Protein AF-0000000077534504 (afdb_homodimer)

Solvent-accessible surface area (backbone atoms only — not comparable to full-atom values): 26481 Å² total; per-residue (Å²): 138,79,84,79,66,74,70,63,63,71,63,50,74,64,77,28,68,27,70,75,51,37,75,64,35,51,54,45,34,49,50,52,23,51,51,46,39,53,57,45,20,71,73,68,72,58,71,58,84,78,61,47,64,64,73,49,52,81,88,45,28,64,59,52,15,51,44,34,42,68,49,48,48,59,51,47,50,51,50,42,44,65,64,18,58,76,25,66,44,31,30,24,32,24,46,50,44,48,34,49,51,54,51,40,37,35,49,42,10,20,46,68,65,68,66,58,42,52,52,37,52,70,42,32,30,56,36,57,48,62,65,46,28,48,23,52,44,48,47,58,71,62,57,77,57,76,49,58,27,40,41,75,28,29,53,44,48,24,56,52,40,15,61,72,55,74,73,42,82,36,56,75,84,38,26,61,18,50,49,36,45,68,92,48,72,50,40,69,66,55,54,42,62,32,9,58,40,77,57,46,71,72,25,77,43,61,39,84,65,54,42,31,54,18,14,66,41,72,66,38,41,58,56,35,42,75,57,38,64,74,65,35,66,47,50,71,64,82,66,75,60,79,54,61,76,74,67,106,137,80,83,76,69,77,67,66,65,70,66,60,70,56,74,33,68,27,70,75,51,35,74,66,35,50,54,46,33,48,50,51,23,52,52,47,39,54,58,43,19,71,73,68,71,58,71,57,85,79,61,48,64,64,73,48,53,82,87,44,28,63,60,51,15,50,44,34,42,68,50,48,45,60,53,47,48,51,47,42,43,66,62,18,57,77,25,66,44,31,30,23,33,23,48,50,44,48,36,48,53,54,53,40,38,34,47,41,9,20,46,68,64,69,66,58,42,54,51,38,51,69,41,31,30,56,37,57,47,63,65,45,28,48,23,51,45,49,47,56,72,61,56,77,58,75,50,60,27,41,41,76,28,30,53,46,48,24,56,52,38,16,61,71,55,72,72,43,83,36,55,71,84,40,27,59,17,48,50,37,47,68,91,48,73,49,39,68,65,51,59,41,60,31,9,58,40,77,57,46,71,70,25,76,44,59,40,82,63,53,39,33,54,17,16,65,42,72,65,38,42,57,58,36,41,74,57,39,65,73,65,34,67,46,49,70,65,83,66,74,60,78,56,60,77,67,68,107

InterPro domains:
  IPR002893 Zinc finger, MYND-type [PF01753] (195-232)
  IPR002893 Zinc finger, MYND-type [PS50865] (195-232)

Organism: Fusarium solani (NCBI:txid169388)

Nearest PDB structures (foldseek):
  8fgw-assembly1_A  TM=2.495E-01  e=2.724E+00  Homo sapiens
  8fgw-assembly1_A  TM=2.447E-01  e=2.295E+00  Homo sapiens

Foldseek 3Di:
DDCPPPVPCVVVVLCFPELCSDPLNVVLQVVLQVLLQVVVCVVPVDGDPVDGLSDDDPVCLLVSQACCQVCSLVSSLVVLCVVAVVDPVRNLVSLSSLLSSVLSSQQSQHQDDLVSLVSNLVSLVSDPALLNNQLSPLCSVARPSPRWHKFAFHACQQVVQCVVVVNPRGDQQHELRSIDTPPDGHHNQQERQAASQPRHGRADAADPFSNHHGHNDPVSCVVCVVVCCVNRSRPPPVPPPPPVVSPD/DDCPPPPVVVPPQLCFPELCSDPLNVVLQVVLQVLLQVVVCVVPVDGDPVDGLSDDDPVCLLVSQACCQVCSLVSSLVVLCVVAVVDPVRNLVSLSSLLSSVLSSQQSQHQDDLVSLVSNLVSLVSDPALLNNLLSPLCSVARPSPRWHKFQFGACQQVVQCVVVVRPRGDQQHALRSIDTPPDGHHNQQERQAASQPGHGRADAADPQSNHHGHNDVVSCVVCVVVCCVNRSRPPPVPPPPPVVSPD

Structure (mmCIF, N/CA/C/O backbone):
data_AF-0000000077534504-model_v1
#
loop_
_entity.id
_entity.type
_entity.pdbx_description
1 polymer 'MYND-type domain-containing protein'
#
loop_
_atom_site.group_PDB
_atom_site.id
_atom_site.type_symbol
_atom_site.label_atom_id
_atom_site.label_alt_id
_atom_site.label_comp_id
_atom_site.label_asym_id
_atom_site.label_entity_id
_atom_site.label_seq_id
_atom_site.pdbx_PDB_ins_code
_atom_site.Cartn_x
_atom_site.Cartn_y
_atom_site.Cartn_z
_atom_site.occupancy
_atom_site.B_iso_or_equiv
_atom_site.auth_seq_id
_atom_site.auth_comp_id
_atom_site.auth_asym_id
_atom_site.auth_atom_id
_atom_site.pdbx_PDB_model_num
ATOM 1 N N . MET A 1 1 ? -40.906 -25.531 -13.945 1 22.31 1 MET A N 1
ATOM 2 C CA . MET A 1 1 ? -39.812 -25 -14.773 1 22.31 1 MET A CA 1
ATOM 3 C C . MET A 1 1 ? -39.125 -23.828 -14.102 1 22.31 1 MET A C 1
ATOM 5 O O . MET A 1 1 ? -39.625 -22.688 -14.188 1 22.31 1 MET A O 1
ATOM 9 N N . LEU A 1 2 ? -38.75 -23.938 -12.836 1 23.95 2 LEU A N 1
ATOM 10 C CA . LEU A 1 2 ? -38.375 -23.125 -11.688 1 23.95 2 LEU A CA 1
ATOM 11 C C . LEU A 1 2 ? -37.094 -22.328 -11.961 1 23.95 2 LEU A C 1
ATOM 13 O O . LEU A 1 2 ? -36.094 -22.906 -12.375 1 23.95 2 LEU A O 1
ATOM 17 N N . MET A 1 3 ? -37.25 -20.953 -12.297 1 23.3 3 MET A N 1
ATOM 18 C CA . MET A 1 3 ? -36.344 -19.891 -12.711 1 23.3 3 MET A CA 1
ATOM 19 C C . MET A 1 3 ? -35.219 -19.734 -11.695 1 23.3 3 MET A C 1
ATOM 21 O O . MET A 1 3 ? -35.438 -19.234 -10.594 1 23.3 3 MET A O 1
ATOM 25 N N . LEU A 1 4 ? -34.312 -20.781 -11.555 1 25.69 4 LEU A N 1
ATOM 26 C CA . LEU A 1 4 ? -33.094 -20.875 -10.75 1 25.69 4 LEU A CA 1
ATOM 27 C C . LEU A 1 4 ? -32.156 -19.703 -11.039 1 25.69 4 LEU A C 1
ATOM 29 O O . LEU A 1 4 ? -30.969 -19.766 -10.766 1 25.69 4 LEU A O 1
ATOM 33 N N . GLY A 1 5 ? -32.688 -18.641 -11.75 1 23.56 5 GLY A N 1
ATOM 34 C CA . GLY A 1 5 ? -31.844 -17.625 -12.398 1 23.56 5 GLY A CA 1
ATOM 35 C C . GLY A 1 5 ? -31 -16.828 -11.422 1 23.56 5 GLY A C 1
ATOM 36 O O . GLY A 1 5 ? -29.938 -16.312 -11.789 1 23.56 5 GLY A O 1
ATOM 37 N N . SER A 1 6 ? -31.688 -16.297 -10.352 1 26.69 6 SER A N 1
ATOM 38 C CA . SER A 1 6 ? -31.297 -15.039 -9.727 1 26.69 6 SER A CA 1
ATOM 39 C C . SER A 1 6 ? -30.062 -15.219 -8.859 1 26.69 6 SER A C 1
ATOM 41 O O . SER A 1 6 ? -29.578 -14.258 -8.25 1 26.69 6 SER A O 1
ATOM 43 N N . GLY A 1 7 ? -29.719 -16.438 -8.484 1 25.09 7 GLY A N 1
ATOM 44 C CA . GLY A 1 7 ? -28.688 -16.672 -7.48 1 25.09 7 GLY A CA 1
ATOM 45 C C . GLY A 1 7 ? -27.297 -16.297 -7.965 1 25.09 7 GLY A C 1
ATOM 46 O O . GLY A 1 7 ? -26.328 -16.406 -7.215 1 25.09 7 GLY A O 1
ATOM 47 N N . ALA A 1 8 ? -27.109 -16.406 -9.281 1 26.78 8 ALA A N 1
ATOM 48 C CA . ALA A 1 8 ? -25.766 -16.281 -9.836 1 26.78 8 ALA A CA 1
ATOM 49 C C . ALA A 1 8 ? -25.172 -14.906 -9.555 1 26.78 8 ALA A C 1
ATOM 51 O O . ALA A 1 8 ? -23.953 -14.727 -9.562 1 26.78 8 ALA A O 1
ATOM 52 N N . CYS A 1 9 ? -26.031 -13.906 -9.625 1 25.36 9 CYS A N 1
ATOM 53 C CA . CYS A 1 9 ? -25.562 -12.531 -9.789 1 25.36 9 CYS A CA 1
ATOM 54 C C . CYS A 1 9 ? -24.828 -12.055 -8.539 1 25.36 9 CYS A C 1
ATOM 56 O O . CYS A 1 9 ? -24.25 -10.969 -8.539 1 25.36 9 CYS A O 1
ATOM 58 N N . LEU A 1 10 ? -25.391 -12.617 -7.477 1 26.28 10 LEU A N 1
ATOM 59 C CA . LEU A 1 10 ? -24.859 -12.062 -6.234 1 26.28 10 LEU A CA 1
ATOM 60 C C . LEU A 1 10 ? -23.359 -12.312 -6.125 1 26.28 10 LEU A C 1
ATOM 62 O O . LEU A 1 10 ? -22.734 -11.961 -5.121 1 26.28 10 LEU A O 1
ATOM 66 N N . TRP A 1 11 ? -22.953 -13.391 -6.98 1 27.08 11 TRP A N 1
ATOM 67 C CA . TRP A 1 11 ? -21.5 -13.469 -6.961 1 27.08 11 TRP A CA 1
ATOM 68 C C . TRP A 1 11 ? -20.875 -12.109 -7.246 1 27.08 11 TRP A C 1
ATOM 70 O O . TRP A 1 11 ? -20.594 -11.773 -8.398 1 27.08 11 TRP A O 1
ATOM 80 N N . MET A 1 12 ? -21.781 -11.117 -7.293 1 28.77 12 MET A N 1
ATOM 81 C CA . MET A 1 12 ? -21.094 -9.828 -7.391 1 28.77 12 MET A CA 1
ATOM 82 C C . MET A 1 12 ? -19.672 -9.922 -6.844 1 28.77 12 MET A C 1
ATOM 84 O O . MET A 1 12 ? -19.453 -10.469 -5.758 1 28.77 12 MET A O 1
ATOM 88 N N . GLU A 1 13 ? -18.688 -10.07 -7.828 1 31.86 13 GLU A N 1
ATOM 89 C CA . GLU A 1 13 ? -17.25 -10.133 -7.656 1 31.86 13 GLU A CA 1
ATOM 90 C C . GLU A 1 13 ? -16.812 -9.484 -6.344 1 31.86 13 GLU A C 1
ATOM 92 O O . GLU A 1 13 ? -16.953 -8.273 -6.168 1 31.86 13 GLU A O 1
ATOM 97 N N . MET A 1 14 ? -17.281 -9.953 -5.395 1 33.03 14 MET A N 1
ATOM 98 C CA . MET A 1 14 ? -16.562 -9.641 -4.16 1 33.03 14 MET A CA 1
ATOM 99 C C . MET A 1 14 ? -15.117 -9.25 -4.457 1 33.03 14 MET A C 1
ATOM 101 O O . MET A 1 14 ? -14.234 -10.109 -4.52 1 33.03 14 MET A O 1
ATOM 105 N N . LYS A 1 15 ? -14.852 -8.602 -5.684 1 39.38 15 LYS A N 1
ATOM 106 C CA . LYS A 1 15 ? -13.547 -8 -5.949 1 39.38 15 LYS A CA 1
ATOM 107 C C . LYS A 1 15 ? -12.742 -7.84 -4.664 1 39.38 15 LYS A C 1
ATOM 109 O O . LYS A 1 15 ? -13.008 -6.938 -3.867 1 39.38 15 LYS A O 1
ATOM 114 N N . GLY A 1 16 ? -12.672 -8.891 -3.924 1 46.16 16 GLY A N 1
ATOM 115 C CA . GLY A 1 16 ? -12.109 -9.469 -2.715 1 46.16 16 GLY A CA 1
ATOM 116 C C . GLY A 1 16 ? -10.703 -8.977 -2.42 1 46.16 16 GLY A C 1
ATOM 117 O O . GLY A 1 16 ? -10.016 -8.477 -3.314 1 46.16 16 GLY A O 1
ATOM 118 N N . CYS A 1 17 ? -10.516 -8.453 -1.136 1 65.75 17 CYS A N 1
ATOM 119 C CA . CYS A 1 17 ? -9.445 -7.883 -0.328 1 65.75 17 CYS A CA 1
ATOM 120 C C . CYS A 1 17 ? -8.227 -8.797 -0.306 1 65.75 17 CYS A C 1
ATOM 122 O O . CYS A 1 17 ? -7.785 -9.227 0.762 1 65.75 17 CYS A O 1
ATOM 124 N N . ASN A 1 18 ? -8.055 -9.406 -1.475 1 79.25 18 ASN A N 1
ATOM 125 C CA . ASN A 1 18 ? -6.762 -10.078 -1.411 1 79.25 18 ASN A CA 1
ATOM 126 C C . ASN A 1 18 ? -5.668 -9.25 -2.082 1 79.25 18 ASN A C 1
ATOM 128 O O . ASN A 1 18 ? -5.918 -8.133 -2.533 1 79.25 18 ASN A O 1
ATOM 132 N N . ILE A 1 19 ? -4.543 -9.773 -2.139 1 85.69 19 ILE A N 1
ATOM 133 C CA . ILE A 1 19 ? -3.361 -9.016 -2.525 1 85.69 19 ILE A CA 1
ATOM 134 C C . ILE A 1 19 ? -3.475 -8.594 -3.99 1 85.69 19 ILE A C 1
ATOM 136 O O . ILE A 1 19 ? -2.846 -7.621 -4.41 1 85.69 19 ILE A O 1
ATOM 140 N N . LEU A 1 20 ? -4.375 -9.25 -4.773 1 87.38 20 LEU A N 1
ATOM 141 C CA . LEU A 1 20 ? -4.461 -8.992 -6.207 1 87.38 20 LEU A CA 1
ATOM 142 C C . LEU A 1 20 ? -5.535 -7.949 -6.504 1 87.38 20 LEU A C 1
ATOM 144 O O . LEU A 1 20 ? -5.625 -7.449 -7.629 1 87.38 20 LEU A O 1
ATOM 148 N N . HIS A 1 21 ? -6.309 -7.57 -5.516 1 79.75 21 HIS A N 1
ATOM 149 C CA . HIS A 1 21 ? -7.461 -6.715 -5.773 1 79.75 21 HIS A CA 1
ATOM 150 C C . HIS A 1 21 ? -7.363 -5.41 -4.992 1 79.75 21 HIS A C 1
ATOM 152 O O . HIS A 1 21 ? -8.344 -4.973 -4.375 1 79.75 21 HIS A O 1
ATOM 158 N N . THR A 1 22 ? -6.227 -4.906 -4.945 1 78.31 22 THR A N 1
ATOM 159 C CA . THR A 1 22 ? -6.012 -3.568 -4.402 1 78.31 22 THR A CA 1
ATOM 160 C C . THR A 1 22 ? -5.742 -2.564 -5.52 1 78.31 22 THR A C 1
ATOM 162 O O . THR A 1 22 ? -5.383 -2.951 -6.633 1 78.31 22 THR A O 1
ATOM 165 N N . ASP A 1 23 ? -5.961 -1.314 -5.23 1 72.75 23 ASP A N 1
ATOM 166 C CA . ASP A 1 23 ? -5.668 -0.275 -6.211 1 72.75 23 ASP A CA 1
ATOM 167 C C . ASP A 1 23 ? -4.203 -0.325 -6.641 1 72.75 23 ASP A C 1
ATOM 169 O O . ASP A 1 23 ? -3.896 -0.196 -7.828 1 72.75 23 ASP A O 1
ATOM 173 N N . ASP A 1 24 ? -3.344 -0.531 -5.727 1 80.19 24 ASP A N 1
ATOM 174 C CA . ASP A 1 24 ? -1.92 -0.617 -6.043 1 80.19 24 ASP A CA 1
ATOM 175 C C . ASP A 1 24 ? -1.623 -1.835 -6.914 1 80.19 24 ASP A C 1
ATOM 177 O O . ASP A 1 24 ? -0.816 -1.758 -7.844 1 80.19 24 ASP A O 1
ATOM 181 N N . ALA A 1 25 ? -2.285 -2.883 -6.562 1 87.88 25 ALA A N 1
ATOM 182 C CA . ALA A 1 25 ? -2.053 -4.105 -7.332 1 87.88 25 ALA A CA 1
ATOM 183 C C . ALA A 1 25 ? -2.477 -3.926 -8.789 1 87.88 25 ALA A C 1
ATOM 185 O O . ALA A 1 25 ? -1.803 -4.41 -9.703 1 87.88 25 ALA A O 1
ATOM 186 N N . GLU A 1 26 ? -3.598 -3.303 -8.945 1 82.56 26 GLU A N 1
ATOM 187 C CA . GLU A 1 26 ? -4.062 -3.062 -10.305 1 82.56 26 GLU A CA 1
ATOM 188 C C . GLU A 1 26 ? -3.076 -2.195 -11.078 1 82.56 26 GLU A C 1
ATOM 190 O O . GLU A 1 26 ? -2.783 -2.469 -12.25 1 82.56 26 GLU A O 1
ATOM 195 N N . TYR A 1 27 ? -2.656 -1.233 -10.469 1 79.06 27 TYR A N 1
ATOM 196 C CA . TYR A 1 27 ? -1.695 -0.334 -11.094 1 79.06 27 TYR A CA 1
ATOM 197 C C . TYR A 1 27 ? -0.418 -1.077 -11.477 1 79.06 27 TYR A C 1
ATOM 199 O O . TYR A 1 27 ? 0.026 -1.018 -12.625 1 79.06 27 TYR A O 1
ATOM 207 N N . PHE A 1 28 ? 0.162 -1.713 -10.609 1 88.81 28 PHE A N 1
ATOM 208 C CA . PHE A 1 28 ? 1.445 -2.359 -10.859 1 88.81 28 PHE A CA 1
ATOM 209 C C . PHE A 1 28 ? 1.266 -3.613 -11.703 1 88.81 28 PHE A C 1
ATOM 211 O O . PHE A 1 28 ? 2.211 -4.078 -12.344 1 88.81 28 PHE A O 1
ATOM 218 N N . GLY A 1 29 ? 0.051 -4.188 -11.664 1 89.88 29 GLY A N 1
ATOM 219 C CA . GLY A 1 29 ? -0.255 -5.234 -12.625 1 89.88 29 GLY A CA 1
ATOM 220 C C . GLY A 1 29 ? -0.129 -4.781 -14.062 1 89.88 29 GLY A C 1
ATOM 221 O O . GLY A 1 29 ? 0.381 -5.516 -14.906 1 89.88 29 GLY A O 1
ATOM 222 N N . GLN A 1 30 ? -0.551 -3.619 -14.266 1 84.94 30 GLN A N 1
ATOM 223 C CA . GLN A 1 30 ? -0.414 -3.047 -15.602 1 84.94 30 GLN A CA 1
ATOM 224 C C . GLN A 1 30 ? 1.053 -2.811 -15.953 1 84.94 30 GLN A C 1
ATOM 226 O O . GLN A 1 30 ? 1.458 -2.984 -17.109 1 84.94 30 GLN A O 1
ATOM 231 N N . VAL A 1 31 ? 1.794 -2.387 -15.023 1 85.44 31 VAL A N 1
ATOM 232 C CA . VAL A 1 31 ? 3.227 -2.195 -15.219 1 85.44 31 VAL A CA 1
ATOM 233 C C . VAL A 1 31 ? 3.871 -3.518 -15.633 1 85.44 31 VAL A C 1
ATOM 235 O O . VAL A 1 31 ? 4.699 -3.553 -16.547 1 85.44 31 VAL A O 1
ATOM 238 N N . ILE A 1 32 ? 3.504 -4.539 -14.961 1 93.12 32 ILE A N 1
ATOM 239 C CA . ILE A 1 32 ? 4.02 -5.867 -15.273 1 93.12 32 ILE A CA 1
ATOM 240 C C . ILE A 1 32 ? 3.648 -6.242 -16.703 1 93.12 32 ILE A C 1
ATOM 242 O O . ILE A 1 32 ? 4.48 -6.77 -17.453 1 93.12 32 ILE A O 1
ATOM 246 N N . ASP A 1 33 ? 2.428 -5.965 -17.078 1 91.25 33 ASP A N 1
ATOM 247 C CA . ASP A 1 33 ? 1.979 -6.23 -18.438 1 91.25 33 ASP A CA 1
ATOM 248 C C . ASP A 1 33 ? 2.805 -5.441 -19.453 1 91.25 33 ASP A C 1
ATOM 250 O O . ASP A 1 33 ? 3.186 -5.973 -20.5 1 91.25 33 ASP A O 1
ATOM 254 N N . ASP A 1 34 ? 3.037 -4.219 -19.172 1 86.5 34 ASP A N 1
ATOM 255 C CA . ASP A 1 34 ? 3.834 -3.385 -20.078 1 86.5 34 ASP A CA 1
ATOM 256 C C . ASP A 1 34 ? 5.242 -3.951 -20.234 1 86.5 34 ASP A C 1
ATOM 258 O O . ASP A 1 34 ? 5.773 -3.982 -21.359 1 86.5 34 ASP A O 1
ATOM 262 N N . ILE A 1 35 ? 5.848 -4.332 -19.172 1 90.06 35 ILE A N 1
ATOM 263 C CA . ILE A 1 35 ? 7.176 -4.926 -19.219 1 90.06 35 ILE A CA 1
ATOM 264 C C . ILE A 1 35 ? 7.148 -6.191 -20.062 1 90.06 35 ILE A C 1
ATOM 266 O O . ILE A 1 35 ? 8.016 -6.391 -20.922 1 90.06 35 ILE A O 1
ATOM 270 N N . ALA A 1 36 ? 6.156 -7.039 -19.828 1 94.19 36 ALA A N 1
ATOM 271 C CA . ALA A 1 36 ? 6.027 -8.281 -20.594 1 94.19 36 ALA A CA 1
ATOM 272 C C . ALA A 1 36 ? 5.895 -7.996 -22.094 1 94.19 36 ALA A C 1
ATOM 274 O O . ALA A 1 36 ? 6.551 -8.641 -22.906 1 94.19 36 ALA A O 1
ATOM 275 N N . ARG A 1 37 ? 5.047 -7.047 -22.406 1 91.25 37 ARG A N 1
ATOM 276 C CA . ARG A 1 37 ? 4.832 -6.695 -23.812 1 91.25 37 ARG A CA 1
ATOM 277 C C . ARG A 1 37 ? 6.113 -6.164 -24.438 1 91.25 37 ARG A C 1
ATOM 279 O O . ARG A 1 37 ? 6.414 -6.469 -25.594 1 91.25 37 ARG A O 1
ATOM 286 N N . GLU A 1 38 ? 6.809 -5.355 -23.734 1 86.62 38 GLU A N 1
ATOM 287 C CA . GLU A 1 38 ? 8.078 -4.836 -24.234 1 86.62 38 GLU A CA 1
ATOM 288 C C . GLU A 1 38 ? 9.07 -5.969 -24.484 1 86.62 38 GLU A C 1
ATOM 290 O O . GLU A 1 38 ? 9.781 -5.965 -25.5 1 86.62 38 GLU A O 1
ATOM 295 N N . LEU A 1 39 ? 9.164 -6.902 -23.625 1 91.44 39 LEU A N 1
ATOM 296 C CA . LEU A 1 39 ? 10.078 -8.031 -23.75 1 91.44 39 LEU A CA 1
ATOM 297 C C . LEU A 1 39 ? 9.688 -8.914 -24.938 1 91.44 39 LEU A C 1
ATOM 299 O O . LEU A 1 39 ? 10.562 -9.383 -25.672 1 91.44 39 LEU A O 1
ATOM 303 N N . LEU A 1 40 ? 8.383 -9.102 -25.109 1 90.06 40 LEU A N 1
ATOM 304 C CA . LEU A 1 40 ? 7.902 -9.953 -26.188 1 90.06 40 LEU A CA 1
ATOM 305 C C . LEU A 1 40 ? 8.062 -9.25 -27.531 1 90.06 40 LEU A C 1
ATOM 307 O O . LEU A 1 40 ? 8.328 -9.898 -28.547 1 90.06 40 LEU A O 1
ATOM 311 N N . ALA A 1 41 ? 7.789 -7.996 -27.547 1 83.06 41 ALA A N 1
ATOM 312 C CA . ALA A 1 41 ? 7.98 -7.238 -28.781 1 83.06 41 ALA A CA 1
ATOM 313 C C . ALA A 1 41 ? 9.43 -7.309 -29.25 1 83.06 41 ALA A C 1
ATOM 315 O O . ALA A 1 41 ? 9.695 -7.43 -30.438 1 83.06 41 ALA A O 1
ATOM 316 N N . TYR A 1 42 ? 10.227 -7.191 -28.375 1 74.69 42 TYR A N 1
ATOM 317 C CA . TYR A 1 42 ? 11.641 -7.289 -28.703 1 74.69 42 TYR A CA 1
ATOM 318 C C . TYR A 1 42 ? 11.977 -8.664 -29.266 1 74.69 42 TYR A C 1
ATOM 320 O O . TYR A 1 42 ? 12.773 -8.789 -30.203 1 74.69 42 TYR A O 1
ATOM 328 N N . ALA A 1 43 ? 11.258 -9.688 -28.797 1 69.12 43 ALA A N 1
ATOM 329 C CA . ALA A 1 43 ? 11.555 -11.055 -29.219 1 69.12 43 ALA A CA 1
ATOM 330 C C . ALA A 1 43 ? 10.836 -11.406 -30.516 1 69.12 43 ALA A C 1
ATOM 332 O O . ALA A 1 43 ? 11.398 -12.078 -31.391 1 69.12 43 ALA A O 1
ATOM 333 N N . GLU A 1 44 ? 9.562 -10.93 -30.672 1 68.94 44 GLU A N 1
ATOM 334 C CA . GLU A 1 44 ? 8.758 -11.422 -31.781 1 68.94 44 GLU A CA 1
ATOM 335 C C . GLU A 1 44 ? 8.578 -10.344 -32.844 1 68.94 44 GLU A C 1
ATOM 337 O O . GLU A 1 44 ? 8.109 -10.633 -33.969 1 68.94 44 GLU A O 1
ATOM 342 N N . GLY A 1 45 ? 9.023 -9.156 -32.594 1 66.62 45 GLY A N 1
ATOM 343 C CA . GLY A 1 45 ? 8.984 -8.102 -33.594 1 66.62 45 GLY A CA 1
ATOM 344 C C . GLY A 1 45 ? 7.703 -7.297 -33.562 1 66.62 45 GLY A C 1
ATOM 345 O O . GLY A 1 45 ? 7.688 -6.129 -33.969 1 66.62 45 GLY A O 1
ATOM 346 N N . ASP A 1 46 ? 6.469 -7.965 -33.281 1 65.44 46 ASP A N 1
ATOM 347 C CA . ASP A 1 46 ? 5.234 -7.188 -33.25 1 65.44 46 ASP A CA 1
ATOM 348 C C . ASP A 1 46 ? 4.668 -7.141 -31.828 1 65.44 46 ASP A C 1
ATOM 350 O O . ASP A 1 46 ? 4.684 -8.148 -31.109 1 65.44 46 ASP A O 1
ATOM 354 N N . GLU A 1 47 ? 4.242 -5.961 -31.484 1 68.38 47 GLU A N 1
ATOM 355 C CA . GLU A 1 47 ? 3.715 -5.77 -30.141 1 68.38 47 GLU A CA 1
ATOM 356 C C . GLU A 1 47 ? 2.24 -6.16 -30.062 1 68.38 47 GLU A C 1
ATOM 358 O O . GLU A 1 47 ? 1.419 -5.648 -30.828 1 68.38 47 GLU A O 1
ATOM 363 N N . ASP A 1 48 ? 1.947 -7.277 -29.391 1 74.25 48 ASP A N 1
ATOM 364 C CA . ASP A 1 48 ? 0.563 -7.602 -29.062 1 74.25 48 ASP A CA 1
ATOM 365 C C . ASP A 1 48 ? 0.081 -6.785 -27.859 1 74.25 48 ASP A C 1
ATOM 367 O O . ASP A 1 48 ? 0.33 -7.156 -26.703 1 74.25 48 ASP A O 1
ATOM 371 N N . ARG A 1 49 ? -0.64 -5.766 -28.156 1 74.38 49 ARG A N 1
ATOM 372 C CA . ARG A 1 49 ? -1.07 -4.828 -27.109 1 74.38 49 ARG A CA 1
ATOM 373 C C . ARG A 1 49 ? -2.139 -5.449 -26.219 1 74.38 49 ARG A C 1
ATOM 375 O O . ARG A 1 49 ? -2.406 -4.953 -25.125 1 74.38 49 ARG A O 1
ATOM 382 N N . THR A 1 50 ? -2.604 -6.574 -26.609 1 82.25 50 THR A N 1
ATOM 383 C CA . THR A 1 50 ? -3.691 -7.164 -25.828 1 82.25 50 THR A CA 1
ATOM 384 C C . THR A 1 50 ? -3.16 -8.211 -24.859 1 82.25 50 THR A C 1
ATOM 386 O O . THR A 1 50 ? -3.883 -8.664 -23.969 1 82.25 50 THR A O 1
ATOM 389 N N . PHE A 1 51 ? -1.879 -8.492 -25.062 1 89.06 51 PHE A N 1
ATOM 390 C CA . PHE A 1 51 ? -1.289 -9.516 -24.203 1 89.06 51 PHE A CA 1
ATOM 391 C C . PHE A 1 51 ? -1.28 -9.062 -22.75 1 89.06 51 PHE A C 1
ATOM 393 O O . PHE A 1 51 ? -0.962 -7.906 -22.453 1 89.06 51 PHE A O 1
ATOM 400 N N . THR A 1 52 ? -1.708 -9.922 -21.844 1 93.88 52 THR A N 1
ATOM 401 C CA . THR A 1 52 ? -1.717 -9.594 -20.422 1 93.88 52 THR A CA 1
ATOM 402 C C . THR A 1 52 ? -1.415 -10.828 -19.578 1 93.88 52 THR A C 1
ATOM 404 O O . THR A 1 52 ? -1.885 -11.93 -19.891 1 93.88 52 THR A O 1
ATOM 407 N N . ILE A 1 53 ? -0.557 -10.617 -18.609 1 94.25 53 ILE A N 1
ATOM 408 C CA . ILE A 1 53 ? -0.276 -11.641 -17.609 1 94.25 53 ILE A CA 1
ATOM 409 C C . ILE A 1 53 ? -1.106 -11.375 -16.359 1 94.25 53 ILE A C 1
ATOM 411 O O . ILE A 1 53 ? -1.352 -12.289 -15.562 1 94.25 53 ILE A O 1
ATOM 415 N N . TRP A 1 54 ? -1.479 -10.172 -16.188 1 93.38 54 TRP A N 1
ATOM 416 C CA . TRP A 1 54 ? -2.137 -9.734 -14.961 1 93.38 54 TRP A CA 1
ATOM 417 C C . TRP A 1 54 ? -3.58 -10.227 -14.914 1 93.38 54 TRP A C 1
ATOM 419 O O . TRP A 1 54 ? -4.043 -10.727 -13.883 1 93.38 54 TRP A O 1
ATOM 429 N N . ARG A 1 55 ? -4.242 -10.094 -16 1 92.44 55 ARG A N 1
ATOM 430 C CA . ARG A 1 55 ? -5.625 -10.547 -16.094 1 92.44 55 ARG A CA 1
ATOM 431 C C . ARG A 1 55 ? -5.875 -11.289 -17.406 1 92.44 55 ARG A C 1
ATOM 433 O O . ARG A 1 55 ? -6.652 -10.828 -18.25 1 92.44 55 ARG A O 1
ATOM 440 N N . PRO A 1 56 ? -5.266 -12.375 -17.516 1 93.25 56 PRO A N 1
ATOM 441 C CA . PRO A 1 56 ? -5.492 -13.125 -18.75 1 93.25 56 PRO A CA 1
ATOM 442 C C . PRO A 1 56 ? -6.891 -13.734 -18.828 1 93.25 56 PRO A C 1
ATOM 444 O O . PRO A 1 56 ? -7.457 -14.109 -17.797 1 93.25 56 PRO A O 1
ATOM 447 N N . LEU A 1 57 ? -7.375 -13.773 -20.047 1 91.31 57 LEU A N 1
ATOM 448 C CA . LEU A 1 57 ? -8.617 -14.508 -20.266 1 91.31 57 LEU A CA 1
ATOM 449 C C . LEU A 1 57 ? -8.43 -15.984 -19.953 1 91.31 57 LEU A C 1
ATOM 451 O O . LEU A 1 57 ? -7.316 -16.5 -20.031 1 91.31 57 LEU A O 1
ATOM 455 N N . VAL A 1 58 ? -9.531 -16.625 -19.672 1 90.88 58 VAL A N 1
ATOM 456 C CA . VAL A 1 58 ? -9.5 -18.031 -19.281 1 90.88 58 VAL A CA 1
ATOM 457 C C . VAL A 1 58 ? -8.867 -18.875 -20.375 1 90.88 58 VAL A C 1
ATOM 459 O O . VAL A 1 58 ? -8.07 -19.766 -20.109 1 90.88 58 VAL A O 1
ATOM 462 N N . GLU A 1 59 ? -9.117 -18.547 -21.625 1 92.19 59 GLU A N 1
ATOM 463 C CA . GLU A 1 59 ? -8.625 -19.328 -22.766 1 92.19 59 GLU A CA 1
ATOM 464 C C . GLU A 1 59 ? -7.133 -19.109 -22.969 1 92.19 59 GLU A C 1
ATOM 466 O O . GLU A 1 59 ? -6.465 -19.922 -23.609 1 92.19 59 GLU A O 1
ATOM 471 N N . ASP A 1 60 ? -6.613 -18.062 -22.438 1 93.38 60 ASP A N 1
ATOM 472 C CA . ASP A 1 60 ? -5.215 -17.719 -22.672 1 93.38 60 ASP A CA 1
ATOM 473 C C . ASP A 1 60 ? -4.34 -18.141 -21.5 1 93.38 60 ASP A C 1
ATOM 475 O O . ASP A 1 60 ? -3.113 -18.047 -21.562 1 93.38 60 ASP A O 1
ATOM 479 N N . ARG A 1 61 ? -4.891 -18.625 -20.453 1 94.06 61 ARG A N 1
ATOM 480 C CA . ARG A 1 61 ? -4.184 -18.859 -19.203 1 94.06 61 ARG A CA 1
ATOM 481 C C . ARG A 1 61 ? -3.086 -19.906 -19.391 1 94.06 61 ARG A C 1
ATOM 483 O O . ARG A 1 61 ? -1.978 -19.75 -18.875 1 94.06 61 ARG A O 1
ATOM 490 N N . GLU A 1 62 ? -3.412 -20.922 -20.094 1 94.75 62 GLU A N 1
ATOM 491 C CA . GLU A 1 62 ? -2.43 -21.984 -20.297 1 94.75 62 GLU A CA 1
ATOM 492 C C . GLU A 1 62 ? -1.23 -21.484 -21.094 1 94.75 62 GLU A C 1
ATOM 494 O O . GLU A 1 62 ? -0.085 -21.797 -20.781 1 94.75 62 GLU A O 1
ATOM 499 N N . LEU A 1 63 ? -1.525 -20.766 -22.094 1 95.06 63 LEU A N 1
ATOM 500 C CA . LEU A 1 63 ? -0.458 -20.188 -22.906 1 95.06 63 LEU A CA 1
ATOM 501 C C . LEU A 1 63 ? 0.414 -19.25 -22.078 1 95.06 63 LEU A C 1
ATOM 503 O O . LEU A 1 63 ? 1.644 -19.312 -22.156 1 95.06 63 LEU A O 1
ATOM 507 N N . VAL A 1 64 ? -0.215 -18.422 -21.344 1 96.69 64 VAL A N 1
ATOM 508 C CA . VAL A 1 64 ? 0.505 -17.469 -20.516 1 96.69 64 VAL A CA 1
ATOM 509 C C . VAL A 1 64 ? 1.367 -18.219 -19.5 1 96.69 64 VAL A C 1
ATOM 511 O O . VAL A 1 64 ? 2.525 -17.844 -19.266 1 96.69 64 VAL A O 1
ATOM 514 N N . ALA A 1 65 ? 0.798 -19.25 -18.922 1 97.69 65 ALA A N 1
ATOM 515 C CA . ALA A 1 65 ? 1.542 -20.062 -17.953 1 97.69 65 ALA A CA 1
ATOM 516 C C . ALA A 1 65 ? 2.799 -20.641 -18.594 1 97.69 65 ALA A C 1
ATOM 518 O O . ALA A 1 65 ? 3.867 -20.656 -17.984 1 97.69 65 ALA A O 1
ATOM 519 N N . GLU A 1 66 ? 2.625 -21.141 -19.781 1 96.94 66 GLU A N 1
ATOM 520 C CA . GLU A 1 66 ? 3.75 -21.734 -20.5 1 96.94 66 GLU A CA 1
ATOM 521 C C . GLU A 1 66 ? 4.828 -20.688 -20.781 1 96.94 66 GLU A C 1
ATOM 523 O O . GLU A 1 66 ? 6.02 -20.953 -20.625 1 96.94 66 GLU A O 1
ATOM 528 N N . MET A 1 67 ? 4.43 -19.578 -21.203 1 96.31 67 MET A N 1
ATOM 529 C CA . MET A 1 67 ? 5.383 -18.516 -21.516 1 96.31 67 MET A CA 1
ATOM 530 C C . MET A 1 67 ? 6.145 -18.094 -20.266 1 96.31 67 MET A C 1
ATOM 532 O O . MET A 1 67 ? 7.363 -17.922 -20.297 1 96.31 67 MET A O 1
ATOM 536 N N . LEU A 1 68 ? 5.406 -17.922 -19.203 1 97.81 68 LEU A N 1
ATOM 537 C CA . LEU A 1 68 ? 6.027 -17.531 -17.953 1 97.81 68 LEU A CA 1
ATOM 538 C C . LEU A 1 68 ? 7.02 -18.594 -17.484 1 97.81 68 LEU A C 1
ATOM 540 O O . LEU A 1 68 ? 8.109 -18.266 -17.016 1 97.81 68 LEU A O 1
ATOM 544 N N . GLY A 1 69 ? 6.652 -19.844 -17.594 1 97.06 69 GLY A N 1
ATOM 545 C CA . GLY A 1 69 ? 7.5 -20.938 -17.156 1 97.06 69 GLY A CA 1
ATOM 546 C C . GLY A 1 69 ? 8.719 -21.141 -18.031 1 97.06 69 GLY A C 1
ATOM 547 O O . GLY A 1 69 ? 9.711 -21.734 -17.594 1 97.06 69 GLY A O 1
ATOM 548 N N . ASN A 1 70 ? 8.57 -20.625 -19.281 1 96.06 70 ASN A N 1
ATOM 549 C CA . ASN A 1 70 ? 9.664 -20.797 -20.234 1 96.06 70 ASN A CA 1
ATOM 550 C C . ASN A 1 70 ? 10.539 -19.547 -20.297 1 96.06 70 ASN A C 1
ATOM 552 O O . ASN A 1 70 ? 10.945 -19.125 -21.375 1 96.06 70 ASN A O 1
ATOM 556 N N . GLY A 1 71 ? 10.758 -18.906 -19.141 1 96.31 71 GLY A N 1
ATOM 557 C CA . GLY A 1 71 ? 11.781 -17.875 -19.062 1 96.31 71 GLY A CA 1
ATOM 558 C C . GLY A 1 71 ? 11.211 -16.469 -19 1 96.31 71 GLY A C 1
ATOM 559 O O . GLY A 1 71 ? 11.898 -15.531 -18.609 1 96.31 71 GLY A O 1
ATOM 560 N N . LEU A 1 72 ? 9.945 -16.281 -19.453 1 97.19 72 LEU A N 1
ATOM 561 C CA . LEU A 1 72 ? 9.383 -14.938 -19.484 1 97.19 72 LEU A CA 1
ATOM 562 C C . LEU A 1 72 ? 9.32 -14.352 -18.078 1 97.19 72 LEU A C 1
ATOM 564 O O . LEU A 1 72 ? 9.617 -13.172 -17.875 1 97.19 72 LEU A O 1
ATOM 568 N N . LEU A 1 73 ? 8.898 -15.117 -17.109 1 98.44 73 LEU A N 1
ATOM 569 C CA . LEU A 1 73 ? 8.836 -14.617 -15.734 1 98.44 73 LEU A CA 1
ATOM 570 C C . LEU A 1 73 ? 10.211 -14.156 -15.258 1 98.44 73 LEU A C 1
ATOM 572 O O . LEU A 1 73 ? 10.336 -13.094 -14.648 1 98.44 73 LEU A O 1
ATOM 576 N N . ASP A 1 74 ? 11.242 -14.961 -15.539 1 98 74 ASP A N 1
ATOM 577 C CA . ASP A 1 74 ? 12.602 -14.594 -15.141 1 98 74 ASP A CA 1
ATOM 578 C C . ASP A 1 74 ? 13.008 -13.25 -15.75 1 98 74 ASP A C 1
ATOM 580 O O . ASP A 1 74 ? 13.586 -12.406 -15.062 1 98 74 ASP A O 1
ATOM 584 N N . ALA A 1 75 ? 12.688 -13.117 -16.969 1 97.5 75 ALA A N 1
ATOM 585 C CA . ALA A 1 75 ? 13.031 -11.875 -17.656 1 97.5 75 ALA A CA 1
ATOM 586 C C . ALA A 1 75 ? 12.289 -10.688 -17.047 1 97.5 75 ALA A C 1
ATOM 588 O O . ALA A 1 75 ? 12.859 -9.609 -16.875 1 97.5 75 ALA A O 1
ATOM 589 N N . ILE A 1 76 ? 11.016 -10.859 -16.781 1 97.31 76 ILE A N 1
ATOM 590 C CA . ILE A 1 76 ? 10.195 -9.812 -16.172 1 97.31 76 ILE A CA 1
ATOM 591 C C . ILE A 1 76 ? 10.789 -9.406 -14.828 1 97.31 76 ILE A C 1
ATOM 593 O O . ILE A 1 76 ? 10.953 -8.219 -14.547 1 97.31 76 ILE A O 1
ATOM 597 N N . LEU A 1 77 ? 11.141 -10.375 -13.984 1 97.94 77 LEU A N 1
ATOM 598 C CA . LEU A 1 77 ? 11.664 -10.109 -12.648 1 97.94 77 LEU A CA 1
ATOM 599 C C . LEU A 1 77 ? 13.023 -9.422 -12.727 1 97.94 77 LEU A C 1
ATOM 601 O O . LEU A 1 77 ? 13.32 -8.539 -11.922 1 97.94 77 LEU A O 1
ATOM 605 N N . GLU A 1 78 ? 13.789 -9.797 -13.664 1 96.25 78 GLU A N 1
ATOM 606 C CA . GLU A 1 78 ? 15.062 -9.125 -13.867 1 96.25 78 GLU A CA 1
ATOM 607 C C . GLU A 1 78 ? 14.859 -7.66 -14.25 1 96.25 78 GLU A C 1
ATOM 609 O O . GLU A 1 78 ? 15.602 -6.785 -13.797 1 96.25 78 GLU A O 1
ATOM 614 N N . GLU A 1 79 ? 13.922 -7.441 -15.117 1 93.56 79 GLU A N 1
ATOM 615 C CA . GLU A 1 79 ? 13.609 -6.074 -15.508 1 93.56 79 GLU A CA 1
ATOM 616 C C . GLU A 1 79 ? 13.109 -5.254 -14.32 1 93.56 79 GLU A C 1
ATOM 618 O O . GLU A 1 79 ? 13.422 -4.066 -14.203 1 93.56 79 GLU A O 1
ATOM 623 N N . ILE A 1 80 ? 12.289 -5.844 -13.516 1 93.25 80 ILE A N 1
ATOM 624 C CA . ILE A 1 80 ? 11.781 -5.164 -12.328 1 93.25 80 ILE A CA 1
ATOM 625 C C . ILE A 1 80 ? 12.945 -4.777 -11.422 1 93.25 80 ILE A C 1
ATOM 627 O O . ILE A 1 80 ? 13.008 -3.65 -10.922 1 93.25 80 ILE A O 1
ATOM 631 N N . ILE A 1 81 ? 13.867 -5.676 -11.234 1 93.06 81 ILE A N 1
ATOM 632 C CA . ILE A 1 81 ? 15.023 -5.41 -10.391 1 93.06 81 ILE A CA 1
ATOM 633 C C . ILE A 1 81 ? 15.852 -4.281 -10.992 1 93.06 81 ILE A C 1
ATOM 635 O O . ILE A 1 81 ? 16.234 -3.338 -10.297 1 93.06 81 ILE A O 1
ATOM 639 N N . ALA A 1 82 ? 16.047 -4.355 -12.227 1 88.5 82 ALA A N 1
ATOM 640 C CA . ALA A 1 82 ? 16.875 -3.369 -12.906 1 88.5 82 ALA A CA 1
ATOM 641 C C . ALA A 1 82 ? 16.234 -1.984 -12.859 1 88.5 82 ALA A C 1
ATOM 643 O O . ALA A 1 82 ? 16.922 -0.981 -12.672 1 88.5 82 ALA A O 1
ATOM 644 N N . ARG A 1 83 ? 14.922 -1.935 -12.961 1 83.81 83 ARG A N 1
ATOM 645 C CA . ARG A 1 83 ? 14.227 -0.658 -13.062 1 83.81 83 ARG A CA 1
ATOM 646 C C . ARG A 1 83 ? 14 -0.046 -11.688 1 83.81 83 ARG A C 1
ATOM 648 O O . ARG A 1 83 ? 14.062 1.175 -11.523 1 83.81 83 ARG A O 1
ATOM 655 N N . TYR A 1 84 ? 13.766 -0.926 -10.727 1 85.06 84 TYR A N 1
ATOM 656 C CA . TYR A 1 84 ? 13.234 -0.381 -9.484 1 85.06 84 TYR A CA 1
ATOM 657 C C . TYR A 1 84 ? 14.242 -0.536 -8.352 1 85.06 84 TYR A C 1
ATOM 659 O O . TYR A 1 84 ? 14.25 0.262 -7.41 1 85.06 84 TYR A O 1
ATOM 667 N N . MET A 1 85 ? 14.992 -1.507 -8.336 1 84.88 85 MET A N 1
ATOM 668 C CA . MET A 1 85 ? 15.703 -1.856 -7.109 1 84.88 85 MET A CA 1
ATOM 669 C C . MET A 1 85 ? 17.125 -1.311 -7.133 1 84.88 85 MET A C 1
ATOM 671 O O . MET A 1 85 ? 17.953 -1.662 -6.281 1 84.88 85 MET A O 1
ATOM 675 N N . SER A 1 86 ? 17.422 -0.427 -8.125 1 78.25 86 SER A N 1
ATOM 676 C CA . SER A 1 86 ? 18.719 0.236 -8.164 1 78.25 86 SER A CA 1
ATOM 677 C C . SER A 1 86 ? 18.688 1.569 -7.426 1 78.25 86 SER A C 1
ATOM 679 O O . SER A 1 86 ? 19.734 2.184 -7.191 1 78.25 86 SER A O 1
ATOM 681 N N . SER A 1 87 ? 17.547 2.049 -7.051 1 75.44 87 SER A N 1
ATOM 682 C CA . SER A 1 87 ? 17.375 3.314 -6.348 1 75.44 87 SER A CA 1
ATOM 683 C C . SER A 1 87 ? 16.578 3.121 -5.055 1 75.44 87 SER A C 1
ATOM 685 O O . SER A 1 87 ? 15.609 2.367 -5.02 1 75.44 87 SER A O 1
ATOM 687 N N . PRO A 1 88 ? 17.016 3.822 -4.012 1 76.25 88 PRO A N 1
ATOM 688 C CA . PRO A 1 88 ? 16.297 3.703 -2.742 1 76.25 88 PRO A CA 1
ATOM 689 C C . PRO A 1 88 ? 14.867 4.227 -2.828 1 76.25 88 PRO A C 1
ATOM 691 O O . PRO A 1 88 ? 13.969 3.701 -2.164 1 76.25 88 PRO A O 1
ATOM 694 N N . CYS A 1 89 ? 14.648 5.172 -3.73 1 75.44 89 CYS A N 1
ATOM 695 C CA . CYS A 1 89 ? 13.352 5.836 -3.787 1 75.44 89 CYS A CA 1
ATOM 696 C C . CYS A 1 89 ? 12.32 4.957 -4.473 1 75.44 89 CYS A C 1
ATOM 698 O O . CYS A 1 89 ? 11.117 5.188 -4.34 1 75.44 89 CYS A O 1
ATOM 700 N N . THR A 1 90 ? 12.812 3.953 -5.117 1 81.88 90 THR A N 1
ATOM 701 C CA . THR A 1 90 ? 11.859 3.113 -5.844 1 81.88 90 THR A CA 1
ATOM 702 C C . THR A 1 90 ? 11.867 1.69 -5.289 1 81.88 90 THR A C 1
ATOM 704 O O . THR A 1 90 ? 11.219 0.801 -5.848 1 81.88 90 THR A O 1
ATOM 707 N N . LEU A 1 91 ? 12.539 1.518 -4.254 1 85.44 91 LEU A N 1
ATOM 708 C CA . LEU A 1 91 ? 12.727 0.185 -3.691 1 85.44 91 LEU A CA 1
ATOM 709 C C . LEU A 1 91 ? 11.391 -0.419 -3.27 1 85.44 91 LEU A C 1
ATOM 711 O O . LEU A 1 91 ? 11.133 -1.602 -3.51 1 85.44 91 LEU A O 1
ATOM 715 N N . GLY A 1 92 ? 10.578 0.349 -2.633 1 87.62 92 GLY A N 1
ATOM 716 C CA . GLY A 1 92 ? 9.266 -0.132 -2.221 1 87.62 92 GLY A CA 1
ATOM 717 C C . GLY A 1 92 ? 8.422 -0.624 -3.379 1 87.62 92 GLY A C 1
ATOM 718 O O . GLY A 1 92 ? 7.84 -1.708 -3.311 1 87.62 92 GLY A O 1
ATOM 719 N N . ALA A 1 93 ? 8.406 0.154 -4.395 1 87.75 93 ALA A N 1
ATOM 720 C CA . ALA A 1 93 ? 7.664 -0.223 -5.594 1 87.75 93 ALA A CA 1
ATOM 721 C C . ALA A 1 93 ? 8.234 -1.493 -6.215 1 87.75 93 ALA A C 1
ATOM 723 O O . ALA A 1 93 ? 7.484 -2.35 -6.691 1 87.75 93 ALA A O 1
ATOM 724 N N . GLY A 1 94 ? 9.547 -1.531 -6.223 1 91.81 94 GLY A N 1
ATOM 725 C CA . GLY A 1 94 ? 10.211 -2.693 -6.797 1 91.81 94 GLY A CA 1
ATOM 726 C C . GLY A 1 94 ? 9.875 -3.986 -6.082 1 91.81 94 GLY A C 1
ATOM 727 O O . GLY A 1 94 ? 9.531 -4.984 -6.719 1 91.81 94 GLY A O 1
ATOM 728 N N . ARG A 1 95 ? 9.984 -3.961 -4.789 1 94 95 ARG A N 1
ATOM 729 C CA . ARG A 1 95 ? 9.672 -5.145 -3.992 1 94 95 ARG A CA 1
ATOM 730 C C . ARG A 1 95 ? 8.219 -5.566 -4.18 1 94 95 ARG A C 1
ATOM 732 O O . ARG A 1 95 ? 7.926 -6.754 -4.328 1 94 95 ARG A O 1
ATOM 739 N N . TYR A 1 96 ? 7.414 -4.578 -4.203 1 95 96 TYR A N 1
ATOM 740 C CA . TYR A 1 96 ? 5.988 -4.84 -4.359 1 95 96 TYR A CA 1
ATOM 741 C C . TYR A 1 96 ? 5.688 -5.445 -5.727 1 95 96 TYR A C 1
ATOM 743 O O . TYR A 1 96 ? 4.961 -6.434 -5.828 1 95 96 TYR A O 1
ATOM 751 N N . THR A 1 97 ? 6.211 -4.875 -6.734 1 94.69 97 THR A N 1
ATOM 752 C CA . THR A 1 97 ? 5.977 -5.348 -8.094 1 94.69 97 THR A CA 1
ATOM 753 C C . THR A 1 97 ? 6.539 -6.754 -8.289 1 94.69 97 THR A C 1
ATOM 755 O O . THR A 1 97 ? 5.965 -7.562 -9.016 1 94.69 97 THR A O 1
ATOM 758 N N . TYR A 1 98 ? 7.723 -6.996 -7.668 1 97.5 98 TYR A N 1
ATOM 759 C CA . TYR A 1 98 ? 8.312 -8.328 -7.719 1 97.5 98 TYR A CA 1
ATOM 760 C C . TYR A 1 98 ? 7.355 -9.375 -7.145 1 97.5 98 TYR A C 1
ATOM 762 O O . TYR A 1 98 ? 7.109 -10.406 -7.773 1 97.5 98 TYR A O 1
ATOM 770 N N . ILE A 1 99 ? 6.816 -9.055 -5.984 1 97.81 99 ILE A N 1
ATOM 771 C CA . ILE A 1 99 ? 5.867 -9.953 -5.344 1 97.81 99 ILE A CA 1
ATOM 772 C C . ILE A 1 99 ? 4.668 -10.188 -6.262 1 97.81 99 ILE A C 1
ATOM 774 O O . ILE A 1 99 ? 4.266 -11.328 -6.488 1 97.81 99 ILE A O 1
ATOM 778 N N . LEU A 1 100 ? 4.133 -9.148 -6.812 1 97.25 100 LEU A N 1
ATOM 779 C CA . LEU A 1 100 ? 2.939 -9.242 -7.648 1 97.25 100 LEU A CA 1
ATOM 780 C C . LEU A 1 100 ? 3.203 -10.102 -8.875 1 97.25 100 LEU A C 1
ATOM 782 O O . LEU A 1 100 ? 2.334 -10.867 -9.305 1 97.25 100 LEU A O 1
ATOM 786 N N . ALA A 1 101 ? 4.391 -9.953 -9.43 1 98.44 101 ALA A N 1
ATOM 787 C CA . ALA A 1 101 ? 4.723 -10.75 -10.609 1 98.44 101 ALA A CA 1
ATOM 788 C C . ALA A 1 101 ? 4.742 -12.234 -10.281 1 98.44 101 ALA A C 1
ATOM 790 O O . ALA A 1 101 ? 4.238 -13.055 -11.055 1 98.44 101 ALA A O 1
ATOM 791 N N . VAL A 1 102 ? 5.297 -12.547 -9.148 1 98.56 102 VAL A N 1
ATOM 792 C CA . VAL A 1 102 ? 5.367 -13.938 -8.727 1 98.56 102 VAL A CA 1
ATOM 793 C C . VAL A 1 102 ? 3.959 -14.469 -8.445 1 98.56 102 VAL A C 1
ATOM 795 O O . VAL A 1 102 ? 3.602 -15.562 -8.891 1 98.56 102 VAL A O 1
ATOM 798 N N . VAL A 1 103 ? 3.166 -13.672 -7.789 1 97.31 103 VAL A N 1
ATOM 799 C CA . VAL A 1 103 ? 1.805 -14.062 -7.438 1 97.31 103 VAL A CA 1
ATOM 800 C C . VAL A 1 103 ? 0.969 -14.219 -8.711 1 97.31 103 VAL A C 1
ATOM 802 O O . VAL A 1 103 ? 0.155 -15.141 -8.812 1 97.31 103 VAL A O 1
ATOM 805 N N . ALA A 1 104 ? 1.176 -13.344 -9.633 1 97.5 104 ALA A N 1
ATOM 806 C CA . ALA A 1 104 ? 0.463 -13.43 -10.906 1 97.5 104 ALA A CA 1
ATOM 807 C C . ALA A 1 104 ? 0.814 -14.719 -11.641 1 97.5 104 ALA A C 1
ATOM 809 O O . ALA A 1 104 ? -0.043 -15.328 -12.289 1 97.5 104 ALA A O 1
ATOM 810 N N . ALA A 1 105 ? 2.059 -15.133 -11.578 1 98.44 105 ALA A N 1
ATOM 811 C CA . ALA A 1 105 ? 2.5 -16.375 -12.195 1 98.44 105 ALA A CA 1
ATOM 812 C C . ALA A 1 105 ? 1.839 -17.578 -11.539 1 98.44 105 ALA A C 1
ATOM 814 O O . ALA A 1 105 ? 1.434 -18.531 -12.219 1 98.44 105 ALA A O 1
ATOM 815 N N . MET A 1 106 ? 1.726 -17.547 -10.227 1 97.75 106 MET A N 1
ATOM 816 C CA . MET A 1 106 ? 1.087 -18.641 -9.5 1 97.75 106 MET A CA 1
ATOM 817 C C . MET A 1 106 ? -0.383 -18.766 -9.891 1 97.75 106 MET A C 1
ATOM 819 O O . MET A 1 106 ? -0.921 -19.875 -9.953 1 97.75 106 MET A O 1
ATOM 823 N N . LYS A 1 107 ? -1.004 -17.672 -10.125 1 96.44 107 LYS A N 1
ATOM 824 C CA . LYS A 1 107 ? -2.428 -17.641 -10.453 1 96.44 107 LYS A CA 1
ATOM 825 C C . LYS A 1 107 ? -2.719 -18.406 -11.734 1 96.44 107 LYS A C 1
ATOM 827 O O . LYS A 1 107 ? -3.809 -18.969 -11.898 1 96.44 107 LYS A O 1
ATOM 832 N N . VAL A 1 108 ? -1.769 -18.453 -12.625 1 97.06 108 VAL A N 1
ATOM 833 C CA . VAL A 1 108 ? -2.018 -19.109 -13.906 1 97.06 108 VAL A CA 1
ATOM 834 C C . VAL A 1 108 ? -1.336 -20.484 -13.922 1 97.06 108 VAL A C 1
ATOM 836 O O . VAL A 1 108 ? -1.38 -21.188 -14.93 1 97.06 108 VAL A O 1
ATOM 839 N N . GLY A 1 109 ? -0.696 -20.859 -12.906 1 97.56 109 GLY A N 1
ATOM 840 C CA . GLY A 1 109 ? -0.107 -22.188 -12.781 1 97.56 109 GLY A CA 1
ATOM 841 C C . GLY A 1 109 ? 1.231 -22.312 -13.484 1 97.56 109 GLY A C 1
ATOM 842 O O . GLY A 1 109 ? 1.552 -23.359 -14.047 1 97.56 109 GLY A O 1
ATOM 843 N N . ALA A 1 110 ? 1.999 -21.281 -13.5 1 98.38 110 ALA A N 1
ATOM 844 C CA . ALA A 1 110 ? 3.311 -21.312 -14.141 1 98.38 110 ALA A CA 1
ATOM 845 C C . ALA A 1 110 ? 4.324 -22.047 -13.273 1 98.38 110 ALA A C 1
ATOM 847 O O . ALA A 1 110 ? 4.195 -22.094 -12.047 1 98.38 110 ALA A O 1
ATOM 848 N N . ILE A 1 111 ? 5.273 -22.656 -14 1 98.38 111 ILE A N 1
ATOM 849 C CA . ILE A 1 111 ? 6.414 -23.219 -13.273 1 98.38 111 ILE A CA 1
ATOM 850 C C . ILE A 1 111 ? 7.387 -22.109 -12.906 1 98.38 111 ILE A C 1
ATOM 852 O O . ILE A 1 111 ? 7.828 -21.344 -13.773 1 98.38 111 ILE A O 1
ATOM 856 N N . ILE A 1 112 ? 7.707 -22 -11.617 1 98.38 112 ILE A N 1
ATOM 857 C CA . ILE A 1 112 ? 8.492 -20.875 -11.109 1 98.38 112 ILE A CA 1
ATOM 858 C C . ILE A 1 112 ? 9.781 -21.391 -10.484 1 98.38 112 ILE A C 1
ATOM 860 O O . ILE A 1 112 ? 9.773 -22.375 -9.75 1 98.38 112 ILE A O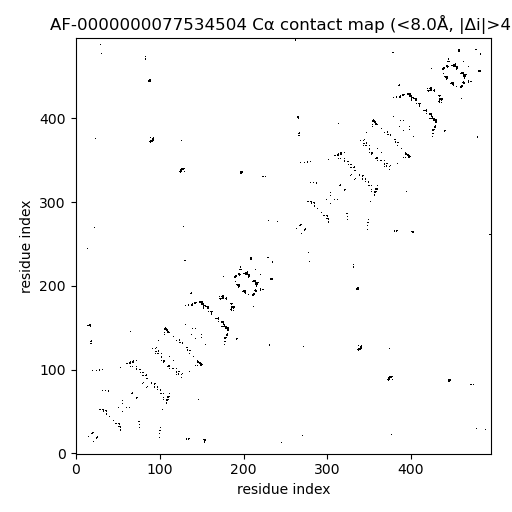 1
ATOM 864 N N . ALA A 1 113 ? 10.914 -20.781 -10.82 1 97.94 113 ALA A N 1
ATOM 865 C CA . ALA A 1 113 ? 12.188 -21.141 -10.195 1 97.94 113 ALA A CA 1
ATOM 866 C C . ALA A 1 113 ? 12.133 -20.922 -8.688 1 97.94 113 ALA A C 1
ATOM 868 O O . ALA A 1 113 ? 11.609 -19.906 -8.219 1 97.94 113 ALA A O 1
ATOM 869 N N . PRO A 1 114 ? 12.672 -21.797 -7.883 1 96.88 114 PRO A N 1
ATOM 870 C CA . PRO A 1 114 ? 12.586 -21.734 -6.422 1 96.88 114 PRO A CA 1
ATOM 871 C C . PRO A 1 114 ? 13.148 -20.438 -5.852 1 96.88 114 PRO A C 1
ATOM 873 O O . PRO A 1 114 ? 12.664 -19.938 -4.832 1 96.88 114 PRO A O 1
ATOM 876 N N . VAL A 1 115 ? 14.094 -19.891 -6.508 1 97.38 115 VAL A N 1
ATOM 877 C CA . VAL A 1 115 ? 14.742 -18.672 -6.012 1 97.38 115 VAL A CA 1
ATOM 878 C C . VAL A 1 115 ? 13.734 -17.531 -5.949 1 97.38 115 VAL A C 1
ATOM 880 O O . VAL A 1 115 ? 13.82 -16.672 -5.066 1 97.38 115 VAL A O 1
ATOM 883 N N . HIS A 1 116 ? 12.766 -17.547 -6.805 1 98 116 HIS A N 1
ATOM 884 C CA . HIS A 1 116 ? 11.812 -16.438 -6.859 1 98 116 HIS A CA 1
ATOM 885 C C . HIS A 1 116 ? 10.82 -16.5 -5.699 1 98 116 HIS A C 1
ATOM 887 O O . HIS A 1 116 ? 10.32 -15.469 -5.25 1 98 116 HIS A O 1
ATOM 893 N N . PHE A 1 117 ? 10.578 -17.734 -5.121 1 96.62 117 PHE A N 1
ATOM 894 C CA . PHE A 1 117 ? 9.797 -17.844 -3.895 1 96.62 117 PHE A CA 1
ATOM 895 C C . PHE A 1 117 ? 10.547 -17.219 -2.721 1 96.62 117 PHE A C 1
ATOM 897 O O . PHE A 1 117 ? 9.945 -16.531 -1.897 1 96.62 117 PHE A O 1
ATOM 904 N N . GLU A 1 118 ? 11.781 -17.484 -2.727 1 95.38 118 GLU A N 1
ATOM 905 C CA . GLU A 1 118 ? 12.602 -17 -1.627 1 95.38 118 GLU A CA 1
ATOM 906 C C . GLU A 1 118 ? 12.633 -15.469 -1.613 1 95.38 118 GLU A C 1
ATOM 908 O O . GLU A 1 118 ? 12.484 -14.844 -0.558 1 95.38 118 GLU A O 1
ATOM 913 N N . PHE A 1 119 ? 12.797 -14.898 -2.742 1 96.25 119 PHE A N 1
ATOM 914 C CA . PHE A 1 119 ? 12.844 -13.445 -2.826 1 96.25 119 PHE A CA 1
ATOM 915 C C . PHE A 1 119 ? 11.492 -12.844 -2.471 1 96.25 119 PHE A C 1
ATOM 917 O O . PHE A 1 119 ? 11.422 -11.852 -1.74 1 96.25 119 PHE A O 1
ATOM 924 N N . ALA A 1 120 ? 10.438 -13.422 -3.033 1 96.31 120 ALA A N 1
ATOM 925 C CA . ALA A 1 120 ? 9.102 -12.906 -2.725 1 96.31 120 ALA A CA 1
ATOM 926 C C . ALA A 1 120 ? 8.836 -12.945 -1.224 1 96.31 120 ALA A C 1
ATOM 928 O O . ALA A 1 120 ? 8.344 -11.977 -0.649 1 96.31 120 ALA A O 1
ATOM 929 N N . LYS A 1 121 ? 9.203 -14.047 -0.58 1 91.44 121 LYS A N 1
ATOM 930 C CA . LYS A 1 121 ? 9.039 -14.18 0.864 1 91.44 121 LYS A CA 1
ATOM 931 C C . LYS A 1 121 ? 9.852 -13.125 1.613 1 91.44 121 LYS A C 1
ATOM 933 O O . LYS A 1 121 ? 9.359 -12.516 2.562 1 91.44 121 LYS A O 1
ATOM 938 N N . ALA A 1 122 ? 11.039 -12.914 1.147 1 91.62 122 ALA A N 1
ATOM 939 C CA . ALA A 1 122 ? 11.938 -11.961 1.796 1 91.62 122 ALA A CA 1
ATOM 940 C C . ALA A 1 122 ? 11.375 -10.539 1.707 1 91.62 122 ALA A C 1
ATOM 942 O O . ALA A 1 122 ? 11.68 -9.695 2.553 1 91.62 122 ALA A O 1
ATOM 943 N N . PHE A 1 123 ? 10.523 -10.281 0.72 1 93.44 123 PHE A N 1
ATOM 944 C CA . PHE A 1 123 ? 10 -8.938 0.508 1 93.44 123 PHE A CA 1
ATOM 945 C C . PHE A 1 123 ? 8.68 -8.75 1.249 1 93.44 123 PHE A C 1
ATOM 947 O O . PHE A 1 123 ? 8.203 -7.621 1.405 1 93.44 123 PHE A O 1
ATOM 954 N N . THR A 1 124 ? 8.094 -9.797 1.847 1 90.56 124 THR A N 1
ATOM 955 C CA . THR A 1 124 ? 6.746 -9.742 2.406 1 90.56 124 THR A CA 1
ATOM 956 C C . THR A 1 124 ? 6.703 -8.828 3.625 1 90.56 124 THR A C 1
ATOM 958 O O . THR A 1 124 ? 5.699 -8.148 3.863 1 90.56 124 THR A O 1
ATOM 961 N N . PRO A 1 125 ? 7.773 -8.68 4.402 1 86 125 PRO A N 1
ATOM 962 C CA . PRO A 1 125 ? 7.699 -7.805 5.574 1 86 125 PRO A CA 1
ATOM 963 C C . PRO A 1 125 ? 7.477 -6.34 5.195 1 86 125 PRO A C 1
ATOM 965 O O . PRO A 1 125 ? 7.109 -5.527 6.051 1 86 125 PRO A O 1
ATOM 968 N N . HIS A 1 126 ? 7.676 -6.047 3.963 1 89 126 HIS A N 1
ATOM 969 C CA . HIS A 1 126 ? 7.527 -4.664 3.527 1 89 126 HIS A CA 1
ATOM 970 C C . HIS A 1 126 ? 6.102 -4.383 3.066 1 89 126 HIS A C 1
ATOM 972 O O . HIS A 1 126 ? 5.754 -3.234 2.783 1 89 126 HIS A O 1
ATOM 978 N N . LEU A 1 127 ? 5.312 -5.418 3.014 1 88.88 127 LEU A N 1
ATOM 979 C CA . LEU A 1 127 ? 3.895 -5.199 2.752 1 88.88 127 LEU A CA 1
ATOM 980 C C . LEU A 1 127 ? 3.211 -4.559 3.953 1 88.88 127 LEU A C 1
ATOM 982 O O . LEU A 1 127 ? 3.521 -4.891 5.102 1 88.88 127 LEU A O 1
ATOM 986 N N . VAL A 1 128 ? 2.318 -3.721 3.621 1 86.44 128 VAL A N 1
ATOM 987 C CA . VAL A 1 128 ? 1.658 -2.975 4.688 1 86.44 128 VAL A CA 1
ATOM 988 C C . VAL A 1 128 ? 0.61 -3.857 5.363 1 86.44 128 VAL A C 1
ATOM 990 O O . VAL A 1 128 ? 0.462 -3.828 6.59 1 86.44 128 VAL A O 1
ATOM 993 N N . SER A 1 129 ? -0.065 -4.664 4.633 1 80.56 129 SER A N 1
ATOM 994 C CA . SER A 1 129 ? -1.126 -5.512 5.168 1 80.56 129 SER A CA 1
ATOM 995 C C . SER A 1 129 ? -0.572 -6.84 5.664 1 80.56 129 SER A C 1
ATOM 997 O O . SER A 1 129 ? -0.016 -7.617 4.887 1 80.56 129 SER A O 1
ATOM 999 N N . PRO A 1 130 ? -0.769 -7.145 6.934 1 76.81 130 PRO A N 1
ATOM 1000 C CA . PRO A 1 130 ? -0.341 -8.461 7.426 1 76.81 130 PRO A CA 1
ATOM 1001 C C . PRO A 1 130 ? -1.061 -9.609 6.734 1 76.81 130 PRO A C 1
ATOM 1003 O O . PRO A 1 130 ? -0.482 -10.688 6.555 1 76.81 130 PRO A O 1
ATOM 1006 N N . PHE A 1 131 ? -2.26 -9.336 6.406 1 78.12 131 PHE A N 1
ATOM 1007 C CA . PHE A 1 131 ? -3.004 -10.383 5.707 1 78.12 131 PHE A CA 1
ATOM 1008 C C . PHE A 1 131 ? -2.371 -10.68 4.352 1 78.12 131 PHE A C 1
ATOM 1010 O O . PHE A 1 131 ? -2.26 -11.844 3.959 1 78.12 131 PHE A O 1
ATOM 1017 N N . HIS A 1 132 ? -2.072 -9.625 3.646 1 87.38 132 HIS A N 1
ATOM 1018 C CA . HIS A 1 132 ? -1.42 -9.828 2.357 1 87.38 132 HIS A CA 1
ATOM 1019 C C . HIS A 1 132 ? -0.082 -10.539 2.521 1 87.38 132 HIS A C 1
ATOM 1021 O O . HIS A 1 132 ? 0.305 -11.344 1.672 1 87.38 132 HIS A O 1
ATOM 1027 N N . GLN A 1 133 ? 0.624 -10.234 3.6 1 85.81 133 GLN A N 1
ATOM 1028 C CA . GLN A 1 133 ? 1.872 -10.93 3.887 1 85.81 133 GLN A CA 1
ATOM 1029 C C . GLN A 1 133 ? 1.642 -12.438 4.023 1 85.81 133 GLN A C 1
ATOM 1031 O O . GLN A 1 133 ? 2.344 -13.234 3.398 1 85.81 133 GLN A O 1
ATOM 1036 N N . LEU A 1 134 ? 0.687 -12.719 4.762 1 83.5 134 LEU A N 1
ATOM 1037 C CA . LEU A 1 134 ? 0.396 -14.125 5.016 1 83.5 134 LEU A CA 1
ATOM 1038 C C . LEU A 1 134 ? -0.062 -14.828 3.742 1 83.5 134 LEU A C 1
ATOM 1040 O O . LEU A 1 134 ? 0.252 -16 3.527 1 83.5 134 LEU A O 1
ATOM 1044 N N . GLN A 1 135 ? -0.866 -14.156 3.006 1 87.62 135 GLN A N 1
ATOM 1045 C CA . GLN A 1 135 ? -1.327 -14.742 1.749 1 87.62 135 GLN A CA 1
ATOM 1046 C C . GLN A 1 135 ? -0.152 -15.109 0.849 1 87.62 135 GLN A C 1
ATOM 1048 O O . GLN A 1 135 ? -0.115 -16.203 0.285 1 87.62 135 GLN A O 1
ATOM 1053 N N . VAL A 1 136 ? 0.761 -14.156 0.746 1 92.25 136 VAL A N 1
ATOM 1054 C CA . VAL A 1 136 ? 1.914 -14.383 -0.121 1 92.25 136 VAL A CA 1
ATOM 1055 C C . VAL A 1 136 ? 2.795 -15.484 0.461 1 92.25 136 VAL A C 1
ATOM 1057 O O . VAL A 1 136 ? 3.252 -16.375 -0.264 1 92.25 136 VAL A O 1
ATOM 1060 N N . LEU A 1 137 ? 3.027 -15.453 1.743 1 88.5 137 LEU A N 1
ATOM 1061 C CA . LEU A 1 137 ? 3.846 -16.469 2.395 1 88.5 137 LEU A CA 1
ATOM 1062 C C . LEU A 1 137 ? 3.234 -17.859 2.211 1 88.5 137 LEU A C 1
ATOM 1064 O O . LEU A 1 137 ? 3.934 -18.812 1.846 1 88.5 137 LEU A O 1
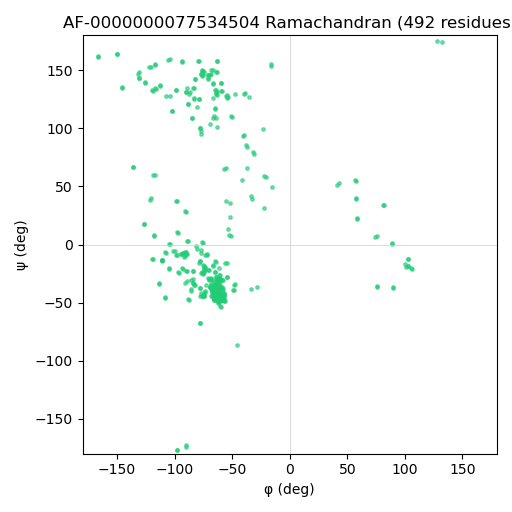ATOM 1068 N N . THR A 1 138 ? 1.968 -17.938 2.418 1 86.75 138 THR A N 1
ATOM 1069 C CA . THR A 1 138 ? 1.271 -19.219 2.271 1 86.75 138 THR A CA 1
ATOM 1070 C C . THR A 1 138 ? 1.365 -19.719 0.834 1 86.75 138 THR A C 1
ATOM 1072 O O . THR A 1 138 ? 1.638 -20.891 0.602 1 86.75 138 THR A O 1
ATOM 1075 N N . ALA A 1 139 ? 1.088 -18.875 -0.058 1 92.62 139 ALA A N 1
ATOM 1076 C CA . ALA A 1 139 ? 1.17 -19.25 -1.467 1 92.62 139 ALA A CA 1
ATOM 1077 C C . ALA A 1 139 ? 2.57 -19.734 -1.822 1 92.62 139 ALA A C 1
ATOM 1079 O O . ALA A 1 139 ? 2.723 -20.766 -2.502 1 92.62 139 ALA A O 1
ATOM 1080 N N . CYS A 1 140 ? 3.627 -19.016 -1.354 1 93.5 140 CYS A N 1
ATOM 1081 C CA . CYS A 1 140 ? 5.004 -19.375 -1.665 1 93.5 140 CYS A CA 1
ATOM 1082 C C . CYS A 1 140 ? 5.367 -20.719 -1.043 1 93.5 140 CYS A C 1
ATOM 1084 O O . CYS A 1 140 ? 6.145 -21.484 -1.615 1 93.5 140 CYS A O 1
ATOM 1086 N N . GLU A 1 141 ? 4.832 -21.031 0.001 1 88.31 141 GLU A N 1
ATOM 1087 C CA . GLU A 1 141 ? 5.176 -22.25 0.721 1 88.31 141 GLU A CA 1
ATOM 1088 C C . GLU A 1 141 ? 4.379 -23.438 0.202 1 88.31 141 GLU A C 1
ATOM 1090 O O . GLU A 1 141 ? 4.867 -24.562 0.2 1 88.31 141 GLU A O 1
ATOM 1095 N N . GLU A 1 142 ? 3.154 -23.203 -0.291 1 90.19 142 GLU A N 1
ATOM 1096 C CA . GLU A 1 142 ? 2.26 -24.328 -0.586 1 90.19 142 GLU A CA 1
ATOM 1097 C C . GLU A 1 142 ? 2.064 -24.484 -2.09 1 90.19 142 GLU A C 1
ATOM 1099 O O . GLU A 1 142 ? 1.534 -25.5 -2.543 1 90.19 142 GLU A O 1
ATOM 1104 N N . TYR A 1 143 ? 2.455 -23.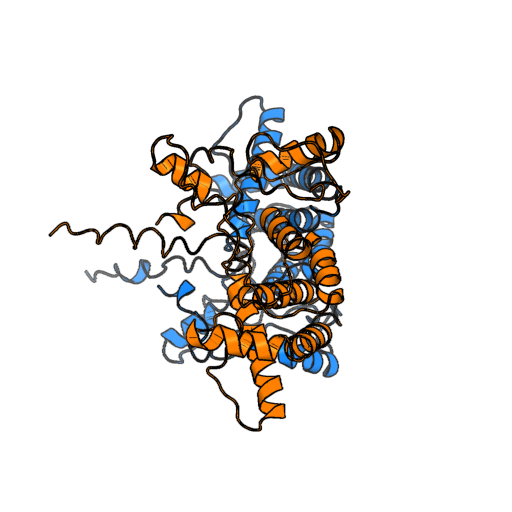5 -2.828 1 95.19 143 TYR A N 1
ATOM 1105 C CA . TYR A 1 143 ? 2.342 -23.641 -4.277 1 95.19 143 TYR A CA 1
ATOM 1106 C C . TYR A 1 143 ? 3.035 -24.906 -4.762 1 95.19 143 TYR A C 1
ATOM 1108 O O . TYR A 1 143 ? 4.215 -25.141 -4.469 1 95.19 143 TYR A O 1
ATOM 1116 N N . LYS A 1 144 ? 2.389 -25.766 -5.5 1 96.06 144 LYS A N 1
ATOM 1117 C CA . LYS A 1 144 ? 2.898 -27.078 -5.895 1 96.06 144 LYS A CA 1
ATOM 1118 C C . LYS A 1 144 ? 3.922 -26.953 -7.016 1 96.06 144 LYS A C 1
ATOM 1120 O O . LYS A 1 144 ? 4.766 -27.828 -7.195 1 96.06 144 LYS A O 1
ATOM 1125 N N . ASN A 1 145 ? 3.824 -25.891 -7.762 1 97.62 145 ASN A N 1
ATOM 1126 C CA . ASN A 1 145 ? 4.746 -25.641 -8.867 1 97.62 145 ASN A CA 1
ATOM 1127 C C . ASN A 1 145 ? 4.727 -26.781 -9.883 1 97.62 145 ASN A C 1
ATOM 1129 O O . ASN A 1 145 ? 5.781 -27.266 -10.289 1 97.62 145 ASN A O 1
ATOM 1133 N N . ASN A 1 146 ? 3.617 -27.328 -10.203 1 96.44 146 ASN A N 1
ATOM 1134 C CA . ASN A 1 146 ? 3.443 -28.438 -11.117 1 96.44 146 ASN A CA 1
ATOM 1135 C C . ASN A 1 146 ? 2.422 -28.125 -12.211 1 96.44 146 ASN A C 1
ATOM 1137 O O . ASN A 1 146 ? 1.838 -29.031 -12.805 1 96.44 146 ASN A O 1
ATOM 1141 N N . GLY A 1 147 ? 2.162 -26.891 -12.367 1 95.88 147 GLY A N 1
ATOM 1142 C CA . GLY A 1 147 ? 1.252 -26.484 -13.43 1 95.88 147 GLY A CA 1
ATOM 1143 C C . GLY A 1 147 ? -0.137 -26.141 -12.922 1 95.88 147 GLY A C 1
ATOM 1144 O O . GLY A 1 147 ? -0.952 -25.578 -13.656 1 95.88 147 GLY A O 1
ATOM 1145 N N . LYS A 1 148 ? -0.462 -26.469 -11.695 1 96.31 148 LYS A N 1
ATOM 1146 C CA . LYS A 1 148 ? -1.771 -26.156 -11.125 1 96.31 148 LYS A CA 1
ATOM 1147 C C . LYS A 1 148 ? -1.829 -24.719 -10.617 1 96.31 148 LYS A C 1
ATOM 1149 O O . LYS A 1 148 ? -0.874 -24.234 -10.008 1 96.31 148 LYS A O 1
ATOM 1154 N N . CYS A 1 149 ? -2.949 -24.125 -10.805 1 95.94 149 CYS A N 1
ATOM 1155 C CA . CYS A 1 149 ? -3.141 -22.734 -10.414 1 95.94 149 CYS A CA 1
ATOM 1156 C C . CYS A 1 149 ? -3.295 -22.594 -8.906 1 95.94 149 CYS A C 1
ATOM 1158 O O . CYS A 1 149 ? -3.75 -23.531 -8.242 1 95.94 149 CYS A O 1
ATOM 1160 N N . TRP A 1 150 ? -2.852 -21.469 -8.406 1 94.81 150 TRP A N 1
ATOM 1161 C CA . TRP A 1 150 ? -3.137 -21.094 -7.027 1 94.81 150 TRP A CA 1
ATOM 1162 C C . TRP A 1 150 ? -4.305 -20.109 -6.961 1 94.81 150 TRP A C 1
ATOM 1164 O O . TRP A 1 150 ? -4.367 -19.156 -7.738 1 94.81 150 TRP A O 1
ATOM 1174 N N . ILE A 1 151 ? -5.23 -20.359 -6.078 1 91.25 151 ILE A N 1
ATOM 1175 C CA . ILE A 1 151 ? -6.391 -19.5 -5.898 1 91.25 151 ILE A CA 1
ATOM 1176 C C . ILE A 1 151 ? -6.195 -18.625 -4.66 1 91.25 151 ILE A C 1
ATOM 1178 O O . ILE A 1 151 ? -6.082 -19.141 -3.545 1 91.25 151 ILE A O 1
ATOM 1182 N N . PHE A 1 152 ? -6.098 -17.359 -4.887 1 89.88 152 PHE A N 1
ATOM 1183 C CA . PHE A 1 152 ? -6.062 -16.406 -3.775 1 89.88 152 PHE A CA 1
ATOM 1184 C C . PHE A 1 152 ? -7.473 -16.078 -3.303 1 89.88 152 PHE A C 1
ATOM 1186 O O . PHE A 1 152 ? -8.305 -15.625 -4.086 1 89.88 152 PHE A O 1
ATOM 1193 N N . GLU A 1 153 ? -7.695 -16.25 -2.1 1 82.38 153 GLU A N 1
ATOM 1194 C CA . GLU A 1 153 ? -9.039 -16.062 -1.557 1 82.38 153 GLU A CA 1
ATOM 1195 C C . GLU A 1 153 ? -9.219 -14.641 -1.023 1 82.38 153 GLU A C 1
ATOM 1197 O O . GLU A 1 153 ? -8.242 -13.93 -0.78 1 82.38 153 GLU A O 1
ATOM 1202 N N . ALA A 1 154 ? -10.477 -14.281 -0.987 1 75.06 154 ALA A N 1
ATOM 1203 C CA . ALA A 1 154 ? -10.805 -12.984 -0.41 1 75.06 154 ALA A CA 1
ATOM 1204 C C . ALA A 1 154 ? -10.703 -13.016 1.112 1 75.06 154 ALA A C 1
ATOM 1206 O O . ALA A 1 154 ? -11.078 -14.008 1.743 1 75.06 154 ALA A O 1
ATOM 1207 N N . MET A 1 155 ? -10.273 -11.797 1.485 1 70.31 155 MET A N 1
ATOM 1208 C CA . MET A 1 155 ? -10.203 -11.664 2.938 1 70.31 155 MET A CA 1
ATOM 1209 C C . MET A 1 155 ? -11.586 -11.781 3.566 1 70.31 155 MET A C 1
ATOM 1211 O O . MET A 1 155 ? -12.562 -11.258 3.033 1 70.31 155 MET A O 1
ATOM 1215 N N . TYR A 1 156 ? -11.891 -12.477 4.484 1 62.72 156 TYR A N 1
ATOM 1216 C CA . TYR A 1 156 ? -13.086 -12.547 5.316 1 62.72 156 TYR A CA 1
ATOM 1217 C C . TYR A 1 156 ? -14.234 -13.219 4.57 1 62.72 156 TYR A C 1
ATOM 1219 O O . TYR A 1 156 ? -15.398 -13.055 4.934 1 62.72 156 TYR A O 1
ATOM 1227 N N . ALA A 1 157 ? -13.938 -13.727 3.428 1 63.84 157 ALA A N 1
ATOM 1228 C CA . ALA A 1 157 ? -15.023 -14.289 2.625 1 63.84 157 ALA A CA 1
ATOM 1229 C C . ALA A 1 157 ? -15.891 -15.227 3.455 1 63.84 157 ALA A C 1
ATOM 1231 O O . ALA A 1 157 ? -17.125 -15.156 3.41 1 63.84 157 ALA A O 1
ATOM 1232 N N . ARG A 1 158 ? -15.273 -15.922 4.234 1 64.69 158 ARG A N 1
ATOM 1233 C CA . ARG A 1 158 ? -16.016 -16.891 5.031 1 64.69 158 ARG A CA 1
ATOM 1234 C C . ARG A 1 158 ? -16.797 -16.203 6.148 1 64.69 158 ARG A C 1
ATOM 1236 O O . ARG A 1 158 ? -17.938 -16.547 6.418 1 64.69 158 ARG A O 1
ATOM 1243 N N . THR A 1 159 ? -16.109 -15.273 6.758 1 62.72 159 THR A N 1
ATOM 1244 C CA . THR A 1 159 ? -16.75 -14.539 7.844 1 62.72 159 THR A CA 1
ATOM 1245 C C . THR A 1 159 ? -17.984 -13.781 7.336 1 62.72 159 THR A C 1
ATOM 1247 O O . THR A 1 159 ? -19.031 -13.805 7.965 1 62.72 159 THR A O 1
ATOM 1250 N N . LEU A 1 160 ? -17.797 -13.234 6.273 1 61.47 160 LEU A N 1
ATOM 1251 C CA . LEU A 1 160 ? -18.906 -12.477 5.703 1 61.47 160 LEU A CA 1
ATOM 1252 C C . LEU A 1 160 ? -20.047 -13.406 5.293 1 61.47 160 LEU A C 1
ATOM 1254 O O . LEU A 1 160 ? -21.219 -13.055 5.445 1 61.47 160 LEU A O 1
ATOM 1258 N N . SER A 1 161 ? -19.703 -14.492 4.801 1 62.41 161 SER A N 1
ATOM 1259 C CA . SER A 1 161 ? -20.703 -15.469 4.414 1 62.41 161 SER A CA 1
ATOM 1260 C C . SER A 1 161 ? -21.469 -15.992 5.629 1 62.41 161 SER A C 1
ATOM 1262 O O . SER A 1 161 ? -22.688 -16.188 5.566 1 62.41 161 SER A O 1
ATOM 1264 N N . ARG A 1 162 ? -20.766 -16.172 6.707 1 64.06 162 ARG A N 1
ATOM 1265 C CA . ARG A 1 162 ? -21.391 -16.625 7.941 1 64.06 162 ARG A CA 1
ATOM 1266 C C . ARG A 1 162 ? -22.391 -15.602 8.461 1 64.06 162 ARG A C 1
ATOM 1268 O O . ARG A 1 162 ? -23.469 -15.969 8.953 1 64.06 162 ARG A O 1
ATOM 1275 N N . HIS A 1 163 ? -21.953 -14.406 8.344 1 60.25 163 HIS A N 1
ATOM 1276 C CA . HIS A 1 163 ? -22.828 -13.344 8.805 1 60.25 163 HIS A CA 1
ATOM 1277 C C . HIS A 1 163 ? -24.109 -13.289 7.969 1 60.25 163 HIS A C 1
ATOM 1279 O O . HIS A 1 163 ? -25.188 -13 8.492 1 60.25 163 HIS A O 1
ATOM 1285 N N . LYS A 1 164 ? -23.875 -13.414 6.719 1 59.34 164 LYS A N 1
ATOM 1286 C CA . LYS A 1 164 ? -25.016 -13.344 5.82 1 59.34 164 LYS A CA 1
ATOM 1287 C C . LYS A 1 164 ? -25.953 -14.523 6.035 1 59.34 164 LYS A C 1
ATOM 1289 O O . LYS A 1 164 ? -27.172 -14.406 5.836 1 59.34 164 LYS A O 1
ATOM 1294 N N . THR A 1 165 ? -25.375 -15.617 6.301 1 58.22 165 THR A N 1
ATOM 1295 C CA . THR A 1 165 ? -26.219 -16.797 6.426 1 58.22 165 THR A CA 1
ATOM 1296 C C . THR A 1 165 ? -26.688 -16.969 7.863 1 58.22 165 THR A C 1
ATOM 1298 O O . THR A 1 165 ? -27.281 -18 8.211 1 58.22 165 THR A O 1
ATOM 1301 N N . ARG A 1 166 ? -26.828 -15.914 8.656 1 55.5 166 ARG A N 1
ATOM 1302 C CA . ARG A 1 166 ? -27.344 -15.875 10.016 1 55.5 166 ARG A CA 1
ATOM 1303 C C . ARG A 1 166 ? -26.797 -17.031 10.844 1 55.5 166 ARG A C 1
ATOM 1305 O O . ARG A 1 166 ? -27.547 -17.734 11.508 1 55.5 166 ARG A O 1
ATOM 1312 N N . GLY A 1 167 ? -25.5 -17.266 10.938 1 53.44 167 GLY A N 1
ATOM 1313 C CA . GLY A 1 167 ? -24.891 -18.141 11.93 1 53.44 167 GLY A CA 1
ATOM 1314 C C . GLY A 1 167 ? -24.547 -19.516 11.391 1 53.44 167 GLY A C 1
ATOM 1315 O O . GLY A 1 167 ? -23.984 -20.344 12.109 1 53.44 167 GLY A O 1
ATOM 1316 N N . ALA A 1 168 ? -25.125 -19.906 10.234 1 51.94 168 ALA A N 1
ATOM 1317 C CA . ALA A 1 168 ? -24.828 -21.25 9.742 1 51.94 168 ALA A CA 1
ATOM 1318 C C . ALA A 1 168 ? -23.375 -21.359 9.297 1 51.94 168 ALA A C 1
ATOM 1320 O O . ALA A 1 168 ? -22.703 -20.344 9.109 1 51.94 168 ALA A O 1
ATOM 1321 N N . ARG A 1 169 ? -22.906 -22.594 9.461 1 56.78 169 ARG A N 1
ATOM 1322 C CA . ARG A 1 169 ? -21.547 -22.906 9.055 1 56.78 169 ARG A CA 1
ATOM 1323 C C . ARG A 1 169 ? -21.188 -22.219 7.738 1 56.78 169 ARG A C 1
ATOM 1325 O O . ARG A 1 169 ? -22.047 -22.109 6.848 1 56.78 169 ARG A O 1
ATOM 1332 N N . GLY A 1 170 ? -20.578 -21.062 7.688 1 56.34 170 GLY A N 1
ATOM 1333 C CA . GLY A 1 170 ? -20.141 -20.391 6.477 1 56.34 170 GLY A CA 1
ATOM 1334 C C . GLY A 1 170 ? -20.094 -21.312 5.27 1 56.34 170 GLY A C 1
ATOM 1335 O O . GLY A 1 170 ? -20.125 -22.531 5.41 1 56.34 170 GLY A O 1
ATOM 1336 N N . ASP A 1 171 ? -20.234 -20.859 4.031 1 64.19 171 ASP A N 1
ATOM 1337 C CA . ASP A 1 171 ? -20.109 -21.609 2.779 1 64.19 171 ASP A CA 1
ATOM 1338 C C . ASP A 1 171 ? -18.812 -22.422 2.756 1 64.19 171 ASP A C 1
ATOM 1340 O O . ASP A 1 17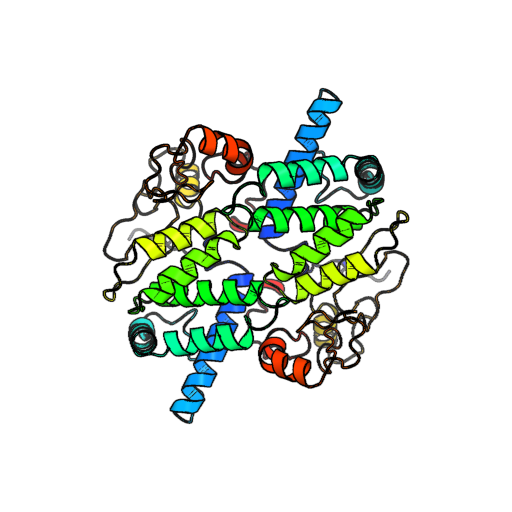1 ? -17.719 -21.875 2.871 1 64.19 171 ASP A O 1
ATOM 1344 N N . PRO A 1 172 ? -18.938 -23.766 2.842 1 64.44 172 PRO A N 1
ATOM 1345 C CA . PRO A 1 172 ? -17.734 -24.594 2.852 1 64.44 172 PRO A CA 1
ATOM 1346 C C . PRO A 1 172 ? -16.828 -24.328 1.654 1 64.44 172 PRO A C 1
ATOM 1348 O O . PRO A 1 172 ? -15.664 -24.734 1.65 1 64.44 172 PRO A O 1
ATOM 1351 N N . ARG A 1 173 ? -17.484 -23.656 0.708 1 67.56 173 ARG A N 1
ATOM 1352 C CA . ARG A 1 173 ? -16.703 -23.375 -0.49 1 67.56 173 ARG A CA 1
ATOM 1353 C C . ARG A 1 173 ? -15.734 -22.219 -0.252 1 67.56 173 ARG A C 1
ATOM 1355 O O . ARG A 1 173 ? -14.836 -21.969 -1.066 1 67.56 173 ARG A O 1
ATOM 1362 N N . LEU A 1 174 ? -15.883 -21.641 0.99 1 70.5 174 LEU A N 1
ATOM 1363 C CA . LEU A 1 174 ? -15.047 -20.469 1.273 1 70.5 174 LEU A CA 1
ATOM 1364 C C . LEU A 1 174 ? -13.945 -20.828 2.271 1 70.5 174 LEU A C 1
ATOM 1366 O O . LEU A 1 174 ? -14.195 -21.531 3.254 1 70.5 174 LEU A O 1
ATOM 1370 N N . GLY A 1 175 ? -12.82 -20.516 1.883 1 69.94 175 GLY A N 1
ATOM 1371 C CA . GLY A 1 175 ? -11.672 -20.781 2.744 1 69.94 175 GLY A CA 1
ATOM 1372 C C . GLY A 1 175 ? -11.359 -19.625 3.678 1 69.94 175 GLY A C 1
ATOM 1373 O O . GLY A 1 175 ? -12.172 -18.703 3.84 1 69.94 175 GLY A O 1
ATOM 1374 N N . ASN A 1 176 ? -10.258 -19.734 4.402 1 69.06 176 ASN A N 1
ATOM 1375 C CA . ASN A 1 176 ? -9.844 -18.781 5.43 1 69.06 176 ASN A CA 1
ATOM 1376 C C . ASN A 1 176 ? -9.289 -17.5 4.812 1 69.06 176 ASN A C 1
ATOM 1378 O O . ASN A 1 176 ? -8.812 -16.625 5.527 1 69.06 176 ASN A O 1
ATOM 1382 N N . GLY A 1 177 ? -9.312 -17.5 3.49 1 77.88 177 GLY A N 1
ATOM 1383 C CA . GLY A 1 177 ? -8.922 -16.25 2.85 1 77.88 177 GLY A CA 1
ATOM 1384 C C . GLY A 1 177 ? -7.516 -16.281 2.285 1 77.88 177 GLY A C 1
ATOM 1385 O O . GLY A 1 177 ? -7.145 -15.43 1.478 1 77.88 177 GLY A O 1
ATOM 1386 N N . LEU A 1 178 ? -6.656 -17.234 2.734 1 82.5 178 LEU A N 1
ATOM 1387 C CA . LEU A 1 178 ? -5.254 -17.234 2.336 1 82.5 178 LEU A CA 1
ATOM 1388 C C . LEU A 1 178 ? -5.09 -17.766 0.918 1 82.5 178 LEU A C 1
ATOM 1390 O O . LEU A 1 178 ? -4.375 -17.172 0.106 1 82.5 178 LEU A O 1
ATOM 1394 N N . GLY A 1 179 ? -5.828 -18.859 0.546 1 86.81 179 GLY A N 1
ATOM 1395 C CA . GLY A 1 179 ? -5.742 -19.438 -0.784 1 86.81 179 GLY A CA 1
ATOM 1396 C C . GLY A 1 179 ? -5.477 -20.938 -0.766 1 86.81 179 GLY A C 1
ATOM 1397 O O . GLY A 1 179 ? -5.328 -21.531 0.302 1 86.81 179 GLY A O 1
ATOM 1398 N N . HIS A 1 180 ? -5.484 -21.531 -1.897 1 88.69 180 HIS A N 1
ATOM 1399 C CA . HIS A 1 180 ? -5.277 -22.969 -2.07 1 88.69 180 HIS A CA 1
ATOM 1400 C C . HIS A 1 180 ? -5.023 -23.312 -3.533 1 88.69 180 HIS A C 1
ATOM 1402 O O . HIS A 1 180 ? -5.301 -22.516 -4.426 1 88.69 180 HIS A O 1
ATOM 1408 N N . SER A 1 181 ? -4.457 -24.547 -3.65 1 92.5 181 SER A N 1
ATOM 1409 C CA . SER A 1 181 ? -4.312 -25.047 -5.012 1 92.5 181 SER A CA 1
ATOM 1410 C C . SER A 1 181 ? -5.672 -25.375 -5.625 1 92.5 181 SER A C 1
ATOM 1412 O O . SER A 1 181 ? -6.57 -25.859 -4.934 1 92.5 181 SER A O 1
ATOM 1414 N N . VAL A 1 182 ? -5.797 -25.172 -6.902 1 92.81 182 VAL A N 1
ATOM 1415 C CA . VAL A 1 182 ? -7.062 -25.312 -7.609 1 92.81 182 VAL A CA 1
ATOM 1416 C C . VAL A 1 182 ? -7.566 -26.75 -7.461 1 92.81 182 VAL A C 1
ATOM 1418 O O . VAL A 1 182 ? -8.773 -27 -7.492 1 92.81 182 VAL A O 1
ATOM 1421 N N . ASP A 1 183 ? -6.707 -27.688 -7.336 1 92.31 183 ASP A N 1
ATOM 1422 C CA . ASP A 1 183 ? -7.066 -29.109 -7.266 1 92.31 183 ASP A CA 1
ATOM 1423 C C . ASP A 1 183 ? -7.332 -29.531 -5.824 1 92.31 183 ASP A C 1
ATOM 1425 O O . ASP A 1 183 ? -7.504 -30.719 -5.543 1 92.31 183 ASP A O 1
ATOM 1429 N N . GLU A 1 184 ? -7.258 -28.594 -4.922 1 88.25 184 GLU A N 1
ATOM 1430 C CA . GLU A 1 184 ? -7.539 -28.875 -3.516 1 88.25 184 GLU A CA 1
ATOM 1431 C C . GLU A 1 184 ? -8.75 -28.078 -3.029 1 88.25 184 GLU A C 1
ATOM 1433 O O . GLU A 1 184 ? -9.086 -27.031 -3.59 1 88.25 184 GLU A O 1
ATOM 1438 N N . LEU A 1 185 ? -9.383 -28.547 -2.055 1 82.88 185 LEU A N 1
ATOM 1439 C CA . LEU A 1 185 ? -10.469 -27.828 -1.412 1 82.88 185 LEU A CA 1
ATOM 1440 C C . LEU A 1 185 ? -9.93 -26.734 -0.497 1 82.88 185 LEU A C 1
ATOM 1442 O O . LEU A 1 185 ? -8.852 -26.875 0.08 1 82.88 185 LEU A O 1
ATOM 1446 N N . PRO A 1 186 ? -10.711 -25.656 -0.444 1 79.88 186 PRO A N 1
ATOM 1447 C CA . PRO A 1 186 ? -10.281 -24.609 0.484 1 79.88 186 PRO A CA 1
ATOM 1448 C C . PRO A 1 186 ? -10.188 -25.109 1.926 1 79.88 186 PRO A C 1
ATOM 1450 O O . PRO A 1 186 ? -11 -25.922 2.359 1 79.88 186 PRO A O 1
ATOM 1453 N N . THR A 1 187 ? -9.055 -24.766 2.486 1 72.38 187 THR A N 1
ATOM 1454 C CA . THR A 1 187 ? -8.859 -25.203 3.867 1 72.38 187 THR A CA 1
ATOM 1455 C C . THR A 1 187 ? -9.469 -24.188 4.84 1 72.38 187 THR A C 1
ATOM 1457 O O . THR A 1 187 ? -9.344 -22.969 4.637 1 72.38 187 THR A O 1
ATOM 1460 N N . ARG A 1 188 ? -10.156 -24.734 5.645 1 63.84 188 ARG A N 1
ATOM 1461 C CA . ARG A 1 188 ? -10.766 -23.891 6.672 1 63.84 188 ARG A CA 1
ATOM 1462 C C . ARG A 1 188 ? -9.711 -23.266 7.566 1 63.84 188 ARG A C 1
ATOM 1464 O O . ARG A 1 188 ? -9.867 -22.125 8.008 1 63.84 188 ARG A O 1
ATOM 1471 N N . HIS A 1 189 ? -8.641 -24.109 7.766 1 60.31 189 HIS A N 1
ATOM 1472 C CA . HIS A 1 189 ? -7.648 -23.625 8.727 1 60.31 189 HIS A CA 1
ATOM 1473 C C . HIS A 1 189 ? -6.285 -23.438 8.07 1 60.31 189 HIS A C 1
ATOM 1475 O O . HIS A 1 189 ? -5.578 -24.422 7.82 1 60.31 189 HIS A O 1
ATOM 1481 N N . CYS A 1 190 ? -6.328 -22.578 7.082 1 58.94 190 CYS A N 1
ATOM 1482 C CA . CYS A 1 190 ? -4.992 -22.359 6.543 1 58.94 190 CYS A CA 1
ATOM 1483 C C . CYS A 1 190 ? -4.176 -21.453 7.449 1 58.94 190 CYS A C 1
ATOM 1485 O O . CYS A 1 190 ? -4.539 -20.281 7.66 1 58.94 190 CYS A O 1
ATOM 1487 N N . CYS A 1 191 ? -3.33 -22.109 8.312 1 61.16 191 CYS A N 1
ATOM 1488 C CA . CYS A 1 191 ? -2.535 -21.438 9.336 1 61.16 191 CYS A CA 1
ATOM 1489 C C . CYS A 1 191 ? -1.182 -21.016 8.781 1 61.16 191 CYS A C 1
ATOM 1491 O O . CYS A 1 191 ? -0.641 -21.656 7.883 1 61.16 191 CYS A O 1
ATOM 1493 N N . SER A 1 192 ? -0.93 -19.844 9.133 1 69.56 192 SER A N 1
ATOM 1494 C CA . SER A 1 192 ? 0.432 -19.406 8.852 1 69.56 192 SER A CA 1
ATOM 1495 C C . SER A 1 192 ? 1.453 -20.438 9.305 1 69.56 192 SER A C 1
ATOM 1497 O O . SER A 1 192 ? 1.281 -21.062 10.352 1 69.56 192 SER A O 1
ATOM 1499 N N . LYS A 1 193 ? 2.322 -20.781 8.469 1 74 193 LYS A N 1
ATOM 1500 C CA . LYS A 1 193 ? 3.389 -21.703 8.828 1 74 193 LYS A CA 1
ATOM 1501 C C . LYS A 1 193 ? 4.516 -20.984 9.562 1 74 193 LYS A C 1
ATOM 1503 O O . LYS A 1 193 ? 5.473 -21.625 10.016 1 74 193 LYS A O 1
ATOM 1508 N N . THR A 1 194 ? 4.414 -19.703 9.68 1 76.56 194 THR A N 1
ATOM 1509 C CA . THR A 1 194 ? 5.395 -18.891 10.375 1 76.56 194 THR A CA 1
ATOM 1510 C C . THR A 1 194 ? 4.707 -17.953 11.359 1 76.56 194 THR A C 1
ATOM 1512 O O . THR A 1 194 ? 3.539 -17.594 11.18 1 76.56 194 THR A O 1
ATOM 1515 N N . CYS A 1 195 ? 5.453 -17.734 12.375 1 81.81 195 CYS A N 1
ATOM 1516 C CA . CYS A 1 195 ? 4.965 -16.766 13.344 1 81.81 195 CYS A CA 1
ATOM 1517 C C . CYS A 1 195 ? 4.836 -15.383 12.719 1 81.81 195 CYS A C 1
ATOM 1519 O O . CYS A 1 195 ? 5.793 -14.875 12.117 1 81.81 195 CYS A O 1
ATOM 1521 N N . ILE A 1 196 ? 3.713 -14.758 12.859 1 77.56 196 ILE A N 1
ATOM 1522 C CA . ILE A 1 196 ? 3.461 -13.477 12.203 1 77.56 196 ILE A CA 1
ATOM 1523 C C . ILE A 1 196 ? 4.246 -12.375 12.906 1 77.56 196 ILE A C 1
ATOM 1525 O O . ILE A 1 196 ? 4.484 -11.305 12.328 1 77.56 196 ILE A O 1
ATOM 1529 N N . THR A 1 197 ? 4.652 -12.664 14.18 1 77.44 197 THR A N 1
ATOM 1530 C CA . THR A 1 197 ? 5.332 -11.641 14.969 1 77.44 197 THR A CA 1
ATOM 1531 C C . THR A 1 197 ? 6.836 -11.68 14.727 1 77.44 197 THR A C 1
ATOM 1533 O O . THR A 1 197 ? 7.453 -10.656 14.438 1 77.44 197 THR A O 1
ATOM 1536 N N . CYS A 1 198 ? 7.414 -12.812 14.758 1 78.31 198 CYS A N 1
ATOM 1537 C CA . CYS A 1 198 ? 8.867 -12.867 14.703 1 78.31 198 CYS A CA 1
ATOM 1538 C C . CYS A 1 198 ? 9.344 -13.641 13.477 1 78.31 198 CYS A C 1
ATOM 1540 O O . CYS A 1 198 ? 10.531 -13.648 13.164 1 78.31 198 CYS A O 1
ATOM 1542 N N . GLY A 1 199 ? 8.469 -14.359 12.789 1 76.31 199 GLY A N 1
ATOM 1543 C CA . GLY A 1 199 ? 8.828 -15.062 11.57 1 76.31 199 GLY A CA 1
ATOM 1544 C C . GLY A 1 199 ? 9.344 -16.469 11.82 1 76.31 199 GLY A C 1
ATOM 1545 O O . GLY A 1 199 ? 9.664 -17.203 10.875 1 76.31 199 GLY A O 1
ATOM 1546 N N . SER A 1 200 ? 9.398 -16.906 13.055 1 82.56 200 SER A N 1
ATOM 1547 C CA . SER A 1 200 ? 9.891 -18.234 13.375 1 82.56 200 SER A CA 1
ATOM 1548 C C . SER A 1 200 ? 8.992 -19.312 12.773 1 82.56 200 SER A C 1
ATOM 1550 O O . SER A 1 200 ? 7.777 -19.141 12.688 1 82.56 200 SER A O 1
ATOM 1552 N N . PRO A 1 201 ? 9.656 -20.438 12.438 1 81.69 201 PRO A N 1
ATOM 1553 C CA . PRO A 1 201 ? 8.875 -21.5 11.797 1 81.69 201 PRO A CA 1
ATOM 1554 C C . PRO A 1 201 ? 8.055 -22.312 12.797 1 81.69 201 PRO A C 1
ATOM 1556 O O . PRO A 1 201 ? 8.359 -22.312 13.992 1 81.69 201 PRO A O 1
ATOM 1559 N N . LYS A 1 202 ? 7.016 -22.969 12.352 1 81.81 202 LYS A N 1
ATOM 1560 C CA . LYS A 1 202 ? 6.164 -23.953 13.016 1 81.81 202 LYS A CA 1
ATOM 1561 C C . LYS A 1 202 ? 5.555 -23.375 14.289 1 81.81 202 LYS A C 1
ATOM 1563 O O . LYS A 1 202 ? 5.645 -23.984 15.359 1 81.81 202 LYS A O 1
ATOM 1568 N N . PRO A 1 203 ? 4.859 -22.234 14.172 1 85.88 203 PRO A N 1
ATOM 1569 C CA . PRO A 1 203 ? 4.148 -21.688 15.336 1 85.88 203 PRO A CA 1
ATOM 1570 C C . PRO A 1 203 ? 2.984 -22.578 15.773 1 85.88 203 PRO A C 1
ATOM 1572 O O . PRO A 1 203 ? 2.254 -23.109 14.93 1 85.88 203 PRO A O 1
ATOM 1575 N N . ARG A 1 204 ? 2.828 -22.75 17.125 1 85.81 204 ARG A N 1
ATOM 1576 C CA . ARG A 1 204 ? 1.848 -23.719 17.625 1 85.81 204 ARG A CA 1
ATOM 1577 C C . ARG A 1 204 ? 0.615 -23 18.172 1 85.81 204 ARG A C 1
ATOM 1579 O O . ARG A 1 204 ? -0.436 -23.625 18.344 1 85.81 204 ARG A O 1
ATOM 1586 N N . ILE A 1 205 ? 0.76 -21.781 18.5 1 88.75 205 ILE A N 1
ATOM 1587 C CA . ILE A 1 205 ? -0.362 -21.031 19.062 1 88.75 205 ILE A CA 1
ATOM 1588 C C . ILE A 1 205 ? -1.148 -20.359 17.922 1 88.75 205 ILE A C 1
ATOM 1590 O O . ILE A 1 205 ? -0.57 -19.688 17.078 1 88.75 205 ILE A O 1
ATOM 1594 N N . ILE A 1 206 ? -2.479 -20.516 17.938 1 83.06 206 ILE A N 1
ATOM 1595 C CA . ILE A 1 206 ? -3.33 -20 16.859 1 83.06 206 ILE A CA 1
ATOM 1596 C C . ILE A 1 206 ? -4.273 -18.938 17.422 1 83.06 206 ILE A C 1
ATOM 1598 O O . ILE A 1 206 ? -4.809 -19.094 18.531 1 83.06 206 ILE A O 1
ATOM 1602 N N . CYS A 1 207 ? -4.301 -17.875 16.625 1 79.38 207 CYS A N 1
ATOM 1603 C CA . CYS A 1 207 ? -5.309 -16.906 17.031 1 79.38 207 CYS A CA 1
ATOM 1604 C C . CYS A 1 207 ? -6.684 -17.547 17.141 1 79.38 207 CYS A C 1
ATOM 1606 O O . CYS A 1 207 ? -7.141 -18.203 16.188 1 79.38 207 CYS A O 1
ATOM 1608 N N . LYS A 1 208 ? -7.309 -17.375 18.188 1 73.75 208 LYS A N 1
ATOM 1609 C CA . LYS A 1 208 ? -8.602 -18.016 18.422 1 73.75 208 LYS A CA 1
ATOM 1610 C C . LYS A 1 208 ? -9.703 -17.344 17.609 1 73.75 208 LYS A C 1
ATOM 1612 O O . LYS A 1 208 ? -10.758 -17.953 17.375 1 73.75 208 LYS A O 1
ATOM 1617 N N . GLY A 1 209 ? -9.469 -16.141 17.219 1 72.31 209 GLY A N 1
ATOM 1618 C CA . GLY A 1 209 ? -10.453 -15.406 16.453 1 72.31 209 GLY A CA 1
ATOM 1619 C C . GLY A 1 209 ? -10.484 -15.812 14.984 1 72.31 209 GLY A C 1
ATOM 1620 O O . GLY A 1 209 ? -11.391 -16.516 14.547 1 72.31 209 GLY A O 1
ATOM 1621 N N . CYS A 1 210 ? -9.453 -15.516 14.305 1 68.44 210 CYS A N 1
ATOM 1622 C CA . CYS A 1 210 ? -9.422 -15.703 12.852 1 68.44 210 CYS A CA 1
ATOM 1623 C C . CYS A 1 210 ? -8.93 -17.094 12.492 1 68.44 210 CYS A C 1
ATOM 1625 O O . CYS A 1 210 ? -9.125 -17.562 11.367 1 68.44 210 CYS A O 1
ATOM 1627 N N . ARG A 1 211 ? -8.164 -17.719 13.461 1 72.94 211 ARG A N 1
ATOM 1628 C CA . ARG A 1 211 ? -7.57 -19.031 13.266 1 72.94 211 ARG A CA 1
ATOM 1629 C C . ARG A 1 211 ? -6.648 -19.047 12.055 1 72.94 211 ARG A C 1
ATOM 1631 O O . ARG A 1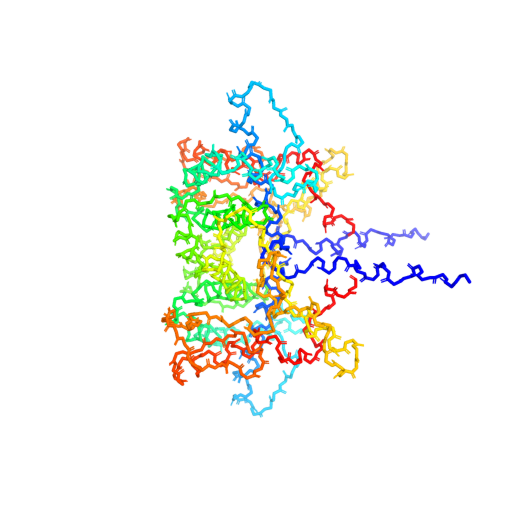 211 ? -6.492 -20.078 11.398 1 72.94 211 ARG A O 1
ATOM 1638 N N . ILE A 1 212 ? -6.164 -17.922 11.664 1 74.56 212 ILE A N 1
ATOM 1639 C CA . ILE A 1 212 ? -5.27 -17.781 10.523 1 74.56 212 ILE A CA 1
ATOM 1640 C C . ILE A 1 212 ? -3.859 -17.453 11.008 1 74.56 212 ILE A C 1
ATOM 1642 O O . ILE A 1 212 ? -2.893 -18.109 10.602 1 74.56 212 ILE A O 1
ATOM 1646 N N . PHE A 1 213 ? -3.844 -16.531 11.914 1 77.69 213 PHE A N 1
ATOM 1647 C CA . PHE A 1 213 ? -2.549 -16.062 12.398 1 77.69 213 PHE A CA 1
ATOM 1648 C C . PHE A 1 213 ? -2.018 -17 13.484 1 77.69 213 PHE A C 1
ATOM 1650 O O . PHE A 1 213 ? -2.779 -17.484 14.32 1 77.69 213 PHE A O 1
ATOM 1657 N N . ARG A 1 214 ? -0.767 -17.312 13.344 1 82.81 214 ARG A N 1
ATOM 1658 C CA . ARG A 1 214 ? -0.134 -18.188 14.32 1 82.81 214 ARG A CA 1
ATOM 1659 C C . ARG A 1 214 ? 1.049 -17.5 14.992 1 82.81 214 ARG A C 1
ATOM 1661 O O . ARG A 1 214 ? 1.646 -16.578 14.422 1 82.81 214 ARG A O 1
ATOM 1668 N N . TYR A 1 215 ? 1.219 -18.031 16.203 1 87 215 TYR A N 1
ATOM 1669 C CA . TYR A 1 215 ? 2.279 -17.484 17.047 1 87 215 TYR A CA 1
ATOM 1670 C C . TYR A 1 215 ? 3.148 -18.594 17.625 1 87 215 TYR A C 1
ATOM 1672 O O . TYR A 1 215 ? 2.652 -19.672 17.922 1 87 215 TYR A O 1
ATOM 1680 N N . CYS A 1 216 ? 4.445 -18.297 17.719 1 87.69 216 CYS A N 1
ATOM 1681 C CA . CYS A 1 216 ? 5.371 -19.328 18.188 1 87.69 216 CYS A CA 1
ATOM 1682 C C . CYS A 1 216 ? 5.406 -19.375 19.703 1 87.69 216 CYS A C 1
ATOM 1684 O O . CYS A 1 216 ? 5.852 -20.375 20.281 1 87.69 216 CYS A O 1
ATOM 1686 N N . SER A 1 217 ? 5.047 -18.328 20.375 1 90.81 217 SER A N 1
ATOM 1687 C CA . SER A 1 217 ? 5.059 -18.234 21.828 1 90.81 217 SER A CA 1
ATOM 1688 C C . SER A 1 217 ? 3.977 -17.297 22.344 1 90.81 217 SER A C 1
ATOM 1690 O O . SER A 1 217 ? 3.41 -16.516 21.562 1 90.81 217 SER A O 1
ATOM 1692 N N . LYS A 1 218 ? 3.682 -17.391 23.625 1 89.31 218 LYS A N 1
ATOM 1693 C CA . LYS A 1 218 ? 2.74 -16.469 24.25 1 89.31 218 LYS A CA 1
ATOM 1694 C C . LYS A 1 218 ? 3.236 -15.023 24.141 1 89.31 218 LYS A C 1
ATOM 1696 O O . LYS A 1 218 ? 2.438 -14.094 24.031 1 89.31 218 LYS A O 1
ATOM 1701 N N . GLY A 1 219 ? 4.527 -14.961 24.125 1 86.5 219 GLY A N 1
ATOM 1702 C CA . GLY A 1 219 ? 5.121 -13.641 23.953 1 86.5 219 GLY A CA 1
ATOM 1703 C C . GLY A 1 219 ? 4.785 -13.008 22.625 1 86.5 219 GLY A C 1
ATOM 1704 O O . GLY A 1 219 ? 4.387 -11.844 22.562 1 86.5 219 GLY A O 1
ATOM 1705 N N . CYS A 1 220 ? 4.859 -13.812 21.609 1 87.12 220 CYS A N 1
ATOM 1706 C CA . CYS A 1 220 ? 4.559 -13.312 20.281 1 87.12 220 CYS A CA 1
ATOM 1707 C C . CYS A 1 220 ? 3.074 -12.992 20.141 1 87.12 220 CYS A C 1
ATOM 1709 O O . CYS A 1 220 ? 2.703 -12.031 19.469 1 87.12 220 CYS A O 1
ATOM 1711 N N . LEU A 1 221 ? 2.316 -13.836 20.781 1 86.25 221 LEU A N 1
ATOM 1712 C CA . LEU A 1 221 ? 0.876 -13.609 20.766 1 86.25 221 LEU A CA 1
ATOM 1713 C C . LEU A 1 221 ? 0.535 -12.281 21.438 1 86.25 221 LEU A C 1
ATOM 1715 O O . LEU A 1 221 ? -0.242 -11.492 20.906 1 86.25 221 LEU A O 1
ATOM 1719 N N . GLU A 1 222 ? 1.173 -12.109 22.562 1 84.88 222 GLU A N 1
ATOM 1720 C CA . GLU A 1 222 ? 0.904 -10.883 23.312 1 84.88 222 GLU A CA 1
ATOM 1721 C C . GLU A 1 222 ? 1.405 -9.656 22.562 1 84.88 222 GLU A C 1
ATOM 1723 O O . GLU A 1 222 ? 0.795 -8.586 22.625 1 84.88 222 GLU A O 1
ATOM 1728 N N . HIS A 1 223 ? 2.469 -9.844 22 1 80.62 223 HIS A N 1
ATOM 1729 C CA . HIS A 1 223 ? 3.035 -8.742 21.234 1 80.62 223 HIS A CA 1
ATOM 1730 C C . HIS A 1 223 ? 2.096 -8.305 20.125 1 80.62 223 HIS A C 1
ATOM 1732 O O . HIS A 1 223 ? 1.967 -7.109 19.844 1 80.62 223 HIS A O 1
ATOM 1738 N N . ASP A 1 224 ? 1.459 -9.297 19.562 1 80.25 224 ASP A N 1
ATOM 1739 C CA . ASP A 1 224 ? 0.627 -9.023 18.391 1 80.25 224 ASP A CA 1
ATOM 1740 C C . ASP A 1 224 ? -0.804 -8.688 18.812 1 80.25 224 ASP A C 1
ATOM 1742 O O . ASP A 1 224 ? -1.618 -8.289 17.969 1 80.25 224 ASP A O 1
ATOM 1746 N N . ARG A 1 225 ? -1.076 -8.852 19.984 1 78.25 225 ARG A N 1
ATOM 1747 C CA . ARG A 1 225 ? -2.457 -8.789 20.438 1 78.25 225 ARG A CA 1
ATOM 1748 C C . ARG A 1 225 ? -3.107 -7.465 20.062 1 78.25 225 ARG A C 1
ATOM 1750 O O . ARG A 1 225 ? -4.207 -7.445 19.5 1 78.25 225 ARG A O 1
ATOM 1757 N N . LYS A 1 226 ? -2.422 -6.418 20.344 1 70.62 226 LYS A N 1
ATOM 1758 C CA . LYS A 1 226 ? -3.006 -5.109 20.062 1 70.62 226 LYS A CA 1
ATOM 1759 C C . LYS A 1 226 ? -3.188 -4.902 18.562 1 70.62 226 LYS A C 1
ATOM 1761 O O . LYS A 1 226 ? -4.207 -4.363 18.125 1 70.62 226 LYS A O 1
ATOM 1766 N N . LEU A 1 227 ? -2.256 -5.41 17.797 1 69.38 227 LEU A N 1
ATOM 1767 C CA . LEU A 1 227 ? -2.322 -5.258 16.359 1 69.38 227 LEU A CA 1
ATOM 1768 C C . LEU A 1 227 ? -3.373 -6.188 15.758 1 69.38 227 LEU A C 1
ATOM 1770 O O . LEU A 1 227 ? -4.133 -5.785 14.875 1 69.38 227 LEU A O 1
ATOM 1774 N N . HIS A 1 228 ? -3.273 -7.363 16.297 1 73.06 228 HIS A N 1
ATOM 1775 C CA . HIS A 1 228 ? -4.164 -8.383 15.758 1 73.06 228 HIS A CA 1
ATOM 1776 C C . HIS A 1 228 ? -5.625 -8.031 16.016 1 73.06 228 HIS A C 1
ATOM 1778 O O . HIS A 1 228 ? -6.5 -8.383 15.219 1 73.06 228 HIS A O 1
ATOM 1784 N N . LYS A 1 229 ? -5.836 -7.414 17.078 1 66 229 LYS A N 1
ATOM 1785 C CA . LYS A 1 229 ? -7.207 -7.012 17.391 1 66 229 LYS A CA 1
ATOM 1786 C C . LYS A 1 229 ? -7.809 -6.195 16.25 1 66 229 LYS A C 1
ATOM 1788 O O . LYS A 1 229 ? -9 -6.324 15.945 1 66 229 LYS A O 1
ATOM 1793 N N . GLU A 1 230 ? -6.938 -5.551 15.555 1 59.91 230 GLU A N 1
ATOM 1794 C CA . GLU A 1 230 ? -7.395 -4.676 14.484 1 59.91 230 GLU A CA 1
ATOM 1795 C C . GLU A 1 230 ? -7.418 -5.406 13.148 1 59.91 230 GLU A C 1
ATOM 1797 O O . GLU A 1 230 ? -8.156 -5.023 12.234 1 59.91 230 GLU A O 1
ATOM 1802 N N . THR A 1 231 ? -6.688 -6.441 13.125 1 62.12 231 THR A N 1
ATOM 1803 C CA . THR A 1 231 ? -6.496 -7.098 11.836 1 62.12 231 THR A CA 1
ATOM 1804 C C . THR A 1 231 ? -7.191 -8.453 11.812 1 62.12 231 THR A C 1
ATOM 1806 O O . THR A 1 231 ? -7.336 -9.062 10.75 1 62.12 231 THR A O 1
ATOM 1809 N N . CYS A 1 232 ? -7.57 -8.852 13.094 1 67.31 232 CYS A N 1
ATOM 1810 C CA . CYS A 1 232 ? -8.18 -10.172 13.164 1 67.31 232 CYS A CA 1
ATOM 1811 C C . CYS A 1 232 ? -9.508 -10.195 12.414 1 67.31 232 CYS A C 1
ATOM 1813 O O . CYS A 1 232 ? -10.422 -9.438 12.734 1 67.31 232 CYS A O 1
ATOM 1815 N N . PRO A 1 233 ? -9.617 -10.945 11.422 1 58.75 233 PRO A N 1
ATOM 1816 C CA . PRO A 1 233 ? -10.852 -10.992 10.633 1 58.75 233 PRO A CA 1
ATOM 1817 C C . PRO A 1 233 ? -12.055 -11.461 11.453 1 58.75 233 PRO A C 1
ATOM 1819 O O . PRO A 1 233 ? -13.203 -11.258 11.055 1 58.75 233 PRO A O 1
ATOM 1822 N N . ALA A 1 234 ? -11.859 -12.242 12.523 1 54.69 234 ALA A N 1
ATOM 1823 C CA . ALA A 1 234 ? -12.961 -12.727 13.352 1 54.69 234 ALA A CA 1
ATOM 1824 C C . ALA A 1 234 ? -13.57 -11.602 14.18 1 54.69 234 ALA A C 1
ATOM 1826 O O . ALA A 1 234 ? -14.688 -11.734 14.695 1 54.69 234 ALA A O 1
ATOM 1827 N N . ARG A 1 235 ? -12.875 -10.641 14.523 1 50.22 235 ARG A N 1
ATOM 1828 C CA . ARG A 1 235 ? -13.5 -9.609 15.344 1 50.22 235 ARG A CA 1
ATOM 1829 C C . ARG A 1 235 ? -14.586 -8.867 14.562 1 50.22 235 ARG A C 1
ATOM 1831 O O . ARG A 1 235 ? -14.359 -8.438 13.43 1 50.22 235 ARG A O 1
ATOM 1838 N N . PRO A 1 236 ? -15.906 -9.164 14.992 1 42.25 236 PRO A N 1
ATOM 1839 C CA . PRO A 1 236 ? -16.984 -8.398 14.383 1 42.25 236 PRO A CA 1
ATOM 1840 C C . PRO A 1 236 ? -16.625 -6.938 14.141 1 42.25 236 PRO A C 1
ATOM 1842 O O . PRO A 1 236 ? -16.062 -6.281 15.031 1 42.25 236 PRO A O 1
ATOM 1845 N N . TYR A 1 237 ? -16.031 -6.691 13.062 1 37.75 237 TYR A N 1
ATOM 1846 C CA . TYR A 1 237 ? -16.062 -5.25 12.844 1 37.75 237 TYR A CA 1
ATOM 1847 C C . TYR A 1 237 ? -17.328 -4.641 13.43 1 37.75 237 TYR A C 1
ATOM 1849 O O . TYR A 1 237 ? -18.438 -5.094 13.133 1 37.75 237 TYR A O 1
ATOM 1857 N N . ASP A 1 238 ? -17.469 -4.402 14.633 1 38.06 238 ASP A N 1
ATOM 1858 C CA . ASP A 1 238 ? -18.703 -3.791 15.102 1 38.06 238 ASP A CA 1
ATOM 1859 C C . ASP A 1 238 ? -19.266 -2.822 14.07 1 38.06 238 ASP A C 1
ATOM 1861 O O . ASP A 1 238 ? -20.141 -2 14.383 1 38.06 238 ASP A O 1
ATOM 1865 N N . GLY A 1 239 ? -19.312 -2.992 12.883 1 34.09 239 GLY A N 1
ATOM 1866 C CA . GLY A 1 239 ? -19.984 -2.17 11.891 1 34.09 239 GLY A CA 1
ATOM 1867 C C . GLY A 1 239 ? -19.25 -0.88 11.586 1 34.09 239 GLY A C 1
ATOM 1868 O O . GLY A 1 239 ? -19.656 -0.127 10.695 1 34.09 239 GLY A O 1
ATOM 1869 N N . SER A 1 240 ? -18.672 -0.289 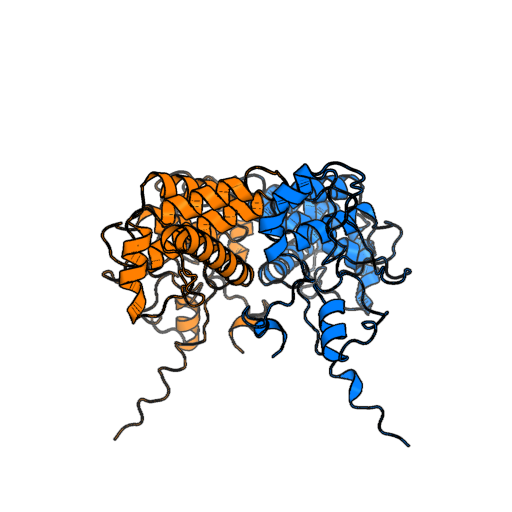12.477 1 32.88 240 SER A N 1
ATOM 1870 C CA . SER A 1 240 ? -18.219 1.077 12.242 1 32.88 240 SER A CA 1
ATOM 1871 C C . SER A 1 240 ? -17.078 1.11 11.219 1 32.88 240 SER A C 1
ATOM 1873 O O . SER A 1 240 ? -16.625 2.186 10.836 1 32.88 240 SER A O 1
ATOM 1875 N N . PHE A 1 241 ? -16.328 0.208 11.242 1 34.47 241 PHE A N 1
ATOM 1876 C CA . PHE A 1 241 ? -15.289 0.297 10.219 1 34.47 241 PHE A CA 1
ATOM 1877 C C . PHE A 1 241 ? -15.898 0.157 8.828 1 34.47 241 PHE A C 1
ATOM 1879 O O . PHE A 1 241 ? -16.906 -0.523 8.648 1 34.47 241 PHE A O 1
ATOM 1886 N N . GLY A 1 242 ? -15.719 1.027 7.844 1 31.7 242 GLY A N 1
ATOM 1887 C CA . GLY A 1 242 ? -16.219 1.118 6.484 1 31.7 242 GLY A CA 1
ATOM 1888 C C . GLY A 1 242 ? -16.234 -0.218 5.762 1 31.7 242 GLY A C 1
ATOM 1889 O O . GLY A 1 242 ? -15.234 -0.632 5.188 1 31.7 242 GLY A O 1
ATOM 1890 N N . ALA A 1 243 ? -16.828 -1.207 6.219 1 30.56 243 ALA A N 1
ATOM 1891 C CA . ALA A 1 243 ? -17.438 -2.271 5.426 1 30.56 243 ALA A CA 1
ATOM 1892 C C . ALA A 1 243 ? -18 -1.727 4.117 1 30.56 243 ALA A C 1
ATOM 1894 O O . ALA A 1 243 ? -18.406 -2.494 3.24 1 30.56 243 ALA A O 1
ATOM 1895 N N . GLN A 1 244 ? -18.578 -0.535 4.168 1 30.19 244 GLN A N 1
ATOM 1896 C CA . GLN A 1 244 ? -19.266 0.031 3.006 1 30.19 244 GLN A CA 1
ATOM 1897 C C . GLN A 1 244 ? -18.391 -0.073 1.757 1 30.19 244 GLN A C 1
ATOM 1899 O O . GLN A 1 244 ? -18.875 0.114 0.639 1 30.19 244 GLN A O 1
ATOM 1904 N N . TRP A 1 245 ? -17.25 0.053 1.923 1 30.98 245 TRP A N 1
ATOM 1905 C CA . TRP A 1 245 ? -16.562 0.06 0.633 1 30.98 245 TRP A CA 1
ATOM 1906 C C . TRP A 1 245 ? -16.75 -1.271 -0.09 1 30.98 245 TRP A C 1
ATOM 1908 O O . TRP A 1 245 ? -16.484 -1.378 -1.287 1 30.98 245 TRP A O 1
ATOM 1918 N N . TYR A 1 246 ? -16.875 -2.396 0.693 1 28.41 246 TYR A N 1
ATOM 1919 C CA . TYR A 1 246 ? -16.969 -3.695 0.036 1 28.41 246 TYR A CA 1
ATOM 1920 C C . TYR A 1 246 ? -18.422 -4.059 -0.273 1 28.41 246 TYR A C 1
ATOM 1922 O O . TYR A 1 246 ? -18.688 -4.98 -1.046 1 28.41 246 TYR A O 1
ATOM 1930 N N . MET A 1 247 ? -19.359 -3.637 0.531 1 26.64 247 MET A N 1
ATOM 1931 C CA . MET A 1 247 ? -20.734 -4.125 0.366 1 26.64 247 MET A CA 1
ATOM 1932 C C . MET A 1 247 ? -21.469 -3.311 -0.688 1 26.64 247 MET A C 1
ATOM 1934 O O . MET A 1 247 ? -22.594 -3.666 -1.081 1 26.64 247 MET A O 1
ATOM 1938 N N . GLU A 1 248 ? -21.234 -2.045 -0.859 1 23.17 248 GLU A N 1
ATOM 1939 C CA . GLU A 1 248 ? -22.188 -1.568 -1.868 1 23.17 248 GLU A CA 1
ATOM 1940 C C . GLU A 1 248 ? -21.719 -1.942 -3.273 1 23.17 248 GLU A C 1
ATOM 1942 O O . GLU A 1 248 ? -20.531 -1.896 -3.572 1 23.17 248 GLU A O 1
ATOM 1947 N N . MET B 1 1 ? -33.25 33.781 -11.57 1 22.19 1 MET B N 1
ATOM 1948 C CA . MET B 1 1 ? -32.938 33.062 -10.336 1 22.19 1 MET B CA 1
ATOM 1949 C C . MET B 1 1 ? -32.156 31.781 -10.633 1 22.19 1 MET B C 1
ATOM 1951 O O . MET B 1 1 ? -32.75 30.781 -11.047 1 22.19 1 MET B O 1
ATOM 1955 N N . LEU B 1 2 ? -31 31.828 -11.273 1 23.92 2 LEU B N 1
ATOM 1956 C CA . LEU B 1 2 ? -30.141 30.969 -12.07 1 23.92 2 LEU B CA 1
ATOM 1957 C C . LEU B 1 2 ? -29.516 29.875 -11.195 1 23.92 2 LEU B C 1
ATOM 1959 O O . LEU B 1 2 ? -28.969 30.172 -10.133 1 23.92 2 LEU B O 1
ATOM 1963 N N . MET B 1 3 ? -30.047 28.578 -11.297 1 23.45 3 MET B N 1
ATOM 1964 C CA . MET B 1 3 ? -29.812 27.328 -10.578 1 23.45 3 MET B CA 1
ATOM 1965 C C . MET B 1 3 ? -28.344 26.922 -10.641 1 23.45 3 MET B C 1
ATOM 1967 O O . MET B 1 3 ? -27.859 26.469 -11.68 1 23.45 3 MET B O 1
ATOM 1971 N N . LEU B 1 4 ? -27.406 27.734 -10.016 1 25.59 4 LEU B N 1
ATOM 1972 C CA . LEU B 1 4 ? -25.969 27.562 -9.836 1 25.59 4 LEU B CA 1
ATOM 1973 C C . LEU B 1 4 ? -25.656 26.203 -9.203 1 25.59 4 LEU B C 1
ATOM 1975 O O . LEU B 1 4 ? -24.562 26 -8.664 1 25.59 4 LEU B O 1
ATOM 1979 N N . GLY B 1 5 ? -26.656 25.312 -9.062 1 23.77 5 GLY B N 1
ATOM 1980 C CA . GLY B 1 5 ? -26.625 24.188 -8.156 1 23.77 5 GLY B CA 1
ATOM 1981 C C . GLY B 1 5 ? -25.562 23.156 -8.516 1 23.77 5 GLY B C 1
ATOM 1982 O O . GLY B 1 5 ? -25.203 22.312 -7.691 1 23.77 5 GLY B O 1
ATOM 1983 N N . SER B 1 6 ? -25.391 22.859 -9.844 1 27.61 6 SER B N 1
ATOM 1984 C CA . SER B 1 6 ? -24.906 21.547 -10.273 1 27.61 6 SER B CA 1
ATOM 1985 C C . SER B 1 6 ? -23.391 21.438 -10.117 1 27.61 6 SER B C 1
ATOM 1987 O O . SER B 1 6 ? -22.797 20.391 -10.422 1 27.61 6 SER B O 1
ATOM 1989 N N . GLY B 1 7 ? -22.656 22.531 -9.945 1 25.52 7 GLY B N 1
ATOM 1990 C CA . GLY B 1 7 ? -21.203 22.547 -9.992 1 25.52 7 GLY B CA 1
ATOM 1991 C C . GLY B 1 7 ? -20.547 21.906 -8.773 1 25.52 7 GLY B C 1
ATOM 1992 O O . GLY B 1 7 ? -19.328 21.734 -8.727 1 25.52 7 GLY B O 1
ATOM 1993 N N . ALA B 1 8 ? -21.203 22.094 -7.586 1 27.5 8 ALA B N 1
ATOM 1994 C CA . ALA B 1 8 ? -20.562 21.719 -6.324 1 27.5 8 ALA B CA 1
ATOM 1995 C C . ALA B 1 8 ? -20.281 20.219 -6.289 1 27.5 8 ALA B C 1
ATOM 1997 O O . ALA B 1 8 ? -19.469 19.75 -5.5 1 27.5 8 ALA B O 1
ATOM 1998 N N . CYS B 1 9 ? -21.125 19.406 -6.969 1 26.22 9 CYS B N 1
ATOM 1999 C CA . CYS B 1 9 ? -21.156 17.969 -6.809 1 26.22 9 CYS B CA 1
ATOM 2000 C C . CYS B 1 9 ? -19.891 17.328 -7.406 1 26.22 9 CYS B C 1
ATOM 2002 O O . CYS B 1 9 ? -19.656 16.141 -7.223 1 26.22 9 CYS B O 1
ATOM 2004 N N . LEU B 1 10 ? -19.375 18 -8.43 1 27.89 10 LEU B N 1
ATOM 2005 C CA . LEU B 1 10 ? -18.219 17.453 -9.141 1 27.89 10 LEU B CA 1
ATOM 2006 C C . LEU B 1 10 ? -17 17.406 -8.242 1 27.89 10 LEU B C 1
ATOM 2008 O O . LEU B 1 10 ? -16.016 16.734 -8.562 1 27.89 10 LEU B O 1
ATOM 2012 N N . TRP B 1 11 ? -16.906 18.453 -7.363 1 29.52 11 TRP B N 1
ATOM 2013 C CA . TRP B 1 11 ? -15.75 18.531 -6.469 1 29.52 11 TRP B CA 1
ATOM 2014 C C . TRP B 1 11 ? -15.68 17.312 -5.555 1 29.52 11 TRP B C 1
ATOM 2016 O O . TRP B 1 11 ? -14.609 16.969 -5.059 1 29.52 11 TRP B O 1
ATOM 2026 N N . MET B 1 12 ? -16.938 16.938 -4.961 1 29.33 12 MET B N 1
ATOM 2027 C CA . MET B 1 12 ? -16.969 15.992 -3.844 1 29.33 12 MET B CA 1
ATOM 2028 C C . MET B 1 12 ? -16.078 14.789 -4.129 1 29.33 12 MET B C 1
ATOM 2030 O O . MET B 1 12 ? -15.258 14.398 -3.287 1 29.33 12 MET B O 1
ATOM 2034 N N . GLU B 1 13 ? -16.75 13.711 -4.895 1 31.16 13 GLU B N 1
ATOM 2035 C CA . GLU B 1 13 ? -16.406 12.289 -4.789 1 31.16 13 GLU B CA 1
ATOM 2036 C C . GLU B 1 13 ? -15.078 11.992 -5.48 1 31.16 13 GLU B C 1
ATOM 2038 O O . GLU B 1 13 ? -14.773 10.828 -5.777 1 31.16 13 GLU B O 1
ATOM 2043 N N . MET B 1 14 ? -14.641 12.922 -6.121 1 33.62 14 MET B N 1
ATOM 2044 C CA . MET B 1 14 ? -13.297 12.609 -6.582 1 33.62 14 MET B CA 1
ATOM 2045 C C . MET B 1 14 ? -12.414 12.156 -5.426 1 33.62 14 MET B C 1
ATOM 2047 O O . MET B 1 14 ? -11.562 12.906 -4.953 1 33.62 14 MET B O 1
ATOM 2051 N N . LYS B 1 15 ? -13.039 11.609 -4.277 1 39.5 15 LYS B N 1
ATOM 2052 C CA . LYS B 1 15 ? -12.289 10.953 -3.217 1 39.5 15 LYS B CA 1
ATOM 2053 C C . LYS B 1 15 ? -10.922 10.484 -3.721 1 39.5 15 LYS B C 1
ATOM 2055 O O . LYS B 1 15 ? -10.82 9.469 -4.41 1 39.5 15 LYS B O 1
ATOM 2060 N N . GLY B 1 16 ? -10.102 11.359 -4.219 1 46.66 16 GLY B N 1
ATOM 2061 C CA . GLY B 1 16 ? -8.805 11.664 -4.805 1 46.66 16 GLY B CA 1
ATOM 2062 C C . GLY B 1 16 ? -7.668 10.891 -4.176 1 46.66 16 GLY B C 1
ATOM 2063 O O . GLY B 1 16 ? -7.797 10.375 -3.062 1 46.66 16 GLY B O 1
ATOM 2064 N N . CYS B 1 17 ? -6.809 10.242 -5.125 1 65.44 17 CYS B N 1
ATOM 2065 C CA . CYS B 1 17 ? -5.629 9.391 -5.152 1 65.44 17 CYS B CA 1
ATOM 2066 C C . CYS B 1 17 ? -4.477 10.023 -4.383 1 65.44 17 CYS B C 1
ATOM 2068 O O . CYS B 1 17 ? -3.412 10.281 -4.949 1 65.44 17 CYS B O 1
ATOM 2070 N N . ASN B 1 18 ? -4.852 10.648 -3.312 1 79 18 ASN B N 1
ATOM 2071 C CA . ASN B 1 18 ? -3.664 11.008 -2.547 1 79 18 ASN B CA 1
ATOM 2072 C C . ASN B 1 18 ? -3.402 10.008 -1.42 1 79 18 ASN B C 1
ATOM 2074 O O . ASN B 1 18 ? -4.117 9.016 -1.289 1 79 18 ASN B O 1
ATOM 2078 N N . ILE B 1 19 ? -2.443 10.273 -0.674 1 85.5 19 ILE B N 1
ATOM 2079 C CA . ILE B 1 19 ? -1.929 9.297 0.28 1 85.5 19 ILE B CA 1
ATOM 2080 C C . ILE B 1 19 ? -2.979 9.023 1.355 1 85.5 19 ILE B C 1
ATOM 2082 O O . ILE B 1 19 ? -2.963 7.973 1.992 1 85.5 19 ILE B O 1
ATOM 2086 N N . LEU B 1 20 ? -3.99 9.93 1.507 1 87.5 20 LEU B N 1
ATOM 2087 C CA . LEU B 1 20 ? -4.965 9.805 2.584 1 87.5 20 LEU B CA 1
ATOM 2088 C C . LEU B 1 20 ? -6.207 9.062 2.109 1 87.5 20 LEU B C 1
ATOM 2090 O O . LEU B 1 20 ? -7.059 8.688 2.918 1 87.5 20 LEU B O 1
ATOM 2094 N N . HIS B 1 21 ? -6.312 8.789 0.833 1 79.56 21 HIS B N 1
ATOM 2095 C CA . HIS B 1 21 ? -7.555 8.242 0.295 1 79.56 21 HIS B CA 1
ATOM 2096 C C . HIS B 1 21 ? -7.324 6.891 -0.371 1 79.56 21 HIS B C 1
ATOM 2098 O O . HIS B 1 21 ? -7.855 6.629 -1.45 1 79.56 21 HIS B O 1
ATOM 2104 N N . THR B 1 22 ? -6.512 6.148 0.204 1 78.25 22 THR B N 1
ATOM 2105 C CA . THR B 1 22 ? -6.332 4.762 -0.214 1 78.25 22 THR B CA 1
ATOM 2106 C C . THR B 1 22 ? -7.02 3.809 0.761 1 78.25 22 THR B C 1
ATOM 2108 O O . THR B 1 22 ? -7.316 4.184 1.898 1 78.25 22 THR B O 1
ATOM 2111 N N . ASP B 1 23 ? -7.293 2.625 0.309 1 72.69 23 ASP B N 1
ATOM 2112 C CA . ASP B 1 23 ? -7.887 1.622 1.187 1 72.69 23 ASP B CA 1
ATOM 2113 C C . ASP B 1 23 ? -7 1.367 2.406 1 72.69 23 ASP B C 1
ATOM 2115 O O . ASP B 1 23 ? -7.5 1.26 3.527 1 72.69 23 ASP B O 1
ATOM 2119 N N . ASP B 1 24 ? -5.762 1.298 2.207 1 80.12 24 ASP B N 1
ATOM 2120 C CA . ASP B 1 24 ? -4.828 1.079 3.309 1 80.12 24 ASP B CA 1
ATOM 2121 C C . ASP B 1 24 ? -4.84 2.258 4.281 1 80.12 24 ASP B C 1
ATOM 2123 O O . ASP B 1 24 ? -4.785 2.068 5.496 1 80.12 24 ASP B O 1
ATOM 2127 N N . ALA B 1 25 ? -4.898 3.4 3.68 1 87.88 25 ALA B N 1
ATOM 2128 C CA . ALA B 1 25 ? -4.898 4.59 4.527 1 87.88 25 ALA B CA 1
ATOM 2129 C C . ALA B 1 25 ? -6.129 4.621 5.43 1 87.88 25 ALA B C 1
ATOM 2131 O O . ALA B 1 25 ? -6.039 5.004 6.598 1 87.88 25 ALA B O 1
ATOM 2132 N N . GLU B 1 26 ? -7.23 4.285 4.836 1 82.44 26 GLU B N 1
ATOM 2133 C CA . GLU B 1 26 ? -8.453 4.262 5.633 1 82.44 26 GLU B CA 1
ATOM 2134 C C . GLU B 1 26 ? -8.352 3.252 6.77 1 82.44 26 GLU B C 1
ATOM 2136 O O . GLU B 1 26 ? -8.758 3.535 7.898 1 82.44 26 GLU B O 1
ATOM 2141 N N . TYR B 1 27 ? -7.875 2.168 6.461 1 78.94 27 TYR B N 1
ATOM 2142 C CA . TYR B 1 27 ? -7.711 1.125 7.469 1 78.94 27 TYR B CA 1
ATOM 2143 C C . TYR B 1 27 ? -6.777 1.584 8.586 1 78.94 27 TYR B C 1
ATOM 2145 O O . TYR B 1 27 ? -7.129 1.508 9.766 1 78.94 27 TYR B O 1
ATOM 2153 N N . PHE B 1 28 ? -5.68 2.012 8.281 1 88.75 28 PHE B N 1
ATOM 2154 C CA . PHE B 1 28 ? -4.688 2.365 9.297 1 88.75 28 PHE B CA 1
ATOM 2155 C C . PHE B 1 28 ? -5.043 3.688 9.961 1 88.75 28 PHE B C 1
ATOM 2157 O O . PHE B 1 28 ? -4.582 3.971 11.07 1 88.75 28 PHE B O 1
ATOM 2164 N N . GLY B 1 29 ? -5.824 4.527 9.242 1 89.81 29 GLY B N 1
ATOM 2165 C CA . GLY B 1 29 ? -6.391 5.688 9.914 1 89.81 29 GLY B CA 1
ATOM 2166 C C . GLY B 1 29 ? -7.25 5.324 11.109 1 89.81 29 GLY B C 1
ATOM 2167 O O . GLY B 1 29 ? -7.191 5.988 12.148 1 89.81 29 GLY B O 1
ATOM 2168 N N . GLN B 1 30 ? -7.953 4.301 10.945 1 84.88 30 GLN B N 1
ATOM 2169 C CA . GLN B 1 30 ? -8.766 3.814 12.047 1 84.88 30 GLN B CA 1
ATOM 2170 C C . GLN B 1 30 ? -7.898 3.275 13.18 1 84.88 30 GLN B C 1
ATOM 2172 O O . GLN B 1 30 ? -8.227 3.441 14.359 1 84.88 30 GLN B O 1
ATOM 2177 N N . VAL B 1 31 ? -6.867 2.623 12.836 1 85.44 31 VAL B N 1
ATOM 2178 C CA . VAL B 1 31 ? -5.926 2.125 13.836 1 85.44 31 VAL B CA 1
ATOM 2179 C C . VAL B 1 31 ? -5.367 3.293 14.648 1 85.44 31 VAL B C 1
ATOM 2181 O O . VAL B 1 31 ? -5.258 3.207 15.875 1 85.44 31 VAL B O 1
ATOM 2184 N N . ILE B 1 32 ? -5.027 4.324 13.977 1 93.12 32 ILE B N 1
ATOM 2185 C CA . ILE B 1 32 ? -4.508 5.516 14.641 1 93.12 32 ILE B CA 1
ATOM 2186 C C . ILE B 1 32 ? -5.559 6.074 15.594 1 93.12 32 ILE B C 1
ATOM 2188 O O . ILE B 1 32 ? -5.242 6.449 16.719 1 93.12 32 ILE B O 1
ATOM 2192 N N . ASP B 1 33 ? -6.797 6.105 15.141 1 91.12 33 ASP B N 1
ATOM 2193 C CA . ASP B 1 33 ? -7.891 6.566 15.992 1 91.12 33 ASP B CA 1
ATOM 2194 C C . ASP B 1 33 ? -8.031 5.688 17.234 1 91.12 33 ASP B C 1
ATOM 2196 O O . ASP B 1 33 ? -8.234 6.195 18.344 1 91.12 33 ASP B O 1
ATOM 2200 N N . ASP B 1 34 ? -7.953 4.43 17.062 1 86.5 34 ASP B N 1
ATOM 2201 C CA . ASP B 1 34 ? -8.055 3.506 18.188 1 86.5 34 ASP B CA 1
ATOM 2202 C C . ASP B 1 34 ? -6.938 3.746 19.203 1 86.5 34 ASP B C 1
ATOM 2204 O O . ASP B 1 34 ? -7.18 3.738 20.406 1 86.5 34 ASP B O 1
ATOM 2208 N N . ILE B 1 35 ? -5.754 3.893 18.734 1 90.19 35 ILE B N 1
ATOM 2209 C CA . ILE B 1 35 ? -4.613 4.168 19.594 1 90.19 35 ILE B CA 1
ATOM 2210 C C . ILE B 1 35 ? -4.852 5.469 20.359 1 90.19 35 ILE B C 1
ATOM 2212 O O . ILE B 1 35 ? -4.637 5.527 21.578 1 90.19 35 ILE B O 1
ATOM 2216 N N . ALA B 1 36 ? -5.289 6.496 19.656 1 94.19 36 ALA B N 1
ATOM 2217 C CA . ALA B 1 36 ? -5.555 7.789 20.281 1 94.19 36 ALA B CA 1
ATOM 2218 C C . ALA B 1 36 ? -6.605 7.656 21.375 1 94.19 36 ALA B C 1
ATOM 2220 O O . ALA B 1 36 ? -6.438 8.203 22.469 1 94.19 36 ALA B O 1
ATOM 2221 N N . ARG B 1 37 ? -7.672 6.953 21.062 1 91.19 37 ARG B N 1
ATOM 2222 C CA . ARG B 1 37 ? -8.742 6.773 22.031 1 91.19 37 ARG B CA 1
ATOM 2223 C C . ARG B 1 37 ? -8.25 6.012 23.25 1 91.19 37 ARG B C 1
ATOM 2225 O O . ARG B 1 37 ? -8.625 6.324 24.391 1 91.19 37 ARG B O 1
ATOM 2232 N N . GLU B 1 38 ? -7.477 5.016 23.047 1 86.88 38 GLU B N 1
ATOM 2233 C CA . GLU B 1 38 ? -6.902 4.262 24.156 1 86.88 38 GLU B CA 1
ATOM 2234 C C . GLU B 1 38 ? -6.031 5.152 25.031 1 86.88 38 GLU B C 1
ATOM 2236 O O . GLU B 1 38 ? -6.078 5.062 26.266 1 86.88 38 GLU B O 1
ATOM 2241 N N . LEU B 1 39 ? -5.242 5.969 24.453 1 91.44 39 LEU B N 1
ATOM 2242 C CA . LEU B 1 39 ? -4.352 6.867 25.188 1 91.44 39 LEU B CA 1
ATOM 2243 C C . LEU B 1 39 ? -5.148 7.898 25.969 1 91.44 39 LEU B C 1
ATOM 2245 O O . LEU B 1 39 ? -4.805 8.219 27.109 1 91.44 39 LEU B O 1
ATOM 2249 N N . LEU B 1 40 ? -6.219 8.398 25.359 1 90.12 40 LEU B N 1
ATOM 2250 C CA . LEU B 1 40 ? -7.039 9.414 26.016 1 90.12 40 LEU B CA 1
ATOM 2251 C C . LEU B 1 40 ? -7.867 8.797 27.141 1 90.12 40 LEU B C 1
ATOM 2253 O O . LEU B 1 40 ? -8.117 9.445 28.156 1 90.12 40 LEU B O 1
ATOM 2257 N N . ALA B 1 41 ? -8.383 7.641 26.891 1 83.12 41 ALA B N 1
ATOM 2258 C CA . ALA B 1 41 ? -9.133 6.953 27.938 1 83.12 41 ALA B CA 1
ATOM 2259 C C . ALA B 1 41 ? -8.273 6.727 29.172 1 83.12 41 ALA B C 1
ATOM 2261 O O . ALA B 1 41 ? -8.75 6.871 30.297 1 83.12 41 ALA B O 1
ATOM 2262 N N . TYR B 1 42 ? -7.176 6.352 28.938 1 74.75 42 TYR B N 1
ATOM 2263 C CA . TYR B 1 42 ? -6.258 6.152 30.047 1 74.75 42 TYR B CA 1
ATOM 2264 C C . TYR B 1 42 ? -6.027 7.457 30.812 1 74.75 42 TYR B C 1
ATOM 2266 O O . TYR B 1 42 ? -5.934 7.461 32.031 1 74.75 42 TYR B O 1
ATOM 2274 N N . ALA B 1 43 ? -6.066 8.578 30.094 1 68.69 43 ALA B N 1
ATOM 2275 C CA . ALA B 1 43 ? -5.777 9.875 30.703 1 68.69 43 ALA B CA 1
ATOM 2276 C C . ALA B 1 43 ? -7.023 10.469 31.344 1 68.69 43 ALA B C 1
ATOM 2278 O O . ALA B 1 43 ? -6.953 11.062 32.438 1 68.69 43 ALA B O 1
ATOM 2279 N N . GLU B 1 44 ? -8.203 10.305 30.656 1 68.94 44 GLU B N 1
ATOM 2280 C CA . GLU B 1 44 ? -9.375 11.047 31.109 1 68.94 44 GLU B CA 1
ATOM 2281 C C . GLU B 1 44 ? -10.391 10.125 31.781 1 68.94 44 GLU B C 1
ATOM 2283 O O . GLU B 1 44 ? -11.344 10.594 32.406 1 68.94 44 GLU B O 1
ATOM 2288 N N . GLY B 1 45 ? -10.156 8.844 31.734 1 66.5 45 GLY B N 1
ATOM 2289 C CA . GLY B 1 45 ? -11.023 7.91 32.438 1 66.5 45 GLY B CA 1
ATOM 2290 C C . GLY B 1 45 ? -12.18 7.422 31.594 1 66.5 45 GLY B C 1
ATOM 2291 O O . GLY B 1 45 ? -12.719 6.34 31.828 1 66.5 45 GLY B O 1
ATOM 2292 N N . ASP B 1 46 ? -12.812 8.344 30.672 1 65.38 46 ASP B N 1
ATOM 2293 C CA . ASP B 1 46 ? -13.914 7.875 29.844 1 65.38 46 ASP B CA 1
ATOM 2294 C C . ASP B 1 46 ? -13.516 7.848 28.375 1 65.38 46 ASP B C 1
ATOM 2296 O O . ASP B 1 46 ? -12.844 8.758 27.891 1 65.38 46 ASP B O 1
ATOM 2300 N N . GLU B 1 47 ? -13.93 6.77 27.766 1 68.5 47 GLU B N 1
ATOM 2301 C CA . GLU B 1 47 ? -13.586 6.605 26.359 1 68.5 47 GLU B CA 1
ATOM 2302 C C . GLU B 1 47 ? -14.594 7.312 25.453 1 68.5 47 GLU B C 1
ATOM 2304 O O . GLU B 1 47 ? -15.797 7.059 25.531 1 68.5 47 GLU B O 1
ATOM 2309 N N . ASP B 1 48 ? -14.156 8.414 24.828 1 74.12 48 ASP B N 1
ATOM 2310 C CA . ASP B 1 48 ? -14.953 9.023 23.766 1 74.12 48 ASP B CA 1
ATOM 2311 C C . ASP B 1 48 ? -14.812 8.25 22.453 1 74.12 48 ASP B C 1
ATOM 2313 O O . ASP B 1 48 ? -13.859 8.469 21.703 1 74.12 48 ASP B O 1
ATOM 2317 N N . ARG B 1 49 ? -15.766 7.457 22.188 1 74.31 49 ARG B N 1
ATOM 2318 C CA . ARG B 1 49 ? -15.703 6.566 21.031 1 74.31 49 ARG B CA 1
ATOM 2319 C C . ARG B 1 49 ? -15.859 7.344 19.734 1 74.31 49 ARG B C 1
ATOM 2321 O O . ARG B 1 49 ? -15.523 6.836 18.656 1 74.31 49 ARG B O 1
ATOM 2328 N N . THR B 1 50 ? -16.188 8.57 19.844 1 82.56 50 THR B N 1
ATOM 2329 C CA . THR B 1 50 ? -16.438 9.328 18.625 1 82.56 50 THR B CA 1
ATOM 2330 C C . THR B 1 50 ? -15.211 10.156 18.234 1 82.56 50 THR B C 1
ATOM 2332 O O . THR B 1 50 ? -15.141 10.695 17.125 1 82.56 50 THR B O 1
ATOM 2335 N N . PHE B 1 51 ? -14.273 10.148 19.172 1 89.31 51 PHE B N 1
ATOM 2336 C CA . PHE B 1 51 ? -13.078 10.938 18.906 1 89.31 51 PHE B CA 1
ATOM 2337 C C . PHE B 1 51 ? -12.312 10.383 17.719 1 89.31 51 PHE B C 1
ATOM 2339 O O . PHE B 1 51 ? -12.156 9.172 17.578 1 89.31 51 PHE B O 1
ATOM 2346 N N . THR B 1 52 ? -11.906 11.266 16.797 1 93.94 52 THR B N 1
ATOM 2347 C CA . THR B 1 52 ? -11.148 10.836 15.633 1 93.94 52 THR B CA 1
ATOM 2348 C C . THR B 1 52 ? -10.133 11.898 15.234 1 93.94 52 THR B C 1
ATOM 2350 O O . THR B 1 52 ? -10.422 13.094 15.281 1 93.94 52 THR B O 1
ATOM 2353 N N . ILE B 1 53 ? -8.945 11.422 14.961 1 94.31 53 ILE B N 1
ATOM 2354 C CA . ILE B 1 53 ? -7.895 12.266 14.398 1 94.31 53 ILE B CA 1
ATOM 2355 C C . ILE B 1 53 ? -7.852 12.109 12.883 1 94.31 53 ILE B C 1
ATOM 2357 O O . ILE B 1 53 ? -7.359 12.984 12.172 1 94.31 53 ILE B O 1
ATOM 2361 N N . TRP B 1 54 ? -8.312 11.008 12.438 1 93.38 54 TRP B N 1
ATOM 2362 C CA . TRP B 1 54 ? -8.195 10.641 11.031 1 93.38 54 TRP B CA 1
ATOM 2363 C C . TRP B 1 54 ? -9.172 11.445 10.18 1 93.38 54 TRP B C 1
ATOM 2365 O O . TRP B 1 54 ? -8.797 11.945 9.117 1 93.38 54 TRP B O 1
ATOM 2375 N N . ARG B 1 55 ? -10.352 11.547 10.641 1 92.38 55 ARG B N 1
ATOM 2376 C CA . ARG B 1 55 ? -11.375 12.312 9.93 1 92.38 55 ARG B CA 1
ATOM 2377 C C . ARG B 1 55 ? -12.172 13.188 10.883 1 92.38 55 ARG B C 1
ATOM 2379 O O . ARG B 1 55 ? -13.375 12.977 11.07 1 92.38 55 ARG B O 1
ATOM 2386 N N . PRO B 1 56 ? -11.516 14.117 11.422 1 93.31 56 PRO B N 1
ATOM 2387 C CA . PRO B 1 56 ? -12.258 14.992 12.336 1 93.31 56 PRO B CA 1
ATOM 2388 C C . PRO B 1 56 ? -13.234 15.906 11.609 1 93.31 56 PRO B C 1
ATOM 2390 O O . PRO B 1 56 ? -12.977 16.312 10.477 1 93.31 56 PRO B O 1
ATOM 2393 N N . LEU B 1 57 ? -14.328 16.141 12.305 1 91.31 57 LEU B N 1
ATOM 2394 C CA . LEU B 1 57 ? -15.25 17.156 11.797 1 91.31 57 LEU B CA 1
ATOM 2395 C C . LEU B 1 57 ? -14.586 18.531 11.773 1 91.31 57 LEU B C 1
ATOM 2397 O O . LEU B 1 57 ? -13.656 18.781 12.531 1 91.31 57 LEU B O 1
ATOM 2401 N N . VAL B 1 58 ? -15.148 19.375 10.945 1 90.94 58 VAL B N 1
ATOM 2402 C CA . VAL B 1 58 ? -14.562 20.688 10.75 1 90.94 58 VAL B CA 1
ATOM 2403 C C . VAL B 1 58 ? -14.539 21.438 12.078 1 90.94 58 VAL B C 1
ATOM 2405 O O . VAL B 1 58 ? -13.555 22.125 12.398 1 90.94 58 VAL B O 1
ATOM 2408 N N . GLU B 1 59 ? -15.531 21.281 12.891 1 92.25 59 GLU B N 1
ATOM 2409 C CA . GLU B 1 59 ? -15.656 22.016 14.148 1 92.25 59 GLU B CA 1
ATOM 2410 C C . GLU B 1 59 ? -14.68 21.484 15.195 1 92.25 59 GLU B C 1
ATOM 2412 O O . GLU B 1 59 ? -14.352 22.172 16.156 1 92.25 59 GLU B O 1
ATOM 2417 N N . ASP B 1 60 ? -14.188 20.328 15 1 93.38 60 ASP B N 1
ATOM 2418 C CA . ASP B 1 60 ? -13.328 19.688 15.992 1 93.38 60 ASP B CA 1
ATOM 2419 C C . ASP B 1 60 ? -11.859 19.797 15.602 1 93.38 60 ASP B C 1
ATOM 2421 O O . ASP B 1 60 ? -10.969 19.438 16.375 1 93.38 60 ASP B O 1
ATOM 2425 N N . ARG B 1 61 ? -11.555 20.312 14.461 1 94.06 61 ARG B N 1
ATOM 2426 C CA . ARG B 1 61 ? -10.211 20.297 13.906 1 94.06 61 ARG B CA 1
ATOM 2427 C C . ARG B 1 61 ? -9.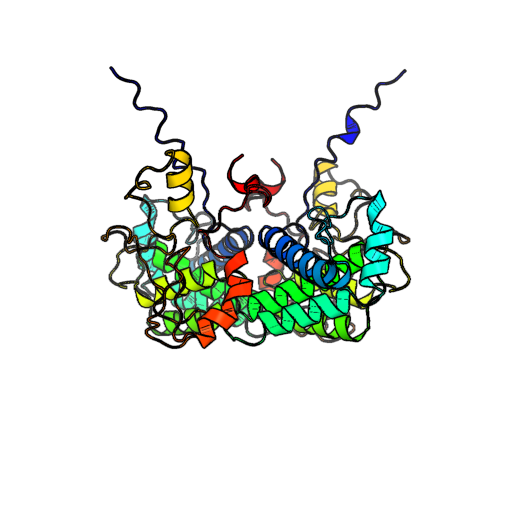234 21.062 14.781 1 94.06 61 ARG B C 1
ATOM 2429 O O . ARG B 1 61 ? -8.109 20.625 15.016 1 94.06 61 ARG B O 1
ATOM 2436 N N . GLU B 1 62 ? -9.68 22.188 15.242 1 94.88 62 GLU B N 1
ATOM 2437 C CA . GLU B 1 62 ? -8.797 23 16.062 1 94.88 62 GLU B CA 1
ATOM 2438 C C . GLU B 1 62 ? -8.461 22.297 17.375 1 94.88 62 GLU B C 1
ATOM 2440 O O . GLU B 1 62 ? -7.312 22.328 17.828 1 94.88 62 GLU B O 1
ATOM 2445 N N . LEU B 1 63 ? -9.438 21.734 17.953 1 95.06 63 LEU B N 1
ATOM 2446 C CA . LEU B 1 63 ? -9.227 21 19.188 1 95.06 63 LEU B CA 1
ATOM 2447 C C . LEU B 1 63 ? -8.273 19.828 18.984 1 95.06 63 LEU B C 1
ATOM 2449 O O . LEU B 1 63 ? -7.363 19.609 19.781 1 95.06 63 LEU B O 1
ATOM 2453 N N . VAL B 1 64 ? -8.523 19.109 17.953 1 96.69 64 VAL B N 1
ATOM 2454 C CA . VAL B 1 64 ? -7.688 17.969 17.641 1 96.69 64 VAL B CA 1
ATOM 2455 C C . VAL B 1 64 ? -6.254 18.422 17.391 1 96.69 64 VAL B C 1
ATOM 2457 O O . VAL B 1 64 ? -5.305 17.781 17.875 1 96.69 64 VAL B O 1
ATOM 2460 N N . ALA B 1 65 ? -6.109 19.5 16.672 1 97.69 65 ALA B N 1
ATOM 2461 C CA . ALA B 1 65 ? -4.781 20.047 16.406 1 97.69 65 ALA B CA 1
ATOM 2462 C C . ALA B 1 65 ? -4.051 20.375 17.703 1 97.69 65 ALA B C 1
ATOM 2464 O O . ALA B 1 65 ? -2.859 20.094 17.844 1 97.69 65 ALA B O 1
ATOM 2465 N N . GLU B 1 66 ? -4.789 20.984 18.578 1 97 66 GLU B N 1
ATOM 2466 C CA . GLU B 1 66 ? -4.211 21.359 19.875 1 97 66 GLU B CA 1
ATOM 2467 C C . GLU B 1 66 ? -3.783 20.125 20.672 1 97 66 GLU B C 1
ATOM 2469 O O . GLU B 1 66 ? -2.703 20.109 21.266 1 97 66 GLU B O 1
ATOM 2474 N N . MET B 1 67 ? -4.578 19.172 20.688 1 96.38 67 MET B N 1
ATOM 2475 C CA . MET B 1 67 ? -4.262 17.953 21.406 1 96.38 67 MET B CA 1
ATOM 2476 C C . MET B 1 67 ? -3.027 17.281 20.828 1 96.38 67 MET B C 1
ATOM 2478 O O . MET B 1 67 ? -2.15 16.828 21.562 1 96.38 67 MET B O 1
ATOM 2482 N N . LEU B 1 68 ? -3.021 17.203 19.531 1 97.81 68 LEU B N 1
ATOM 2483 C CA . LEU B 1 68 ? -1.885 16.594 18.859 1 97.81 68 LEU B CA 1
ATOM 2484 C C . LEU B 1 68 ? -0.599 17.359 19.141 1 97.81 68 LEU B C 1
ATOM 2486 O O . LEU B 1 68 ? 0.447 16.75 19.391 1 97.81 68 LEU B O 1
ATOM 2490 N N . GLY B 1 69 ? -0.657 18.672 19.125 1 97.12 69 GLY B N 1
ATOM 2491 C CA . GLY B 1 69 ? 0.506 19.516 19.359 1 97.12 69 GLY B CA 1
ATOM 2492 C C . GLY B 1 69 ? 0.974 19.484 20.797 1 97.12 69 GLY B C 1
ATOM 2493 O O . GLY B 1 69 ? 2.129 19.812 21.078 1 97.12 69 GLY B O 1
ATOM 2494 N N . ASN B 1 70 ? -0.003 19.094 21.672 1 96.12 70 ASN B N 1
ATOM 2495 C CA . ASN B 1 70 ? 0.315 19.078 23.094 1 96.12 70 ASN B CA 1
ATOM 2496 C C . ASN B 1 70 ? 0.674 17.672 23.562 1 96.12 70 ASN B C 1
ATOM 2498 O O . ASN B 1 70 ? 0.247 17.25 24.641 1 96.12 70 ASN B O 1
ATOM 2502 N N . GLY B 1 71 ? 1.371 16.922 22.734 1 96.38 71 GLY B N 1
ATOM 2503 C CA . GLY B 1 71 ? 1.979 15.688 23.188 1 96.38 71 GLY B CA 1
ATOM 2504 C C . GLY B 1 71 ? 1.25 14.453 22.703 1 96.38 71 GLY B C 1
ATOM 2505 O O . GLY B 1 71 ? 1.804 13.352 22.719 1 96.38 71 GLY B O 1
ATOM 2506 N N . LEU B 1 72 ? -0.033 14.586 22.297 1 97.19 72 LEU B N 1
ATOM 2507 C CA . LEU B 1 72 ? -0.79 13.414 21.875 1 97.19 72 LEU B CA 1
ATOM 2508 C C . LEU B 1 72 ? -0.14 12.75 20.672 1 97.19 72 LEU B C 1
ATOM 2510 O O . LEU B 1 72 ? -0.064 11.523 20.594 1 97.19 72 LEU B O 1
ATOM 2514 N N . LEU B 1 73 ? 0.29 13.508 19.703 1 98.44 73 LEU B N 1
ATOM 2515 C CA . LEU B 1 73 ? 0.933 12.93 18.531 1 98.44 73 LEU B CA 1
ATOM 2516 C C . LEU B 1 73 ? 2.176 12.133 18.922 1 98.44 73 LEU B C 1
ATOM 2518 O O . LEU B 1 73 ? 2.395 11.031 18.422 1 98.44 73 LEU B O 1
ATOM 2522 N N . ASP B 1 74 ? 2.996 12.711 19.812 1 98.06 74 ASP B N 1
ATOM 2523 C CA . ASP B 1 74 ? 4.195 12.023 20.281 1 98.06 74 ASP B CA 1
ATOM 2524 C C . ASP B 1 74 ? 3.848 10.672 20.906 1 98.06 74 ASP B C 1
ATOM 2526 O O . ASP B 1 74 ? 4.508 9.664 20.625 1 98.06 74 ASP B O 1
ATOM 2530 N N . ALA B 1 75 ? 2.842 10.695 21.688 1 97.5 75 ALA B N 1
ATOM 2531 C CA . ALA B 1 75 ? 2.412 9.469 22.344 1 97.5 75 ALA B CA 1
ATOM 2532 C C . ALA B 1 75 ? 1.925 8.438 21.328 1 97.5 75 ALA B C 1
ATOM 2534 O O . ALA B 1 75 ? 2.225 7.25 21.453 1 97.5 75 ALA B O 1
ATOM 2535 N N . ILE B 1 76 ? 1.145 8.875 20.375 1 97.25 76 ILE B N 1
ATOM 2536 C CA . ILE B 1 76 ? 0.629 7.992 19.328 1 97.25 76 ILE B CA 1
ATOM 2537 C C . ILE B 1 76 ? 1.792 7.359 18.562 1 97.25 76 ILE B C 1
ATOM 2539 O O . ILE B 1 76 ? 1.813 6.148 18.344 1 97.25 76 ILE B O 1
ATOM 2543 N N . LEU B 1 77 ? 2.777 8.164 18.172 1 97.94 77 LEU B N 1
ATOM 2544 C CA . LEU B 1 77 ? 3.912 7.684 17.391 1 97.94 77 LEU B CA 1
ATOM 2545 C C . LEU B 1 77 ? 4.762 6.711 18.203 1 97.94 77 LEU B C 1
ATOM 2547 O O . LEU B 1 77 ? 5.273 5.73 17.656 1 97.94 77 LEU B O 1
ATOM 2551 N N . GLU B 1 78 ? 4.891 6.984 19.422 1 96.31 78 GLU B N 1
ATOM 2552 C CA . GLU B 1 78 ? 5.605 6.051 20.297 1 96.31 78 GLU B CA 1
ATOM 2553 C C . GLU B 1 78 ? 4.887 4.707 20.375 1 96.31 78 GLU B C 1
ATOM 2555 O O . GLU B 1 78 ? 5.531 3.656 20.375 1 96.31 78 GLU B O 1
ATOM 2560 N N . GLU B 1 79 ? 3.602 4.77 20.484 1 93.5 79 GLU B N 1
ATOM 2561 C CA . GLU B 1 79 ? 2.816 3.539 20.516 1 93.5 79 GLU B CA 1
ATOM 2562 C C . GLU B 1 79 ? 2.951 2.77 19.219 1 93.5 79 GLU B C 1
ATOM 2564 O O . GLU B 1 79 ? 2.992 1.537 19.219 1 93.5 79 GLU B O 1
ATOM 2569 N N . ILE B 1 80 ? 2.92 3.463 18.125 1 93.38 80 ILE B N 1
ATOM 2570 C CA . ILE B 1 80 ? 3.08 2.83 16.812 1 93.38 80 ILE B CA 1
ATOM 2571 C C . ILE B 1 80 ? 4.43 2.121 16.75 1 93.38 80 ILE B C 1
ATOM 2573 O O . ILE B 1 80 ? 4.516 0.975 16.297 1 93.38 80 ILE B O 1
ATOM 2577 N N . ILE B 1 81 ? 5.453 2.779 17.203 1 93 81 ILE B N 1
ATOM 2578 C CA . ILE B 1 81 ? 6.789 2.191 17.203 1 93 81 ILE B CA 1
ATOM 2579 C C . ILE B 1 81 ? 6.812 0.948 18.094 1 93 81 ILE B C 1
ATOM 2581 O O . ILE B 1 81 ? 7.301 -0.107 17.672 1 93 81 ILE B O 1
ATOM 2585 N N . ALA B 1 82 ? 6.25 1.071 19.203 1 88.56 82 ALA B N 1
ATOM 2586 C CA . ALA B 1 82 ? 6.266 -0.027 20.156 1 88.56 82 ALA B CA 1
ATOM 2587 C C . ALA B 1 82 ? 5.484 -1.227 19.641 1 88.56 82 ALA B C 1
ATOM 2589 O O . ALA B 1 82 ? 5.898 -2.373 19.812 1 88.56 82 ALA B O 1
ATOM 2590 N N . ARG B 1 83 ? 4.395 -0.981 18.953 1 83.81 83 ARG B N 1
ATOM 2591 C CA . ARG B 1 83 ? 3.498 -2.051 18.516 1 83.81 83 ARG B CA 1
ATOM 2592 C C . ARG B 1 83 ? 3.994 -2.697 17.234 1 83.81 83 ARG B C 1
ATOM 2594 O O . ARG B 1 83 ? 3.855 -3.908 17.047 1 83.81 83 ARG B O 1
ATOM 2601 N N . TYR B 1 84 ? 4.59 -1.862 16.391 1 85.12 84 TYR B N 1
ATOM 2602 C CA . TYR B 1 84 ? 4.793 -2.363 15.031 1 85.12 84 TYR B CA 1
ATOM 2603 C C . TYR B 1 84 ? 6.277 -2.529 14.727 1 85.12 84 TYR B C 1
ATOM 2605 O O . TYR B 1 84 ? 6.664 -3.383 13.922 1 85.12 84 TYR B O 1
ATOM 2613 N N . MET B 1 85 ? 7.082 -1.745 15.227 1 84.75 85 MET B N 1
ATOM 2614 C CA . MET B 1 85 ? 8.438 -1.658 14.688 1 84.75 85 MET B CA 1
ATOM 2615 C C . MET B 1 85 ? 9.398 -2.514 15.508 1 84.75 85 MET B C 1
ATOM 2617 O O . MET B 1 85 ? 10.617 -2.447 15.305 1 84.75 85 MET B O 1
ATOM 2621 N N . SER B 1 86 ? 8.844 -3.34 16.422 1 78.12 86 SER B N 1
ATOM 2622 C CA . SER B 1 86 ? 9.672 -4.273 17.172 1 78.12 86 SER B CA 1
ATOM 2623 C C . SER B 1 86 ? 9.773 -5.621 16.469 1 78.12 86 SER B C 1
ATOM 2625 O O . SER B 1 86 ? 10.57 -6.477 16.859 1 78.12 86 SER B O 1
ATOM 2627 N N . SER B 1 87 ? 9.008 -5.859 15.461 1 75.62 87 SER B N 1
ATOM 2628 C CA . SER B 1 87 ? 8.984 -7.105 14.695 1 75.62 87 SER B CA 1
ATOM 2629 C C . SER B 1 87 ? 9.188 -6.848 13.211 1 75.62 87 SER B C 1
ATOM 2631 O O . SER B 1 87 ? 8.633 -5.895 12.656 1 75.62 87 SER B O 1
ATOM 2633 N N . PRO B 1 88 ? 9.984 -7.719 12.57 1 76.31 88 PRO B N 1
ATOM 2634 C CA . PRO B 1 88 ? 10.211 -7.547 11.133 1 76.31 88 PRO B CA 1
ATOM 2635 C C . PRO B 1 88 ? 8.938 -7.723 10.312 1 76.31 88 PRO B C 1
ATOM 2637 O O . PRO B 1 88 ? 8.766 -7.062 9.281 1 76.31 88 PRO B O 1
ATOM 2640 N N . CYS B 1 89 ? 8.023 -8.508 10.836 1 75.56 89 CYS B N 1
ATOM 2641 C CA . CYS B 1 89 ? 6.836 -8.859 10.062 1 75.56 89 CYS B CA 1
ATOM 2642 C C . CYS B 1 89 ? 5.828 -7.715 10.055 1 75.56 89 CYS B C 1
ATOM 2644 O O . CYS B 1 89 ? 4.926 -7.676 9.219 1 75.56 89 CYS B O 1
ATOM 2646 N N . THR B 1 90 ? 6.059 -6.793 10.945 1 81.88 90 THR B N 1
ATOM 2647 C CA . THR B 1 90 ? 5.09 -5.707 11.023 1 81.88 90 THR B CA 1
ATOM 2648 C C . THR B 1 90 ? 5.746 -4.367 10.695 1 81.88 90 THR B C 1
ATOM 2650 O O . THR B 1 90 ? 5.125 -3.314 10.836 1 81.88 90 THR B O 1
ATOM 2653 N N . LEU B 1 91 ? 6.918 -4.43 10.273 1 85.5 91 LEU B N 1
ATOM 2654 C CA . LEU B 1 91 ? 7.703 -3.223 10.031 1 85.5 91 LEU B CA 1
ATOM 2655 C C . LEU B 1 91 ? 7.059 -2.363 8.945 1 85.5 91 LEU B C 1
ATOM 2657 O O . LEU B 1 91 ? 6.984 -1.141 9.086 1 85.5 91 LEU B O 1
ATOM 2661 N N . GLY B 1 92 ? 6.633 -2.984 7.895 1 87.69 92 GLY B N 1
ATOM 2662 C CA . GLY B 1 92 ? 5.977 -2.25 6.824 1 87.69 92 GLY B CA 1
ATOM 2663 C C . GLY B 1 92 ? 4.75 -1.489 7.289 1 87.69 92 GLY B C 1
ATOM 2664 O O . GLY B 1 92 ? 4.59 -0.308 6.977 1 87.69 92 GLY B O 1
ATOM 2665 N N . ALA B 1 93 ? 3.957 -2.154 8.039 1 87.75 93 ALA B N 1
ATOM 2666 C CA . ALA B 1 93 ? 2.758 -1.526 8.586 1 87.75 93 ALA B CA 1
ATOM 2667 C C . ALA B 1 93 ? 3.121 -0.379 9.531 1 87.75 93 ALA B C 1
ATOM 2669 O O . ALA B 1 93 ? 2.455 0.66 9.531 1 87.75 93 ALA B O 1
ATOM 2670 N N . GLY B 1 94 ? 4.141 -0.644 10.305 1 91.94 94 GLY B N 1
ATOM 2671 C CA . GLY B 1 94 ? 4.578 0.373 11.25 1 91.94 94 GLY B CA 1
ATOM 2672 C C . GLY B 1 94 ? 5.035 1.652 10.578 1 91.94 94 GLY B C 1
ATOM 2673 O O . GLY B 1 94 ? 4.625 2.748 10.969 1 91.94 94 GLY B O 1
ATOM 2674 N N . ARG B 1 95 ? 5.887 1.508 9.594 1 94.06 95 ARG B N 1
ATOM 2675 C CA . ARG B 1 95 ? 6.391 2.664 8.859 1 94.06 95 ARG B CA 1
ATOM 2676 C C . ARG B 1 95 ? 5.254 3.422 8.188 1 94.06 95 ARG B C 1
ATOM 2678 O O . ARG B 1 95 ? 5.211 4.652 8.227 1 94.06 95 ARG B O 1
ATOM 2685 N N . TYR B 1 96 ? 4.387 2.646 7.656 1 94.94 96 TYR B N 1
ATOM 2686 C CA . TYR B 1 96 ? 3.252 3.236 6.957 1 94.94 96 TYR B CA 1
ATOM 2687 C C . TYR B 1 96 ? 2.35 3.992 7.926 1 94.94 96 TYR B C 1
ATOM 2689 O O . TYR B 1 96 ? 1.951 5.129 7.656 1 94.94 96 TYR B O 1
ATOM 2697 N N . THR B 1 97 ? 2.018 3.41 9.008 1 94.75 97 THR B N 1
ATOM 2698 C CA . THR B 1 97 ? 1.138 4.02 10 1 94.75 97 THR B CA 1
ATOM 2699 C C . THR B 1 97 ? 1.779 5.27 10.594 1 94.75 97 THR B C 1
ATOM 2701 O O . THR B 1 97 ? 1.088 6.242 10.906 1 94.75 97 THR B O 1
ATOM 2704 N N . TYR B 1 98 ? 3.117 5.195 10.812 1 97.5 98 TYR B N 1
ATOM 2705 C CA . TYR B 1 98 ? 3.85 6.359 11.305 1 97.5 98 TYR B CA 1
ATOM 2706 C C . TYR B 1 98 ? 3.688 7.543 10.359 1 97.5 98 TYR B C 1
ATOM 2708 O O . TYR B 1 98 ? 3.361 8.648 10.797 1 97.5 98 TYR B O 1
ATOM 2716 N N . ILE B 1 99 ? 3.885 7.27 9.086 1 97.81 99 ILE B N 1
ATOM 2717 C CA . ILE B 1 99 ? 3.736 8.312 8.07 1 97.81 99 ILE B CA 1
ATOM 2718 C C . ILE B 1 99 ? 2.32 8.875 8.117 1 97.81 99 ILE B C 1
ATOM 2720 O O . ILE B 1 99 ? 2.133 10.094 8.148 1 97.81 99 ILE B O 1
ATOM 2724 N N . LEU B 1 100 ? 1.341 8.031 8.164 1 97.25 100 LEU B N 1
ATOM 2725 C CA . LEU B 1 100 ? -0.055 8.453 8.141 1 97.25 100 LEU B CA 1
ATOM 2726 C C . LEU B 1 100 ? -0.385 9.32 9.344 1 97.25 100 LEU B C 1
ATOM 2728 O O . LEU B 1 100 ? -1.138 10.297 9.234 1 97.25 100 LEU B O 1
ATOM 2732 N N . ALA B 1 101 ? 0.168 8.953 10.484 1 98.44 101 ALA B N 1
ATOM 2733 C CA . ALA B 1 101 ? -0.091 9.734 11.688 1 98.44 101 ALA B CA 1
ATOM 2734 C C . ALA B 1 101 ? 0.46 11.156 11.547 1 98.44 101 ALA B C 1
ATOM 2736 O O . ALA B 1 101 ? -0.197 12.125 11.938 1 98.44 101 ALA B O 1
ATOM 2737 N N . VAL B 1 102 ? 1.628 11.234 11 1 98.56 102 VAL B N 1
ATOM 2738 C CA . VAL B 1 102 ? 2.256 12.539 10.805 1 98.56 102 VAL B CA 1
ATOM 2739 C C . VAL B 1 102 ? 1.454 13.352 9.789 1 98.56 102 VAL B C 1
ATOM 2741 O O . VAL B 1 102 ? 1.17 14.531 10.016 1 98.56 102 VAL B O 1
ATOM 2744 N N . VAL B 1 103 ? 1.052 12.719 8.727 1 97.31 103 VAL B N 1
ATOM 2745 C CA . VAL B 1 103 ? 0.3 13.391 7.668 1 97.31 103 VAL B CA 1
ATOM 2746 C C . VAL B 1 103 ? -1.064 13.82 8.203 1 97.31 103 VAL B C 1
ATOM 2748 O O . VAL B 1 103 ? -1.552 14.906 7.875 1 97.31 103 VAL B O 1
ATOM 2751 N N . ALA B 1 104 ? -1.652 13 9 1 97.5 104 ALA B N 1
ATOM 2752 C CA . ALA B 1 104 ? -2.938 13.344 9.609 1 97.5 104 ALA B CA 1
ATOM 2753 C C . ALA B 1 104 ? -2.811 14.57 10.508 1 97.5 104 ALA B C 1
ATOM 2755 O O . ALA B 1 104 ? -3.721 15.398 10.562 1 97.5 104 ALA B O 1
ATOM 2756 N N . ALA B 1 105 ? -1.724 14.68 11.219 1 98.44 105 ALA B N 1
ATOM 2757 C CA . ALA B 1 105 ? -1.469 15.836 12.07 1 98.44 105 ALA B CA 1
ATOM 2758 C C . ALA B 1 105 ? -1.314 17.109 11.242 1 98.44 105 ALA B C 1
ATOM 2760 O O . ALA B 1 105 ? -1.819 18.172 11.625 1 98.44 105 ALA B O 1
ATOM 2761 N N . MET B 1 106 ? -0.629 16.984 10.133 1 97.69 106 MET B N 1
ATOM 2762 C CA . MET B 1 106 ? -0.442 18.141 9.25 1 97.69 106 MET B CA 1
ATOM 2763 C C . MET B 1 106 ? -1.778 18.625 8.703 1 97.69 106 MET B C 1
ATOM 2765 O O . MET B 1 106 ? -1.98 19.828 8.523 1 97.69 106 MET B O 1
ATOM 2769 N N . LYS B 1 107 ? -2.648 17.734 8.438 1 96.38 107 LYS B N 1
ATOM 2770 C CA . LYS B 1 107 ? -3.947 18.047 7.848 1 96.38 107 LYS B CA 1
ATOM 2771 C C . LYS B 1 107 ? -4.762 18.953 8.766 1 96.38 107 LYS B C 1
ATOM 2773 O O . LYS B 1 107 ? -5.57 19.75 8.289 1 96.38 107 LYS B O 1
ATOM 2778 N N . VAL B 1 108 ? -4.547 18.859 10.039 1 97.06 108 VAL B N 1
ATOM 2779 C CA . VAL B 1 108 ? -5.348 19.641 10.969 1 97.06 108 VAL B CA 1
ATOM 2780 C C . VAL B 1 108 ? -4.52 20.812 11.492 1 97.06 108 VAL B C 1
ATOM 2782 O O . VAL B 1 108 ? -4.988 21.578 12.344 1 97.06 108 VAL B O 1
ATOM 2785 N N . GLY B 1 109 ? -3.342 20.969 11.086 1 97.56 109 GLY B N 1
ATOM 2786 C CA . GLY B 1 109 ? -2.518 22.109 11.445 1 97.56 109 GLY B CA 1
ATOM 2787 C C . GLY B 1 109 ? -1.869 21.969 12.812 1 97.56 109 GLY B C 1
ATOM 2788 O O . GLY B 1 109 ? -1.714 22.969 13.531 1 97.56 109 GLY B O 1
ATOM 2789 N N . ALA B 1 110 ? -1.521 20.797 13.195 1 98.44 110 ALA B N 1
ATOM 2790 C CA . ALA B 1 110 ? -0.877 20.578 14.484 1 98.44 110 ALA B CA 1
ATOM 2791 C C . ALA B 1 110 ? 0.586 21 14.453 1 98.44 110 ALA B C 1
ATOM 2793 O O . ALA B 1 110 ? 1.22 20.984 13.391 1 98.44 110 ALA B O 1
ATOM 2794 N N . ILE B 1 111 ? 1.035 21.438 15.633 1 98.38 111 ILE B N 1
ATOM 2795 C CA . ILE B 1 111 ? 2.469 21.672 15.773 1 98.38 111 ILE B CA 1
ATOM 2796 C C . ILE B 1 111 ? 3.189 20.328 15.977 1 98.38 111 ILE B C 1
ATOM 2798 O O . ILE B 1 111 ? 2.848 19.562 16.875 1 98.38 111 ILE B O 1
ATOM 2802 N N . ILE B 1 112 ? 4.172 20.047 15.125 1 98.38 112 ILE B N 1
ATOM 2803 C CA . ILE B 1 112 ? 4.828 18.75 15.094 1 98.38 112 ILE B CA 1
ATOM 2804 C C . ILE B 1 112 ? 6.312 18.906 15.398 1 98.38 112 ILE B C 1
ATOM 2806 O O . ILE B 1 112 ? 6.969 19.812 14.875 1 98.38 112 ILE B O 1
ATOM 2810 N N . ALA B 1 113 ? 6.848 18.094 16.281 1 97.94 113 ALA B N 1
ATOM 2811 C CA . ALA B 1 113 ? 8.281 18.094 16.562 1 97.94 113 ALA B CA 1
ATOM 2812 C C . ALA B 1 113 ? 9.086 17.781 15.312 1 97.94 113 ALA B C 1
ATOM 2814 O O . ALA B 1 113 ? 8.734 16.875 14.555 1 97.94 113 ALA B O 1
ATOM 2815 N N . PRO B 1 114 ? 10.172 18.438 15.062 1 96.81 114 PRO B N 1
ATOM 2816 C CA . PRO B 1 114 ? 10.961 18.297 13.828 1 96.81 114 PRO B CA 1
ATOM 2817 C C . PRO B 1 114 ? 11.445 16.859 13.609 1 96.81 114 PRO B C 1
ATOM 2819 O O . PRO B 1 114 ? 11.555 16.406 12.469 1 96.81 114 PRO B O 1
ATOM 2822 N N . VAL B 1 115 ? 11.664 16.172 14.648 1 97.44 115 VAL B N 1
ATOM 2823 C CA . VAL B 1 115 ? 12.188 14.812 14.547 1 97.44 115 VAL B CA 1
ATOM 2824 C C . VAL B 1 115 ? 11.188 13.922 13.812 1 97.44 115 VAL B C 1
ATOM 2826 O O . VAL B 1 115 ? 11.578 13.008 13.086 1 97.44 115 VAL B O 1
ATOM 2829 N N . HIS B 1 116 ? 9.922 14.211 13.922 1 98 116 HIS B N 1
ATOM 2830 C CA . HIS B 1 116 ? 8.906 13.359 13.312 1 98 116 HIS B CA 1
ATOM 2831 C C . HIS B 1 116 ? 8.844 13.562 11.805 1 98 116 HIS B C 1
ATOM 2833 O O . HIS B 1 116 ? 8.484 12.641 11.062 1 98 116 HIS B O 1
ATOM 2839 N N . PHE B 1 117 ? 9.273 14.773 11.289 1 96.62 117 PHE B N 1
ATOM 2840 C CA . PHE B 1 117 ? 9.422 14.961 9.852 1 96.62 117 PHE B CA 1
ATOM 2841 C C . PHE B 1 117 ? 10.555 14.102 9.305 1 96.62 117 PHE B C 1
ATOM 2843 O O . PHE B 1 117 ? 10.422 13.5 8.242 1 96.62 117 PHE B O 1
ATOM 2850 N N . GLU B 1 118 ? 11.57 14.086 10.062 1 95.38 118 GLU B N 1
ATOM 2851 C CA . GLU B 1 118 ? 12.742 13.336 9.633 1 95.38 118 GLU B CA 1
ATOM 2852 C C . GLU B 1 118 ? 12.43 11.844 9.523 1 95.38 118 GLU B C 1
ATOM 2854 O O . GLU B 1 118 ? 12.797 11.195 8.539 1 95.38 118 GLU B O 1
ATOM 2859 N N . PHE B 1 119 ? 11.766 11.336 10.492 1 96.25 119 PHE B N 1
ATOM 2860 C CA . PHE B 1 119 ? 11.414 9.914 10.469 1 96.25 119 PHE B CA 1
ATOM 2861 C C . PHE B 1 119 ? 10.445 9.617 9.336 1 96.25 119 PHE B C 1
ATOM 2863 O O . PHE B 1 119 ? 10.594 8.609 8.633 1 96.25 119 PHE B O 1
ATOM 2870 N N . ALA B 1 120 ? 9.43 10.453 9.211 1 96.31 120 ALA B N 1
ATOM 2871 C CA . ALA B 1 120 ? 8.461 10.242 8.133 1 96.31 120 ALA B CA 1
ATOM 2872 C C . ALA B 1 120 ? 9.148 10.234 6.773 1 96.31 120 ALA B C 1
ATOM 2874 O O . ALA B 1 120 ? 8.891 9.352 5.945 1 96.31 120 ALA B O 1
ATOM 2875 N N . LYS B 1 121 ? 10.078 11.156 6.551 1 91.5 121 LYS B N 1
ATOM 2876 C CA . LYS B 1 121 ? 10.828 11.219 5.305 1 91.5 121 LYS B CA 1
ATOM 2877 C C . LYS B 1 121 ? 11.664 9.953 5.102 1 91.5 121 LYS B C 1
ATOM 2879 O O . LYS B 1 121 ? 11.703 9.406 4 1 91.5 121 LYS B O 1
ATOM 2884 N N . ALA B 1 122 ? 12.25 9.516 6.156 1 91.5 122 ALA B N 1
ATOM 2885 C CA . ALA B 1 122 ? 13.109 8.328 6.094 1 91.5 122 ALA B CA 1
ATOM 2886 C C . ALA B 1 122 ? 12.305 7.09 5.727 1 91.5 122 ALA B C 1
ATOM 2888 O O . ALA B 1 122 ? 12.844 6.137 5.16 1 91.5 122 ALA B O 1
ATOM 2889 N N . PHE B 1 123 ? 11 7.102 5.992 1 93.44 123 PHE B N 1
ATOM 2890 C CA . PHE B 1 123 ? 10.164 5.938 5.742 1 93.44 123 PHE B CA 1
ATOM 2891 C C . PHE B 1 123 ? 9.539 6.004 4.355 1 93.44 123 PHE B C 1
ATOM 2893 O O . PHE B 1 123 ? 9.008 5.008 3.859 1 93.44 123 PHE B O 1
ATOM 2900 N N . THR B 1 124 ? 9.68 7.109 3.619 1 90.5 124 THR B N 1
ATOM 2901 C CA . THR B 1 124 ? 8.961 7.324 2.369 1 90.5 124 THR B CA 1
ATOM 2902 C C . THR B 1 124 ? 9.438 6.352 1.295 1 90.5 124 THR B C 1
ATOM 2904 O O . THR B 1 124 ? 8.648 5.914 0.454 1 90.5 124 THR B O 1
ATOM 2907 N N . PRO B 1 125 ? 10.695 5.902 1.282 1 85.94 125 PRO B N 1
ATOM 2908 C CA . PRO B 1 125 ? 11.125 4.977 0.231 1 85.94 125 PRO B CA 1
ATOM 2909 C C . PRO B 1 125 ? 10.391 3.639 0.288 1 85.94 125 PRO B C 1
ATOM 2911 O O . PRO B 1 125 ? 10.422 2.875 -0.68 1 85.94 125 PRO B O 1
ATOM 2914 N N . HIS B 1 126 ? 9.758 3.406 1.376 1 88.88 126 HIS B N 1
ATOM 2915 C CA . HIS B 1 126 ? 9.062 2.131 1.53 1 88.88 126 HIS B CA 1
ATOM 2916 C C . HIS B 1 126 ? 7.625 2.219 1.032 1 88.88 126 HIS B C 1
ATOM 2918 O O . HIS B 1 126 ? 6.926 1.205 0.959 1 88.88 126 HIS B O 1
ATOM 2924 N N . LEU B 1 127 ? 7.207 3.4 0.688 1 88.88 127 LEU B N 1
ATOM 2925 C CA . LEU B 1 127 ? 5.91 3.537 0.039 1 88.88 127 LEU B CA 1
ATOM 2926 C C . LEU B 1 127 ? 5.949 2.984 -1.382 1 88.88 127 LEU B C 1
ATOM 2928 O O . LEU B 1 127 ? 6.941 3.164 -2.094 1 88.88 127 LEU B O 1
ATOM 2932 N N . VAL B 1 128 ? 4.891 2.398 -1.713 1 86.12 128 VAL B N 1
ATOM 2933 C CA . VAL B 1 128 ? 4.848 1.746 -3.018 1 86.12 128 VAL B CA 1
ATOM 2934 C C . VAL B 1 128 ? 4.641 2.791 -4.109 1 86.12 128 VAL B C 1
ATOM 2936 O O . VAL B 1 128 ? 5.238 2.705 -5.184 1 86.12 128 VAL B O 1
ATOM 2939 N N . SER B 1 129 ? 3.871 3.775 -3.865 1 80.38 129 SER B N 1
ATOM 2940 C CA . SER B 1 129 ? 3.557 4.801 -4.855 1 80.38 129 SER B CA 1
ATOM 2941 C C . SER B 1 129 ? 4.582 5.93 -4.824 1 80.38 129 SER B C 1
ATOM 2943 O O . SER B 1 129 ? 4.73 6.613 -3.809 1 80.38 129 SER B O 1
ATOM 2945 N N . PRO B 1 130 ? 5.246 6.18 -5.926 1 76.88 130 PRO B N 1
ATOM 2946 C CA . PRO B 1 130 ? 6.168 7.32 -5.969 1 76.88 130 PRO B CA 1
ATOM 2947 C C . PRO B 1 130 ? 5.461 8.656 -5.754 1 76.88 130 PRO B C 1
ATOM 2949 O O . PRO B 1 130 ? 6.051 9.586 -5.195 1 76.88 130 PRO B O 1
ATOM 2952 N N . PHE B 1 131 ? 4.281 8.695 -6.223 1 78.06 131 PHE B N 1
ATOM 2953 C CA . PHE B 1 131 ? 3.531 9.93 -6.027 1 78.06 131 PHE B CA 1
ATOM 2954 C C . PHE B 1 131 ? 3.285 10.18 -4.543 1 78.06 131 PHE B C 1
ATOM 2956 O O . PHE B 1 131 ? 3.412 11.312 -4.074 1 78.06 131 PHE B O 1
ATOM 2963 N N . HIS B 1 132 ? 2.85 9.125 -3.885 1 87.31 132 HIS B N 1
ATOM 2964 C CA . HIS B 1 132 ? 2.631 9.273 -2.451 1 87.31 132 HIS B CA 1
ATOM 2965 C C . HIS B 1 132 ? 3.924 9.648 -1.731 1 87.31 132 HIS B C 1
ATOM 2967 O O . HIS B 1 132 ? 3.898 10.398 -0.756 1 87.31 132 HIS B O 1
ATOM 2973 N N . GLN B 1 133 ? 5.051 9.125 -2.189 1 85.75 133 GLN B N 1
ATOM 2974 C CA . GLN B 1 133 ? 6.34 9.5 -1.623 1 85.75 133 GLN B CA 1
ATOM 2975 C C . GLN B 1 133 ? 6.586 11 -1.751 1 85.75 133 GLN B C 1
ATOM 2977 O O . GLN B 1 133 ? 6.938 11.664 -0.772 1 85.75 133 GLN B O 1
ATOM 2982 N N . LEU B 1 134 ? 6.344 11.43 -2.889 1 83.12 134 LEU B N 1
ATOM 2983 C CA . LEU B 1 134 ? 6.586 12.844 -3.154 1 83.12 134 LEU B CA 1
ATOM 2984 C C . LEU B 1 134 ? 5.637 13.719 -2.348 1 83.12 134 LEU B C 1
ATOM 2986 O O . LEU B 1 134 ? 6.016 14.805 -1.896 1 83.12 134 LEU B O 1
ATOM 2990 N N . GLN B 1 135 ? 4.426 13.305 -2.273 1 87.25 135 GLN B N 1
ATOM 2991 C CA . GLN B 1 135 ? 3.459 14.062 -1.49 1 87.25 135 GLN B CA 1
ATOM 2992 C C . GLN B 1 135 ? 3.92 14.219 -0.044 1 87.25 135 GLN B C 1
ATOM 2994 O O . GLN B 1 135 ? 3.859 15.312 0.518 1 87.25 135 GLN B O 1
ATOM 2999 N N . VAL B 1 136 ? 4.359 13.109 0.501 1 92.06 136 VAL B N 1
ATOM 3000 C CA . VAL B 1 136 ? 4.789 13.117 1.896 1 92.06 136 VAL B CA 1
ATOM 3001 C C . VAL B 1 136 ? 6.066 13.945 2.035 1 92.06 136 VAL B C 1
ATOM 3003 O O . VAL B 1 136 ? 6.191 14.758 2.957 1 92.06 136 VAL B O 1
ATOM 3006 N N . LEU B 1 137 ? 7 13.766 1.145 1 88.44 137 LEU B N 1
ATOM 3007 C CA . LEU B 1 137 ? 8.25 14.516 1.183 1 88.44 137 LEU B CA 1
ATOM 3008 C C . LEU B 1 137 ? 7.988 16.016 1.075 1 88.44 137 LEU B C 1
ATOM 3010 O O . LEU B 1 137 ? 8.523 16.797 1.858 1 88.44 137 LEU B O 1
ATOM 3014 N N . THR B 1 138 ? 7.148 16.375 0.171 1 86.25 138 THR B N 1
ATOM 3015 C CA . THR B 1 138 ? 6.812 17.781 -0.026 1 86.25 138 THR B CA 1
ATOM 3016 C C . THR B 1 138 ? 6.148 18.344 1.221 1 86.25 138 THR B C 1
ATOM 3018 O O . THR B 1 138 ? 6.484 19.453 1.656 1 86.25 138 THR B O 1
ATOM 3021 N N . ALA B 1 139 ? 5.215 17.656 1.706 1 92.38 139 ALA B N 1
ATOM 3022 C CA . ALA B 1 139 ? 4.531 18.109 2.912 1 92.38 139 ALA B CA 1
ATOM 3023 C C . ALA B 1 139 ? 5.512 18.297 4.066 1 92.38 139 ALA B C 1
ATOM 3025 O O . ALA B 1 139 ? 5.457 19.297 4.781 1 92.38 139 ALA B O 1
ATOM 3026 N N . CYS B 1 140 ? 6.441 17.328 4.258 1 93.44 140 CYS B N 1
ATOM 3027 C CA . CYS B 1 140 ? 7.402 17.391 5.352 1 93.44 140 CYS B CA 1
ATOM 3028 C C . CYS B 1 140 ? 8.352 18.578 5.168 1 93.44 140 CYS B C 1
ATOM 3030 O O . CYS B 1 140 ? 8.789 19.188 6.148 1 93.44 140 CYS B O 1
ATOM 3032 N N . GLU B 1 141 ? 8.633 18.891 4.035 1 88.06 141 GLU B N 1
ATOM 3033 C CA . GLU B 1 141 ? 9.602 19.953 3.752 1 88.06 141 GLU B CA 1
ATOM 3034 C C . GLU B 1 141 ? 8.953 21.328 3.783 1 88.06 141 GLU B C 1
ATOM 3036 O O . GLU B 1 141 ? 9.586 22.312 4.16 1 88.06 141 GLU B O 1
ATOM 3041 N N . GLU B 1 142 ? 7.656 21.422 3.445 1 90.06 142 GLU B N 1
ATOM 3042 C CA . GLU B 1 142 ? 7.039 22.734 3.234 1 90.06 142 GLU B CA 1
ATOM 3043 C C . GLU B 1 142 ? 6.039 23.047 4.34 1 90.06 142 GLU B C 1
ATOM 3045 O O . GLU B 1 142 ? 5.598 24.188 4.473 1 90.06 142 GLU B O 1
ATOM 3050 N N . TYR B 1 143 ? 5.684 22.062 5.094 1 95.12 143 TYR B N 1
ATOM 3051 C CA . TYR B 1 143 ? 4.766 22.328 6.199 1 95.12 143 TYR B CA 1
ATOM 3052 C C . TYR B 1 143 ? 5.301 23.438 7.094 1 95.12 143 TYR B C 1
ATOM 3054 O O . TYR B 1 143 ? 6.434 23.359 7.574 1 95.12 143 TYR B O 1
ATOM 3062 N N . LYS B 1 144 ? 4.551 24.469 7.348 1 96.06 144 LYS B N 1
ATOM 3063 C CA . LYS B 1 144 ? 5.004 25.656 8.07 1 96.06 144 LYS B CA 1
ATOM 3064 C C . LYS B 1 144 ? 5.098 25.391 9.57 1 96.06 144 LYS B C 1
ATOM 3066 O O . LYS B 1 144 ? 5.848 26.062 10.281 1 96.06 144 LYS B O 1
ATOM 3071 N N . ASN B 1 145 ? 4.344 24.422 10.023 1 97.56 145 ASN B N 1
ATOM 3072 C CA . ASN B 1 145 ? 4.348 24.047 11.438 1 97.56 145 ASN B CA 1
ATOM 3073 C C . ASN B 1 145 ? 3.984 25.234 12.328 1 97.56 145 ASN B C 1
ATOM 3075 O O . ASN B 1 145 ? 4.676 25.516 13.312 1 97.56 145 ASN B O 1
ATOM 3079 N N . ASN B 1 146 ? 3.078 26.047 11.969 1 96.44 146 ASN B N 1
ATOM 3080 C CA . ASN B 1 146 ? 2.654 27.234 12.688 1 96.44 146 ASN B CA 1
ATOM 3081 C C . ASN B 1 146 ? 1.147 27.234 12.93 1 96.44 146 ASN B C 1
ATOM 3083 O O . ASN B 1 146 ? 0.547 28.297 13.133 1 96.44 146 ASN B O 1
ATOM 3087 N N . GLY B 1 147 ? 0.559 26.125 12.812 1 95.94 147 GLY B N 1
ATOM 3088 C CA . GLY B 1 147 ? -0.864 26.016 13.094 1 95.94 147 GLY B CA 1
ATOM 3089 C C . GLY B 1 147 ? -1.715 25.969 11.836 1 95.94 147 GLY B C 1
ATOM 3090 O O . GLY B 1 147 ? -2.908 25.656 11.898 1 95.94 147 GLY B O 1
ATOM 3091 N N . LYS B 1 148 ? -1.161 26.266 10.68 1 96.31 148 LYS B N 1
ATOM 3092 C CA . LYS B 1 148 ? -1.905 26.219 9.422 1 96.31 148 LYS B CA 1
ATOM 3093 C C . LYS B 1 148 ? -1.978 24.797 8.875 1 96.31 148 LYS B C 1
ATOM 3095 O O . LYS B 1 148 ? -0.991 24.062 8.914 1 96.31 148 LYS B O 1
ATOM 3100 N N . CYS B 1 149 ? -3.098 24.469 8.312 1 95.88 149 CYS B N 1
ATOM 3101 C CA . CYS B 1 149 ? -3.334 23.141 7.777 1 95.88 149 CYS B CA 1
ATOM 3102 C C . CYS B 1 149 ? -2.584 22.938 6.465 1 95.88 149 CYS B C 1
ATOM 3104 O O . CYS B 1 149 ? -2.328 23.891 5.734 1 95.88 149 CYS B O 1
ATOM 3106 N N . TRP B 1 150 ? -2.197 21.703 6.242 1 94.69 150 TRP B N 1
ATOM 3107 C CA . TRP B 1 150 ? -1.685 21.297 4.941 1 94.69 150 TRP B CA 1
ATOM 3108 C C . TRP B 1 150 ? -2.771 20.609 4.121 1 94.69 150 TRP B C 1
ATOM 3110 O O . TRP B 1 150 ? -3.502 19.75 4.637 1 94.69 150 TRP B O 1
ATOM 3120 N N . ILE B 1 151 ? -2.898 21 2.887 1 91.25 151 ILE B N 1
ATOM 3121 C CA . ILE B 1 151 ? -3.883 20.406 1.984 1 91.25 151 ILE B CA 1
ATOM 3122 C C . ILE B 1 151 ? -3.195 19.438 1.039 1 91.25 151 ILE B C 1
ATOM 3124 O O . ILE B 1 151 ? -2.324 19.812 0.258 1 91.25 151 ILE B O 1
ATOM 3128 N N . PHE B 1 152 ? -3.545 18.188 1.185 1 89.62 152 PHE B N 1
ATOM 3129 C CA . PHE B 1 152 ? -3.072 17.172 0.242 1 89.62 152 PHE B CA 1
ATOM 3130 C C . PHE B 1 152 ? -3.953 17.141 -1.001 1 89.62 152 PHE B C 1
ATOM 3132 O O . PHE B 1 152 ? -5.168 16.953 -0.904 1 89.62 152 PHE B O 1
ATOM 3139 N N . GLU B 1 153 ? -3.357 17.266 -2.1 1 82.19 153 GLU B N 1
ATOM 3140 C CA . GLU B 1 153 ? -4.113 17.359 -3.344 1 82.19 153 GLU B CA 1
ATOM 3141 C C . GLU B 1 153 ? -4.27 15.977 -3.99 1 82.19 153 GLU B C 1
ATOM 3143 O O . GLU B 1 153 ? -3.549 15.039 -3.648 1 82.19 153 GLU B O 1
ATOM 3148 N N . ALA B 1 154 ? -5.293 15.938 -4.812 1 74.94 154 ALA B N 1
ATOM 3149 C CA . ALA B 1 154 ? -5.516 14.711 -5.574 1 74.94 154 ALA B CA 1
ATOM 3150 C C . ALA B 1 154 ? -4.527 14.602 -6.734 1 74.94 154 ALA B C 1
ATOM 3152 O O . ALA B 1 154 ? -4.207 15.602 -7.383 1 74.94 154 ALA B O 1
ATOM 3153 N N . MET B 1 155 ? -4.242 13.289 -6.863 1 70.38 155 MET B N 1
ATOM 3154 C CA . MET B 1 155 ? -3.35 13.023 -7.988 1 70.38 155 MET B CA 1
ATOM 3155 C C . MET B 1 155 ? -4.008 13.414 -9.305 1 70.38 155 MET B C 1
ATOM 3157 O O . MET B 1 155 ? -5.199 13.172 -9.508 1 70.38 155 MET B O 1
ATOM 3161 N N . TYR B 1 156 ? -3.521 14.078 -10.172 1 63.12 156 TYR B N 1
ATOM 3162 C CA . TYR B 1 156 ? -3.922 14.359 -11.547 1 63.12 156 TYR B CA 1
ATOM 3163 C C . TYR B 1 156 ? -5.102 15.328 -11.586 1 63.12 156 TYR B C 1
ATOM 3165 O O . TYR B 1 156 ? -5.797 15.422 -12.602 1 63.12 156 TYR B O 1
ATOM 3173 N N . ALA B 1 157 ? -5.457 15.82 -10.469 1 64.12 157 ALA B N 1
ATOM 3174 C CA . ALA B 1 157 ? -6.641 16.672 -10.43 1 64.12 157 ALA B CA 1
ATOM 3175 C C . ALA B 1 157 ? -6.594 17.734 -11.531 1 64.12 157 ALA B C 1
ATOM 3177 O O . ALA B 1 157 ? -7.578 17.938 -12.242 1 64.12 157 ALA B O 1
ATOM 3178 N N . ARG B 1 158 ? -5.5 18.203 -11.719 1 64.75 158 ARG B N 1
ATOM 3179 C CA . ARG B 1 158 ? -5.371 19.266 -12.719 1 64.75 158 ARG B CA 1
ATOM 3180 C C . ARG B 1 158 ? -5.449 18.688 -14.133 1 64.75 158 ARG B C 1
ATOM 3182 O O . ARG B 1 158 ? -6.094 19.281 -15.008 1 64.75 158 ARG B O 1
ATOM 3189 N N . THR B 1 159 ? -4.758 17.594 -14.289 1 62.88 159 THR B N 1
ATOM 3190 C CA . THR B 1 159 ? -4.766 16.969 -15.602 1 62.88 159 THR B CA 1
ATOM 3191 C C . THR B 1 159 ? -6.18 16.547 -15.992 1 62.88 159 THR B C 1
ATOM 3193 O O . THR B 1 159 ? -6.602 16.766 -17.125 1 62.88 159 THR B O 1
ATOM 3196 N N . LEU B 1 160 ? -6.801 16.062 -15.102 1 61.59 160 LEU B N 1
ATOM 3197 C CA . LEU B 1 160 ? -8.164 15.617 -15.375 1 61.59 160 LEU B CA 1
ATOM 3198 C C . LEU B 1 160 ? -9.078 16.812 -15.648 1 61.59 160 LEU B C 1
ATOM 3200 O O . LEU B 1 160 ? -9.961 16.734 -16.5 1 61.59 160 LEU B O 1
ATOM 3204 N N . SER B 1 161 ? -8.859 17.797 -14.945 1 62.47 161 SER B N 1
ATOM 3205 C CA . SER B 1 161 ? -9.641 19.016 -15.148 1 62.47 161 SER B CA 1
ATOM 3206 C C . SER B 1 161 ? -9.383 19.609 -16.531 1 62.47 161 SER B C 1
ATOM 3208 O O . SER B 1 161 ? -10.312 20.078 -17.188 1 62.47 161 SER B O 1
ATOM 3210 N N . ARG B 1 162 ? -8.164 19.547 -16.969 1 64.31 162 ARG B N 1
ATOM 3211 C CA . ARG B 1 162 ? -7.805 20.062 -18.297 1 64.31 162 ARG B CA 1
ATOM 3212 C C . ARG B 1 162 ? -8.5 19.266 -19.391 1 64.31 162 ARG B C 1
ATOM 3214 O O . ARG B 1 162 ? -8.945 19.828 -20.391 1 64.31 162 ARG B O 1
ATOM 3221 N N . HIS B 1 163 ? -8.492 18 -19.125 1 60.5 163 HIS B N 1
ATOM 3222 C CA . HIS B 1 163 ? -9.133 17.141 -20.125 1 60.5 163 HIS B CA 1
ATOM 3223 C C . HIS B 1 163 ? -10.625 17.438 -20.219 1 60.5 163 HIS B C 1
ATOM 3225 O O . HIS B 1 163 ? -11.211 17.375 -21.297 1 60.5 163 HIS B O 1
ATOM 3231 N N . LYS B 1 164 ? -11.18 17.578 -19.078 1 59.84 164 LYS B N 1
ATOM 3232 C CA . LYS B 1 164 ? -12.617 17.828 -19.047 1 59.84 164 LYS B CA 1
ATOM 3233 C C . LYS B 1 164 ? -12.953 19.172 -19.672 1 59.84 164 LYS B C 1
ATOM 3235 O O . LYS B 1 164 ? -14.031 19.359 -20.25 1 59.84 164 LYS B O 1
ATOM 3240 N N . THR B 1 165 ? -12.086 20.047 -19.438 1 58.41 165 THR B N 1
ATOM 3241 C CA . THR B 1 165 ? -12.398 21.391 -19.938 1 58.41 165 THR B CA 1
ATOM 3242 C C . THR B 1 165 ? -11.852 21.578 -21.344 1 58.41 165 THR B C 1
ATOM 3244 O O . THR B 1 165 ? -11.875 22.688 -21.875 1 58.41 165 THR B O 1
ATOM 3247 N N . ARG B 1 166 ? -11.734 20.516 -22.156 1 56.34 166 ARG B N 1
ATOM 3248 C CA . ARG B 1 166 ? -11.312 20.5 -23.547 1 56.34 166 ARG B CA 1
ATOM 3249 C C . ARG B 1 166 ? -10.148 21.453 -23.781 1 56.34 166 ARG B C 1
ATOM 3251 O O . ARG B 1 166 ? -10.18 22.281 -24.703 1 56.34 166 ARG B O 1
ATOM 3258 N N . GLY B 1 167 ? -9.055 21.406 -23.016 1 54.03 167 GLY B N 1
ATOM 3259 C CA . GLY B 1 167 ? -7.805 22.062 -23.375 1 54.03 167 GLY B CA 1
ATOM 3260 C C . GLY B 1 167 ? -7.566 23.359 -22.625 1 54.03 167 GLY B C 1
ATOM 3261 O O . GLY B 1 167 ? -6.523 24 -22.797 1 54.03 167 GLY B O 1
ATOM 3262 N N . ALA B 1 168 ? -8.602 23.953 -22.047 1 51.78 168 ALA B N 1
ATOM 3263 C CA . ALA B 1 168 ? -8.383 25.219 -21.359 1 51.78 168 ALA B CA 1
ATOM 3264 C C . ALA B 1 168 ? -7.508 25.047 -20.125 1 51.78 168 ALA B C 1
ATOM 3266 O O . ALA B 1 168 ? -7.324 23.922 -19.641 1 51.78 168 ALA B O 1
ATOM 3267 N N . ARG B 1 169 ? -6.805 26.125 -19.875 1 56.25 169 ARG B N 1
ATOM 3268 C CA . ARG B 1 169 ? -5.934 26.156 -18.703 1 56.25 169 ARG B CA 1
ATOM 3269 C C . ARG B 1 169 ? -6.613 25.5 -17.5 1 56.25 169 ARG B C 1
ATOM 3271 O O . ARG B 1 169 ? -7.809 25.703 -17.281 1 56.25 169 ARG B O 1
ATOM 3278 N N . GLY B 1 170 ? -6.438 24.25 -17.219 1 56.62 170 GLY B N 1
ATOM 3279 C CA . GLY B 1 170 ? -6.984 23.562 -16.047 1 56.62 170 GLY B CA 1
ATOM 3280 C C . GLY B 1 170 ? -7.457 24.516 -14.969 1 56.62 170 GLY B C 1
ATOM 3281 O O . GLY B 1 170 ? -7.129 25.703 -14.992 1 56.62 170 GLY B O 1
ATOM 3282 N N . ASP B 1 171 ? -8.375 24.141 -14.117 1 63.94 171 ASP B N 1
ATOM 3283 C CA . ASP B 1 171 ? -8.859 24.906 -12.969 1 63.94 171 ASP B CA 1
ATOM 3284 C C . ASP B 1 171 ? -7.695 25.391 -12.102 1 63.94 171 ASP B C 1
ATOM 3286 O O . ASP B 1 171 ? -6.914 24.578 -11.594 1 63.94 171 ASP B O 1
ATOM 3290 N N . PRO B 1 172 ? -7.426 26.734 -12.086 1 64.12 172 PRO B N 1
ATOM 3291 C CA . PRO B 1 172 ? -6.305 27.266 -11.312 1 64.12 172 PRO B CA 1
ATOM 3292 C C . PRO B 1 172 ? -6.379 26.875 -9.836 1 64.12 172 PRO B C 1
ATOM 3294 O O . PRO B 1 172 ? -5.387 27.016 -9.109 1 64.12 172 PRO B O 1
ATOM 3297 N N . ARG B 1 173 ? -7.52 26.453 -9.453 1 66.31 173 ARG B N 1
ATOM 3298 C CA . ARG B 1 173 ? -7.684 26.078 -8.055 1 66.31 173 ARG B CA 1
ATOM 3299 C C . ARG B 1 173 ? -7.055 24.703 -7.781 1 66.31 173 ARG B C 1
ATOM 3301 O O . ARG B 1 173 ? -6.918 24.297 -6.625 1 66.31 173 ARG B O 1
ATOM 3308 N N . LEU B 1 174 ? -6.637 24.109 -8.961 1 71.56 174 LEU B N 1
ATOM 3309 C CA . LEU B 1 174 ? -6.078 22.781 -8.805 1 71.56 174 LEU B CA 1
ATOM 3310 C C . LEU B 1 174 ? -4.555 22.812 -8.914 1 71.56 174 LEU B C 1
ATOM 3312 O O . LEU B 1 174 ? -4.004 23.484 -9.781 1 71.56 174 LEU B O 1
ATOM 3316 N N . GLY B 1 175 ? -4 22.281 -7.98 1 70.06 175 GLY B N 1
ATOM 3317 C CA . GLY B 1 175 ? -2.549 22.234 -7.949 1 70.06 175 GLY B CA 1
ATOM 3318 C C . GLY B 1 175 ? -1.983 20.984 -8.617 1 70.06 175 GLY B C 1
ATOM 3319 O O . GLY B 1 175 ? -2.689 20.297 -9.359 1 70.06 175 GLY B O 1
ATOM 3320 N N . ASN B 1 176 ? -0.694 20.797 -8.492 1 69.56 176 ASN B N 1
ATOM 3321 C CA . ASN B 1 176 ? 0.047 19.719 -9.148 1 69.56 176 ASN B CA 1
ATOM 3322 C C . ASN B 1 176 ? -0.184 18.375 -8.461 1 69.56 176 ASN B C 1
ATOM 3324 O O . ASN B 1 176 ? 0.46 17.391 -8.797 1 69.56 176 ASN B O 1
ATOM 3328 N N . GLY B 1 177 ? -1.036 18.438 -7.445 1 77.62 177 GLY B N 1
ATOM 3329 C CA . GLY B 1 177 ? -1.395 17.172 -6.812 1 77.62 177 GLY B CA 1
ATOM 3330 C C . GLY B 1 177 ? -0.642 16.922 -5.52 1 77.62 177 GLY B C 1
ATOM 3331 O O . GLY B 1 177 ? -1.027 16.047 -4.73 1 77.62 177 GLY B O 1
ATOM 3332 N N . LEU B 1 178 ? 0.499 17.609 -5.273 1 82.25 178 LEU B N 1
ATOM 3333 C CA . LEU B 1 178 ? 1.337 17.297 -4.121 1 82.25 178 LEU B CA 1
ATOM 3334 C C . LEU B 1 178 ? 0.743 17.891 -2.846 1 82.25 178 LEU B C 1
ATOM 3336 O O . LEU B 1 178 ? 0.636 17.203 -1.829 1 82.25 178 LEU B O 1
ATOM 3340 N N . GLY B 1 179 ? 0.263 19.172 -2.883 1 86.38 179 GLY B N 1
ATOM 3341 C CA . GLY B 1 179 ? -0.328 19.812 -1.721 1 86.38 179 GLY B CA 1
ATOM 3342 C C . GLY B 1 179 ? 0.215 21.203 -1.469 1 86.38 179 GLY B C 1
ATOM 3343 O O . GLY B 1 179 ? 1.1 21.672 -2.189 1 86.38 179 GLY B O 1
ATOM 3344 N N . HIS B 1 180 ? -0.334 21.891 -0.519 1 88.5 180 HIS B N 1
ATOM 3345 C CA . HIS B 1 180 ? 0.044 23.25 -0.15 1 88.5 180 HIS B CA 1
ATOM 3346 C C . HIS B 1 180 ? -0.548 23.641 1.2 1 88.5 180 HIS B C 1
ATOM 3348 O O . HIS B 1 180 ? -1.477 22.984 1.687 1 88.5 180 HIS B O 1
ATOM 3354 N N . SER B 1 181 ? 0.1 24.688 1.729 1 92.38 181 SER B N 1
ATOM 3355 C CA . SER B 1 181 ? -0.485 25.25 2.945 1 92.38 181 SER B CA 1
ATOM 3356 C C . SER B 1 181 ? -1.822 25.922 2.656 1 92.38 181 SER B C 1
ATOM 3358 O O . SER B 1 181 ? -1.995 26.547 1.604 1 92.38 181 SER B O 1
ATOM 3360 N N . VAL B 1 182 ? -2.725 25.859 3.598 1 92.69 182 VAL B N 1
ATOM 3361 C CA . VAL B 1 182 ? -4.086 26.344 3.424 1 92.69 182 VAL B CA 1
ATOM 3362 C C . VAL B 1 182 ? -4.059 27.844 3.113 1 92.69 182 VAL B C 1
ATOM 3364 O O . VAL B 1 182 ? -4.957 28.359 2.439 1 92.69 182 VAL B O 1
ATOM 3367 N N . ASP B 1 183 ? -3.119 28.547 3.58 1 92.31 183 ASP B N 1
ATOM 3368 C CA . ASP B 1 183 ? -3.033 29.984 3.414 1 92.31 183 ASP B CA 1
ATOM 3369 C C . ASP B 1 183 ? -2.281 30.344 2.135 1 92.31 183 ASP B C 1
ATOM 3371 O O . ASP B 1 183 ? -1.978 31.516 1.899 1 92.31 183 ASP B O 1
ATOM 3375 N N . GLU B 1 184 ? -1.891 29.375 1.378 1 88.25 184 GLU B N 1
ATOM 3376 C CA . GLU B 1 184 ? -1.2 29.594 0.112 1 88.25 184 GLU B CA 1
ATOM 3377 C C . GLU B 1 184 ? -2.021 29.062 -1.064 1 88.25 184 GLU B C 1
ATOM 3379 O O . GLU B 1 184 ? -2.848 28.172 -0.9 1 88.25 184 GLU B O 1
ATOM 3384 N N . LEU B 1 185 ? -1.807 29.609 -2.178 1 82.75 185 LEU B N 1
ATOM 3385 C CA . LEU B 1 185 ? -2.434 29.109 -3.396 1 82.75 185 LEU B CA 1
ATOM 3386 C C . LEU B 1 185 ? -1.732 27.859 -3.893 1 82.75 185 LEU B C 1
ATOM 3388 O O . LEU B 1 185 ? -0.524 27.688 -3.701 1 82.75 185 LEU B O 1
ATOM 3392 N N . PRO B 1 186 ? -2.572 26.984 -4.5 1 79.94 186 PRO B N 1
ATOM 3393 C CA . PRO B 1 186 ? -1.943 25.797 -5.07 1 79.94 186 PRO B CA 1
ATOM 3394 C C . PRO B 1 186 ? -0.897 26.125 -6.133 1 79.94 186 PRO B C 1
ATOM 3396 O O . PRO B 1 186 ? -1.072 27.078 -6.898 1 79.94 186 PRO B O 1
ATOM 3399 N N . THR B 1 187 ? 0.222 25.484 -5.969 1 72.25 187 THR B N 1
ATOM 3400 C CA . THR B 1 187 ? 1.291 25.734 -6.93 1 72.25 187 THR B CA 1
ATOM 3401 C C . THR B 1 187 ? 1.165 24.797 -8.133 1 72.25 187 THR B C 1
ATOM 3403 O O . THR B 1 187 ? 0.83 23.625 -7.977 1 72.25 187 THR B O 1
ATOM 3406 N N . ARG B 1 188 ? 1.216 25.438 -9.172 1 63.75 188 ARG B N 1
ATOM 3407 C CA . ARG B 1 188 ? 1.146 24.672 -10.406 1 63.75 188 ARG B CA 1
ATOM 3408 C C . ARG B 1 188 ? 2.363 23.766 -10.562 1 63.75 188 ARG B C 1
ATOM 3410 O O . ARG B 1 188 ? 2.254 22.656 -11.086 1 63.75 188 ARG B O 1
ATOM 3417 N N . HIS B 1 189 ? 3.482 24.375 -10.07 1 59.12 189 HIS B N 1
ATOM 3418 C CA . HIS B 1 189 ? 4.719 23.641 -10.336 1 59.12 189 HIS B CA 1
ATOM 3419 C C . HIS B 1 189 ? 5.379 23.188 -9.031 1 59.12 189 HIS B C 1
ATOM 3421 O O . HIS B 1 189 ? 5.699 24.016 -8.18 1 59.12 189 HIS B O 1
ATOM 3427 N N . CYS B 1 190 ? 4.605 22.391 -8.32 1 56.66 190 CYS B N 1
ATOM 3428 C CA . CYS B 1 190 ? 5.273 21.969 -7.09 1 56.66 190 CYS B CA 1
ATOM 3429 C C . CYS B 1 190 ? 6.305 20.891 -7.367 1 56.66 190 CYS B C 1
ATOM 3431 O O . CYS B 1 190 ? 5.969 19.828 -7.898 1 56.66 190 CYS B O 1
ATOM 3433 N N . CYS B 1 191 ? 7.566 21.375 -7.531 1 58.91 191 CYS B N 1
ATOM 3434 C CA . CYS B 1 191 ? 8.734 20.578 -7.879 1 58.91 191 CYS B CA 1
ATOM 3435 C C . CYS B 1 191 ? 9.297 19.875 -6.648 1 58.91 191 CYS B C 1
ATOM 3437 O O . CYS B 1 191 ? 9.328 20.453 -5.559 1 58.91 191 CYS B O 1
ATOM 3439 N N . SER B 1 192 ? 9.258 18.609 -6.754 1 65.75 192 SER B N 1
ATOM 3440 C CA . SER B 1 192 ? 10.008 17.859 -5.742 1 65.75 192 SER B CA 1
ATOM 3441 C C . SER B 1 192 ? 11.336 18.547 -5.43 1 65.75 192 SER B C 1
ATOM 3443 O O . SER B 1 192 ? 11.984 19.094 -6.324 1 65.75 192 SER B O 1
ATOM 3445 N N . LYS B 1 193 ? 11.594 18.75 -4.207 1 72.56 193 LYS B N 1
ATOM 3446 C CA . LYS B 1 193 ? 12.859 19.344 -3.797 1 72.56 193 LYS B CA 1
ATOM 3447 C C . LYS B 1 193 ? 13.969 18.297 -3.756 1 72.56 193 LYS B C 1
ATOM 3449 O O . LYS B 1 193 ? 15.117 18.609 -3.449 1 72.56 193 LYS B O 1
ATOM 3454 N N . THR B 1 194 ? 13.617 17.094 -4.055 1 76.31 194 THR B N 1
ATOM 3455 C CA . THR B 1 194 ? 14.562 15.992 -4.059 1 76.31 194 THR B CA 1
ATOM 3456 C C . THR B 1 194 ? 14.438 15.172 -5.34 1 76.31 194 THR B C 1
ATOM 3458 O O . THR B 1 194 ? 13.367 15.117 -5.941 1 76.31 194 THR B O 1
ATOM 3461 N N . CYS B 1 195 ? 15.562 14.711 -5.691 1 81.31 195 CYS B N 1
ATOM 3462 C CA . CYS B 1 195 ? 15.57 13.805 -6.836 1 81.31 195 CYS B CA 1
ATOM 3463 C C . CYS B 1 195 ? 14.789 12.531 -6.527 1 81.31 195 CYS B C 1
ATOM 3465 O O . CYS B 1 195 ? 15.047 11.875 -5.52 1 81.31 195 CYS B O 1
ATOM 3467 N N . ILE B 1 196 ? 13.883 12.141 -7.371 1 77.38 196 ILE B N 1
ATOM 3468 C CA . ILE B 1 196 ? 13.016 11 -7.105 1 77.38 196 ILE B CA 1
ATOM 3469 C C . ILE B 1 196 ? 13.805 9.703 -7.273 1 77.38 196 ILE B C 1
ATOM 3471 O O . ILE B 1 196 ? 13.406 8.656 -6.758 1 77.38 196 ILE B O 1
ATOM 3475 N N . THR B 1 197 ? 14.938 9.812 -8.008 1 77.5 197 THR B N 1
ATOM 3476 C CA . THR B 1 197 ? 15.719 8.617 -8.312 1 77.5 197 THR B CA 1
ATOM 3477 C C . THR B 1 197 ? 16.734 8.336 -7.199 1 77.5 197 THR B C 1
ATOM 3479 O O . THR B 1 197 ? 16.797 7.215 -6.688 1 77.5 197 THR B O 1
ATOM 3482 N N . CYS B 1 198 ? 17.438 9.312 -6.801 1 78.31 198 CYS B N 1
ATOM 3483 C CA . CYS B 1 198 ? 18.531 9.047 -5.867 1 78.31 198 CYS B CA 1
ATOM 3484 C C . CYS B 1 198 ? 18.328 9.773 -4.551 1 78.31 198 CYS B C 1
ATOM 3486 O O . CYS B 1 198 ? 19.047 9.547 -3.582 1 78.31 198 CYS B O 1
ATOM 3488 N N . GLY B 1 199 ? 17.391 10.719 -4.48 1 76.25 199 GLY B N 1
ATOM 3489 C CA . GLY B 1 199 ? 17.078 11.406 -3.236 1 76.25 199 GLY B CA 1
ATOM 3490 C C . GLY B 1 199 ? 17.938 12.641 -3.006 1 76.25 199 GLY B C 1
ATOM 3491 O O . GLY B 1 199 ? 17.766 13.344 -2.01 1 76.25 199 GLY B O 1
ATOM 3492 N N . SER B 1 200 ? 18.844 12.969 -3.912 1 81.81 200 SER B N 1
ATOM 3493 C CA . SER B 1 200 ? 19.703 14.141 -3.762 1 81.81 200 SER B CA 1
ATOM 3494 C C . SER B 1 200 ? 18.891 15.43 -3.744 1 81.81 200 SER B C 1
ATOM 3496 O O . SER B 1 200 ? 17.859 15.523 -4.414 1 81.81 200 SER B O 1
ATOM 3498 N N . PRO B 1 201 ? 19.422 16.391 -3.006 1 80.5 201 PRO B N 1
ATOM 3499 C CA . PRO B 1 201 ? 18.672 17.641 -2.885 1 80.5 201 PRO B CA 1
ATOM 3500 C C . PRO B 1 201 ? 18.828 18.547 -4.102 1 80.5 201 PRO B C 1
ATOM 3502 O O . PRO B 1 201 ? 19.781 18.391 -4.871 1 80.5 201 PRO B O 1
ATOM 3505 N N . LYS B 1 202 ? 17.906 19.438 -4.32 1 80.62 202 LYS B N 1
ATOM 3506 C CA . LYS B 1 202 ? 17.875 20.547 -5.277 1 80.62 202 LYS B CA 1
ATOM 3507 C C . LYS B 1 202 ? 18.047 20.031 -6.707 1 80.62 202 LYS B C 1
ATOM 3509 O O . LYS B 1 202 ? 18.891 20.531 -7.449 1 80.62 202 LYS B O 1
ATOM 3514 N N . PRO B 1 203 ? 17.188 19.078 -7.109 1 85.19 203 PRO B N 1
ATOM 3515 C CA . PRO B 1 203 ? 17.234 18.625 -8.5 1 85.19 203 PRO B CA 1
ATOM 3516 C C . PRO B 1 203 ? 16.797 19.719 -9.484 1 85.19 203 PRO B C 1
ATOM 3518 O O . PRO B 1 203 ? 15.844 20.453 -9.203 1 85.19 203 PRO B O 1
ATOM 3521 N N . ARG B 1 204 ? 17.531 19.828 -10.641 1 85.56 204 ARG B N 1
ATOM 3522 C CA . ARG B 1 204 ? 17.281 20.938 -11.547 1 85.56 204 ARG B CA 1
ATOM 3523 C C . ARG B 1 204 ? 16.516 20.484 -12.781 1 85.56 204 ARG B C 1
ATOM 3525 O O . ARG B 1 204 ? 15.961 21.312 -13.516 1 85.56 204 ARG B O 1
ATOM 3532 N N . ILE B 1 205 ? 16.547 19.219 -13.055 1 88.5 205 ILE B N 1
ATOM 3533 C CA . ILE B 1 205 ? 15.867 18.703 -14.227 1 88.5 205 ILE B CA 1
ATOM 3534 C C . ILE B 1 205 ? 14.438 18.312 -13.859 1 88.5 205 ILE B C 1
ATOM 3536 O O . ILE B 1 205 ? 14.211 17.578 -12.891 1 88.5 205 ILE B O 1
ATOM 3540 N N . ILE B 1 206 ? 13.445 18.766 -14.664 1 82.12 206 ILE B N 1
ATOM 3541 C CA . ILE B 1 206 ? 12.031 18.531 -14.375 1 82.12 206 ILE B CA 1
ATOM 3542 C C . ILE B 1 206 ? 11.414 17.672 -15.477 1 82.12 206 ILE B C 1
ATOM 3544 O O . ILE B 1 206 ? 11.703 17.859 -16.656 1 82.12 206 ILE B O 1
ATOM 3548 N N . CYS B 1 207 ? 10.688 16.703 -14.93 1 78.94 207 CYS B N 1
ATOM 3549 C CA . CYS B 1 207 ? 9.953 15.945 -15.938 1 78.94 207 CYS B CA 1
ATOM 3550 C C . CYS B 1 207 ? 9.094 16.875 -16.781 1 78.94 207 CYS B C 1
ATOM 3552 O O . CYS B 1 207 ? 8.312 17.656 -16.25 1 78.94 207 CYS B O 1
ATOM 3554 N N . LYS B 1 208 ? 9.227 16.781 -18.016 1 73.44 208 LYS B N 1
ATOM 3555 C CA . LYS B 1 208 ? 8.516 17.672 -18.922 1 73.44 208 LYS B CA 1
ATOM 3556 C C . LYS B 1 208 ? 7.031 17.312 -19 1 73.44 208 LYS B C 1
ATOM 3558 O O . LYS B 1 208 ? 6.203 18.156 -19.375 1 73.44 208 LYS B O 1
ATOM 3563 N N . GLY B 1 209 ? 6.703 16.109 -18.656 1 72.31 209 GLY B N 1
ATOM 3564 C CA . GLY B 1 209 ? 5.32 15.664 -18.688 1 72.31 209 GLY B CA 1
ATOM 3565 C C . GLY B 1 209 ? 4.504 16.156 -17.516 1 72.31 209 GLY B C 1
ATOM 3566 O O . GLY B 1 209 ? 3.697 17.078 -17.641 1 72.31 209 GLY B O 1
ATOM 3567 N N . CYS B 1 210 ? 4.832 15.68 -16.375 1 67.88 210 CYS B N 1
ATOM 3568 C CA . CYS B 1 210 ? 4.023 15.938 -15.188 1 67.88 210 CYS B CA 1
ATOM 3569 C C . CYS B 1 210 ? 4.488 17.203 -14.484 1 67.88 210 CYS B C 1
ATOM 3571 O O . CYS B 1 210 ? 3.756 17.766 -13.664 1 67.88 210 CYS B O 1
ATOM 3573 N N . ARG B 1 211 ? 5.785 17.578 -14.734 1 72.12 211 ARG B N 1
ATOM 3574 C CA . ARG B 1 211 ? 6.406 18.734 -14.109 1 72.12 211 ARG B CA 1
ATOM 3575 C C . ARG B 1 211 ? 6.387 18.609 -12.586 1 72.12 211 ARG B C 1
ATOM 3577 O O . ARG B 1 211 ? 6.344 19.625 -11.875 1 72.12 211 ARG B O 1
ATOM 3584 N N . ILE B 1 212 ? 6.262 17.422 -12.086 1 73.56 212 ILE B N 1
ATOM 3585 C CA . ILE B 1 212 ? 6.223 17.156 -10.656 1 73.56 212 ILE B CA 1
ATOM 3586 C C . ILE B 1 212 ? 7.527 16.484 -10.219 1 73.56 212 ILE B C 1
ATOM 3588 O O . ILE B 1 212 ? 8.156 16.906 -9.25 1 73.56 212 ILE B O 1
ATOM 3592 N N . PHE B 1 213 ? 7.891 15.562 -11 1 77.31 213 PHE B N 1
ATOM 3593 C CA . PHE B 1 213 ? 9.086 14.789 -10.656 1 77.31 213 PHE B CA 1
ATOM 3594 C C . PHE B 1 213 ? 10.344 15.516 -11.117 1 77.31 213 PHE B C 1
ATOM 3596 O O . PHE B 1 213 ? 10.359 16.125 -12.195 1 77.31 213 PHE B O 1
ATOM 3603 N N . ARG B 1 214 ? 11.281 15.539 -10.242 1 82.25 214 ARG B N 1
ATOM 3604 C CA . ARG B 1 214 ? 12.547 16.203 -10.555 1 82.25 214 ARG B CA 1
ATOM 3605 C C . ARG B 1 214 ? 13.719 15.234 -10.43 1 82.25 214 ARG B C 1
ATOM 3607 O O . ARG B 1 214 ? 13.641 14.242 -9.695 1 82.25 214 ARG B O 1
ATOM 3614 N N . 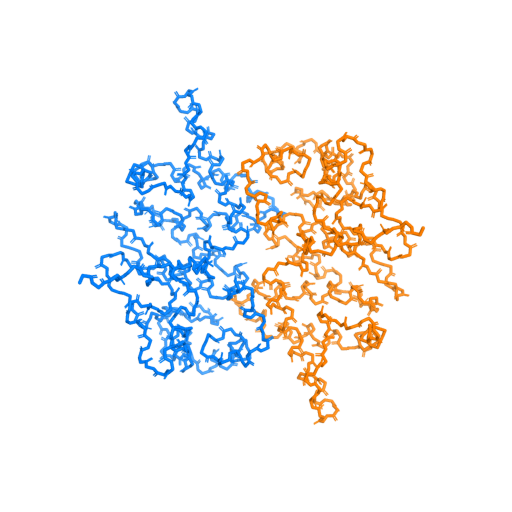TYR B 1 215 ? 14.703 15.625 -11.234 1 86.69 215 TYR B N 1
ATOM 3615 C CA . TYR B 1 215 ? 15.906 14.805 -11.312 1 86.69 215 TYR B CA 1
ATOM 3616 C C . TYR B 1 215 ? 17.156 15.656 -11.156 1 86.69 215 TYR B C 1
ATOM 3618 O O . TYR B 1 215 ? 17.203 16.797 -11.609 1 86.69 215 TYR B O 1
ATOM 3626 N N . CYS B 1 216 ? 18.141 15.078 -10.477 1 87.31 216 CYS B N 1
ATOM 3627 C CA . CYS B 1 216 ? 19.344 15.844 -10.203 1 87.31 216 CYS B CA 1
ATOM 3628 C C . CYS B 1 216 ? 20.312 15.789 -11.391 1 87.31 216 CYS B C 1
ATOM 3630 O O . CYS B 1 216 ? 21.219 16.609 -11.5 1 87.31 216 CYS B O 1
ATOM 3632 N N . SER B 1 217 ? 20.219 14.797 -12.227 1 90.88 217 SER B N 1
ATOM 3633 C CA . SER B 1 217 ? 21.094 14.617 -13.383 1 90.88 217 SER B CA 1
ATOM 3634 C C . SER B 1 217 ? 20.359 13.891 -14.508 1 90.88 217 SER B C 1
ATOM 3636 O O . SER B 1 217 ? 19.297 13.32 -14.297 1 90.88 217 SER B O 1
ATOM 3638 N N . LYS B 1 218 ? 20.938 13.969 -15.703 1 89.56 218 LYS B N 1
ATOM 3639 C CA . LYS B 1 218 ? 20.391 13.227 -16.828 1 89.56 218 LYS B CA 1
ATOM 3640 C C . LYS B 1 218 ? 20.391 11.719 -16.562 1 89.56 218 LYS B C 1
ATOM 3642 O O . LYS B 1 218 ? 19.516 11 -17.031 1 89.56 218 LYS B O 1
ATOM 3647 N N . GLY B 1 219 ? 21.359 11.359 -15.781 1 86.81 219 GLY B N 1
ATOM 3648 C CA . GLY B 1 219 ? 21.438 9.961 -15.398 1 86.81 219 GLY B CA 1
ATOM 3649 C C . GLY B 1 219 ? 20.234 9.508 -14.586 1 86.81 219 GLY B C 1
ATOM 3650 O O . GLY B 1 219 ? 19.641 8.461 -14.867 1 86.81 219 GLY B O 1
ATOM 3651 N N . CYS B 1 220 ? 19.859 10.359 -13.68 1 87.19 220 CYS B N 1
ATOM 3652 C CA . CYS B 1 220 ? 18.703 10.039 -12.844 1 87.19 220 CYS B CA 1
ATOM 3653 C C . CYS B 1 220 ? 17.406 10.062 -13.648 1 87.19 220 CYS B C 1
ATOM 3655 O O . CYS B 1 220 ? 16.516 9.25 -13.414 1 87.19 220 CYS B O 1
ATOM 3657 N N . LEU B 1 221 ? 17.406 11.008 -14.547 1 86.31 221 LEU B N 1
ATOM 3658 C CA . LEU B 1 221 ? 16.25 11.102 -15.43 1 86.31 221 LEU B CA 1
ATOM 3659 C C . LEU B 1 221 ? 16.109 9.836 -16.281 1 86.31 221 LEU B C 1
ATOM 3661 O O . LEU B 1 221 ? 15.016 9.273 -16.391 1 86.31 221 LEU B O 1
ATOM 3665 N N . GLU B 1 222 ? 17.219 9.438 -16.781 1 85.31 222 GLU B N 1
ATOM 3666 C CA . GLU B 1 222 ? 17.203 8.258 -17.641 1 85.31 222 GLU B CA 1
ATOM 3667 C C . GLU B 1 222 ? 16.859 7 -16.844 1 85.31 222 GLU B C 1
ATOM 3669 O O . GLU B 1 222 ? 16.219 6.09 -17.359 1 85.31 222 GLU B O 1
ATOM 3674 N N . HIS B 1 223 ? 17.391 6.988 -15.75 1 81.06 223 HIS B N 1
ATOM 3675 C CA . HIS B 1 223 ? 17.125 5.844 -14.891 1 81.06 223 HIS B CA 1
ATOM 3676 C C . HIS B 1 223 ? 15.625 5.707 -14.609 1 81.06 223 HIS B C 1
ATOM 3678 O O . HIS B 1 223 ? 15.094 4.594 -14.562 1 81.06 223 HIS B O 1
ATOM 3684 N N . ASP B 1 224 ? 15.016 6.855 -14.461 1 80.44 224 ASP B N 1
ATOM 3685 C CA . ASP B 1 224 ? 13.617 6.855 -14.062 1 80.44 224 ASP B CA 1
ATOM 3686 C C . ASP B 1 224 ? 12.695 6.812 -15.281 1 80.44 224 ASP B C 1
ATOM 3688 O O . ASP B 1 224 ? 11.477 6.66 -15.148 1 80.44 224 ASP B O 1
ATOM 3692 N N . ARG B 1 225 ? 13.227 6.934 -16.375 1 78.5 225 ARG B N 1
ATOM 3693 C CA . ARG B 1 225 ? 12.438 7.145 -17.578 1 78.5 225 ARG B CA 1
ATOM 3694 C C . ARG B 1 225 ? 11.422 6.023 -17.766 1 78.5 225 ARG B C 1
ATOM 3696 O O . ARG B 1 225 ? 10.242 6.285 -18 1 78.5 225 ARG B O 1
ATOM 3703 N N . LYS B 1 226 ? 11.891 4.832 -17.656 1 71.44 226 LYS B N 1
ATOM 3704 C CA . LYS B 1 226 ? 10.992 3.705 -17.891 1 71.44 226 LYS B CA 1
ATOM 3705 C C . LYS B 1 226 ? 9.898 3.656 -16.828 1 71.44 226 LYS B C 1
ATOM 3707 O O . LYS B 1 226 ? 8.734 3.383 -17.141 1 71.44 226 LYS B O 1
ATOM 3712 N N . LEU B 1 227 ? 10.266 4.012 -15.633 1 70.12 227 LEU B N 1
ATOM 3713 C CA . LEU B 1 227 ? 9.305 3.98 -14.531 1 70.12 227 LEU B CA 1
ATOM 3714 C C . LEU B 1 227 ? 8.344 5.16 -14.617 1 70.12 227 LEU B C 1
ATOM 3716 O O . LEU B 1 227 ? 7.137 5 -14.406 1 70.12 227 LEU B O 1
ATOM 3720 N N . HIS B 1 228 ? 8.992 6.246 -14.891 1 73.31 228 HIS B N 1
ATOM 3721 C CA . HIS B 1 228 ? 8.211 7.473 -14.914 1 73.31 228 HIS B CA 1
ATOM 3722 C C . HIS B 1 228 ? 7.16 7.434 -16.016 1 73.31 228 HIS B C 1
ATOM 3724 O O . HIS B 1 228 ? 6.09 8.039 -15.891 1 73.31 228 HIS B O 1
ATOM 3730 N N . LYS B 1 229 ? 7.5 6.797 -17.047 1 66.5 229 LYS B N 1
ATOM 3731 C CA . LYS B 1 229 ? 6.543 6.68 -18.141 1 66.5 229 LYS B CA 1
ATOM 3732 C C . LYS B 1 229 ? 5.219 6.098 -17.656 1 66.5 229 LYS B C 1
ATOM 3734 O O . LYS B 1 229 ? 4.152 6.5 -18.125 1 66.5 229 LYS B O 1
ATOM 3739 N N . GLU B 1 230 ? 5.336 5.344 -16.641 1 60.5 230 GLU B N 1
ATOM 3740 C CA . GLU B 1 230 ? 4.152 4.664 -16.109 1 60.5 230 GLU B CA 1
ATOM 3741 C C . GLU B 1 230 ? 3.492 5.48 -15.008 1 60.5 230 GLU B C 1
ATOM 3743 O O . GLU B 1 230 ? 2.297 5.324 -14.742 1 60.5 230 GLU B O 1
ATOM 3748 N N . THR B 1 231 ? 4.266 6.328 -14.477 1 62.22 231 THR B N 1
ATOM 3749 C CA . THR B 1 231 ? 3.783 7.016 -13.281 1 62.22 231 THR B CA 1
ATOM 3750 C C . THR B 1 231 ? 3.525 8.492 -13.57 1 62.22 231 THR B C 1
ATOM 3752 O O . THR B 1 231 ? 2.908 9.188 -12.766 1 62.22 231 THR B O 1
ATOM 3755 N N . CYS B 1 232 ? 4.094 8.867 -14.797 1 67.25 232 CYS B N 1
ATOM 3756 C CA . CYS B 1 232 ? 3.955 10.281 -15.117 1 67.25 232 CYS B CA 1
ATOM 3757 C C . CYS B 1 232 ? 2.49 10.656 -15.312 1 67.25 232 CYS B C 1
ATOM 3759 O O . CYS B 1 232 ? 1.814 10.094 -16.172 1 67.25 232 CYS B O 1
ATOM 3761 N N . PRO B 1 233 ? 1.988 11.469 -14.523 1 58.75 233 PRO B N 1
ATOM 3762 C CA . PRO B 1 233 ? 0.579 11.852 -14.641 1 58.75 233 PRO B CA 1
ATOM 3763 C C . PRO B 1 233 ? 0.261 12.516 -15.984 1 58.75 233 PRO B C 1
ATOM 3765 O O . PRO B 1 233 ? -0.908 12.609 -16.359 1 58.75 233 PRO B O 1
ATOM 3768 N N . ALA B 1 234 ? 1.215 13.164 -16.656 1 54.34 234 ALA B N 1
ATOM 3769 C CA . ALA B 1 234 ? 0.979 13.82 -17.953 1 54.34 234 ALA B CA 1
ATOM 3770 C C . ALA B 1 234 ? 0.748 12.789 -19.047 1 54.34 234 ALA B C 1
ATOM 3772 O O . ALA B 1 234 ? 0.233 13.125 -20.125 1 54.34 234 ALA B O 1
ATOM 3773 N N . ARG B 1 235 ? 1.279 11.688 -18.984 1 50.38 235 ARG B N 1
ATOM 3774 C CA . ARG B 1 235 ? 1.061 10.75 -20.078 1 50.38 235 ARG B CA 1
ATOM 3775 C C . ARG B 1 235 ? -0.408 10.352 -20.172 1 50.38 235 ARG B C 1
ATOM 3777 O O . ARG B 1 235 ? -1.028 10 -19.172 1 50.38 235 ARG B O 1
ATOM 3784 N N . PRO B 1 236 ? -1.084 10.891 -21.297 1 41.88 236 PRO B N 1
ATOM 3785 C CA . PRO B 1 236 ? -2.459 10.445 -21.531 1 41.88 236 PRO B CA 1
ATOM 3786 C C . PRO B 1 236 ? -2.66 8.969 -21.203 1 41.88 236 PRO B C 1
ATOM 3788 O O . PRO B 1 236 ? -1.856 8.125 -21.609 1 41.88 236 PRO B O 1
ATOM 3791 N N . TYR B 1 237 ? -2.887 8.688 -19.984 1 37.41 237 TYR B N 1
ATOM 3792 C CA . TYR B 1 237 ? -3.381 7.316 -19.938 1 37.41 237 TYR B CA 1
ATOM 3793 C C . TYR B 1 237 ? -4.152 6.973 -21.203 1 37.41 237 TYR B C 1
ATOM 3795 O O . TYR B 1 237 ? -5.082 7.688 -21.594 1 37.41 237 TYR B O 1
ATOM 3803 N N . ASP B 1 238 ? -3.605 6.703 -22.281 1 37.44 238 ASP B N 1
ATOM 3804 C CA . ASP B 1 238 ? -4.41 6.367 -23.453 1 37.44 238 ASP B CA 1
ATOM 3805 C C . ASP B 1 238 ? -5.691 5.645 -23.047 1 37.44 238 ASP B C 1
ATOM 3807 O O . ASP B 1 238 ? -6.367 5.051 -23.891 1 37.44 238 ASP B O 1
ATOM 3811 N N . GLY B 1 239 ? -6.383 5.883 -22.109 1 34 239 GLY B N 1
ATOM 3812 C CA . GLY B 1 239 ? -7.676 5.301 -21.781 1 34 239 GLY B CA 1
ATOM 3813 C C . GLY B 1 239 ? -7.57 3.898 -21.219 1 34 239 GLY B C 1
ATOM 3814 O O . GLY B 1 239 ? -8.578 3.311 -20.812 1 34 239 GLY B O 1
ATOM 3815 N N . SER B 1 240 ? -6.711 3.123 -21.625 1 32.34 240 SER B N 1
ATOM 3816 C CA . SER B 1 240 ? -6.785 1.706 -21.281 1 32.34 240 SER B CA 1
ATOM 3817 C C . SER B 1 240 ? -6.523 1.479 -19.797 1 32.34 240 SER B C 1
ATOM 3819 O O . SER B 1 240 ? -6.637 0.354 -19.312 1 32.34 240 SER B O 1
ATOM 3821 N N . PHE B 1 241 ? -5.723 2.176 -19.297 1 34.44 241 PHE B N 1
ATOM 3822 C CA . PHE B 1 241 ? -5.578 1.978 -17.859 1 34.44 241 PHE B CA 1
ATOM 3823 C C . PHE B 1 241 ? -6.848 2.393 -17.125 1 34.44 241 PHE B C 1
ATOM 3825 O O . PHE B 1 241 ? -7.5 3.369 -17.5 1 34.44 241 PHE B O 1
ATOM 3832 N N . GLY B 1 242 ? -7.66 1.526 -16.531 1 31.02 242 GLY B N 1
ATOM 3833 C CA . GLY B 1 242 ? -8.922 1.711 -15.844 1 31.02 242 GLY B CA 1
ATOM 3834 C C . GLY B 1 242 ? -8.977 2.99 -15.023 1 31.02 242 GLY B C 1
ATOM 3835 O O . GLY B 1 242 ? -8.32 3.1 -13.992 1 31.02 242 GLY B O 1
ATOM 3836 N N . ALA B 1 243 ? -8.938 4.105 -15.539 1 30.55 243 ALA B N 1
ATOM 3837 C CA . ALA B 1 243 ? -9.625 5.309 -15.078 1 30.55 243 ALA B CA 1
ATOM 3838 C C . ALA B 1 243 ? -10.914 4.957 -14.336 1 30.55 243 ALA B C 1
ATOM 3840 O O . ALA B 1 243 ? -11.57 5.832 -13.766 1 30.55 243 ALA B O 1
ATOM 3841 N N . GLN B 1 244 ? -11.617 3.932 -14.789 1 29.94 244 GLN B N 1
ATOM 3842 C CA . GLN B 1 244 ? -12.93 3.57 -14.273 1 29.94 244 GLN B CA 1
ATOM 3843 C C . GLN B 1 244 ? -12.93 3.537 -12.742 1 29.94 244 GLN B C 1
ATOM 3845 O O . GLN B 1 244 ? -13.984 3.469 -12.117 1 29.94 244 GLN B O 1
ATOM 3850 N N . TRP B 1 245 ? -11.945 3.186 -12.234 1 30.7 245 TRP B N 1
ATOM 3851 C CA . TRP B 1 245 ? -12.164 3.113 -10.797 1 30.7 245 TRP B CA 1
ATOM 3852 C C . TRP B 1 245 ? -12.492 4.488 -10.227 1 30.7 245 TRP B C 1
ATOM 3854 O O . TRP B 1 245 ? -13 4.602 -9.109 1 30.7 245 TRP B O 1
ATOM 3864 N N . TYR B 1 246 ? -11.922 5.59 -10.844 1 27.97 246 TYR B N 1
ATOM 3865 C CA . TYR B 1 246 ? -12.148 6.914 -10.273 1 27.97 246 TYR B CA 1
ATOM 3866 C C . TYR B 1 246 ? -13.383 7.566 -10.883 1 27.97 246 TYR B C 1
ATOM 3868 O O . TYR B 1 246 ? -13.883 8.562 -10.359 1 27.97 246 TYR B O 1
ATOM 3876 N N . MET B 1 247 ? -13.68 7.316 -12.141 1 26.28 247 MET B N 1
ATOM 3877 C CA . MET B 1 247 ? -14.727 8.094 -12.805 1 26.28 247 MET B CA 1
ATOM 3878 C C . MET B 1 247 ? -16.109 7.504 -12.508 1 26.28 247 MET B C 1
ATOM 3880 O O . MET B 1 247 ? -17.125 8.086 -12.883 1 26.28 247 MET B O 1
ATOM 3884 N N . GLU B 1 248 ? -16.281 6.211 -12.352 1 22.56 248 GLU B N 1
ATOM 3885 C CA . GLU B 1 248 ? -17.719 6.016 -12.156 1 22.56 248 GLU B CA 1
ATOM 3886 C C . GLU B 1 248 ? -18.141 6.387 -10.734 1 22.56 248 GLU B C 1
ATOM 3888 O O . GLU B 1 248 ? -17.406 6.125 -9.781 1 22.56 248 GLU B O 1
#

Sequence (496 aa):
MLMLGSGACLWMEMKGCNILHTDDAEYFGQVIDDIARELLAYAEGDEDRTFTIWRPLVEDRELVAEMLGNGLLDAILEEIIARYMSSPCTLGAGRYTYILAVVAAMKVGAIIAPVHFEFAKAFTPHLVSPFHQLQVLTACEEYKNNGKCWIFEAMYARTLSRHKTRGARGDPRLGNGLGHSVDELPTRHCCSKTCITCGSPKPRIICKGCRIFRYCSKGCLEHDRKLHKETCPARPYDGSFGAQWYMEMLMLGSGACLWMEMKGCNILHTDDAEYFGQVIDDIARELLAYAEGDEDRTFTIWRPLVEDRELVAEMLGNGLLDAILEEIIARYMSSPCTLGAGRYTYILAVVAAMKVGAIIAPVHFEFAKAFTPHLVSPFHQLQVLTACEEYKNNGKCWIFEAMYARTLSRHKTRGARGDPRLGNGLGHSVDELPTRHCCSKTCITCGSPKPRIICKGCRIFRYCSKGCLEHDRKLHKETCPARPYDGSFGAQWYME

Secondary structure (DSSP, 8-state):
----GGGSTT------SSTTSSHHHHHHHHHHHHHHHHHHHHHHSS--TT--SSS--GGGHHHHHHHIIIIIHHHHHHHHHHHHTTSGGGHHHHHHHHHHHHHHHHHTT----HHHHHHHHHHGGG-S-HHHHHHHHHHHHH---SSPPEEPPPTTHHHHHHHHTTTS---TT---SS-EETTSPPPS----SB-TTT--BS--EE-TTTS--EESSHHHHHHHHHHHHHH-TTS---S-S--HHHH-/----GGGSHHHHS---SSTTSSHHHHHHHHHHHHHHHHHHHHHHSS--TT--SSS--GGGHHHHHHHIIIIIHHHHHHHHHHHHTTSGGGHHHHHHHHHHHHHHHHHTT----HHHHHHHHHHGGG-S-HHHHHHHHHHHHH---SSPPEEPPPTTHHHHHHHHTTTS---TT---SS-EETTSPPPS----SB-TTT--BS--EE-TTTS--EESSHHHHHHHHHHHHHH-TTS---S-S--HHHH-

Radius of gyration: 23.23 Å; Cα contacts (8 Å, |Δi|>4): 833; chains: 2; bounding box: 61×62×66 Å

pLDDT: mean 77.22, std 20.77, range [22.19, 98.56]